Protein AF-A0A7W8A310-F1 (afdb_monomer_lite)

Sequence (382 aa):
MHFAAMGEHFALDWRHGVFFAVAGWAQVLWAAVVLLRPARSVLLAGIVGNAAIVALWGVSRTLGVPFGPGAGRPEAVGAPDVLATVLEIVLVCCALALLDRTARQAVPSRSRRIGAGVVAGLVVVAVGTVFLPVFGSHGHAVPANSADTTAAAGHQHGTGQGQNTSTDPGQSTSTDPGQSTGTQSGTGPSTGTDQQDAGGHKHGDQGPVVPPSEGERAAADLAVAAAKRELPKRWPTLAAATKAGFAESIDTGGVVHLTKMAWIMDDRVLDPTRPEALVYYRKPSGGSILLGAMYIMPPGAQGPRIGGSLTHWHAHDDLCGLPGGGVAVLDPDGTCPKGTAKLPSTPEMLHVWVVDYPEGPFGDATAPALRTAITTLLSKGA

Secondary structure (DSSP, 8-state):
-HHHHHHHHHHH-HHHHHHHHHHHHHHHHHHHHHHH---HHHHHHHHHHHHHHHHHHHHHHHT--SSSTTTTSPPPP-HHHHHHHHHHHHHHHHHHHHHHHHHH--S--TTTTSHHHHHHHHHHHHHHHHTHHHH------------------------------------------------------------B-TTSEEE----S--PPPHHHHHHHHHHHHHHHHHHHHH-SSHHHHHHTT-EEEEEETTEEEEE-HHHHTSS--S-TTS-SEEEEEE-TTS-EEEEEEEEEPPTTPPPP-TTGGGS--EEESSEEEPTTS-EEEPPTTSPPPTT-EEPPPPPPEEEEESS--TT-TT----HHHHHHHHHHHHHTT-

Organism: NCBI:txid714136

pLDDT: mean 74.95, std 22.99, range [25.94, 98.5]

Radius of gyration: 29.35 Å; chains: 1; bounding box: 90×62×69 Å

Foldseek 3Di:
DLQVCLVVLVLQPVVRNVVSVVLVVVVVVLVVCCLVPVDLVSLVVLLVSLVVVLVQLVCCQPQRDCDGPQHRHHDDDDPVVVVVSVVSVVSNVVSVVVNVVVVVPPDDDPPPPPPPVVVVVVVVVVVVVVPCVVPPDDDDDDDDDDDDDDDDDDDDDDDDDDDDDDDDDDDDDDDDDDDDDDDDDDDDDDPDDFDDDPPQKTWDCLDPPDAFDPQLQVLLVVLLVLLLPAPCVQDVWPVSVVVVQWDWQDDDPQWTKTAHVVLLPDQDFSDSNRARIWIWRADPVGIIGTFWGKHFHHRPDDHDSSNRNLWIWMWGQQWWAANPHHIDGADPVSHDPPRTHGDHIGGTMWTATSFDWPSDRGDDPDPVRVVVRVVVVVVVPD

Structure (mmCIF, N/CA/C/O backbone):
data_AF-A0A7W8A310-F1
#
_entry.id   AF-A0A7W8A310-F1
#
loop_
_atom_site.group_PDB
_atom_site.id
_atom_site.type_symbol
_atom_site.label_atom_id
_atom_site.label_alt_id
_atom_site.label_comp_id
_atom_site.label_asym_id
_atom_site.label_entity_id
_atom_site.label_seq_id
_atom_site.pdbx_PDB_ins_code
_atom_site.Cartn_x
_atom_site.Cartn_y
_atom_site.Cartn_z
_atom_site.occupancy
_atom_site.B_iso_or_equiv
_atom_site.auth_seq_id
_atom_site.auth_comp_id
_atom_site.auth_asym_id
_atom_site.auth_atom_id
_atom_site.pdbx_PDB_model_num
ATOM 1 N N . MET A 1 1 ? 14.846 -9.146 -19.248 1.00 69.50 1 MET A N 1
ATOM 2 C CA . MET A 1 1 ? 14.930 -8.250 -18.076 1.00 69.50 1 MET A CA 1
ATOM 3 C C . MET A 1 1 ? 14.173 -6.957 -18.320 1.00 69.50 1 MET A C 1
ATOM 5 O O . MET A 1 1 ? 13.261 -6.693 -17.556 1.00 69.50 1 MET A O 1
ATOM 9 N N . HIS A 1 2 ? 14.434 -6.223 -19.409 1.00 80.88 2 HIS A N 1
ATOM 10 C CA . HIS A 1 2 ? 13.736 -4.953 -19.694 1.00 80.88 2 HIS A CA 1
ATOM 11 C C . HIS A 1 2 ? 12.203 -5.038 -19.726 1.00 80.88 2 HIS A C 1
ATOM 13 O O . HIS A 1 2 ? 11.542 -4.165 -19.180 1.00 80.88 2 HIS A O 1
ATOM 19 N N . PHE A 1 3 ? 11.618 -6.130 -20.235 1.00 76.25 3 PHE A N 1
ATOM 20 C CA . PHE A 1 3 ? 10.162 -6.339 -20.173 1.00 76.25 3 PHE A CA 1
ATOM 21 C C . PHE A 1 3 ? 9.589 -6.423 -18.750 1.00 76.25 3 PHE A C 1
ATOM 23 O O . PHE A 1 3 ? 8.428 -6.090 -18.557 1.00 76.25 3 PHE A O 1
ATOM 30 N N . ALA A 1 4 ? 10.380 -6.848 -17.760 1.00 73.19 4 ALA A N 1
ATOM 31 C CA . ALA A 1 4 ? 9.924 -6.924 -16.373 1.00 73.19 4 ALA A CA 1
ATOM 32 C C . ALA A 1 4 ? 9.796 -5.529 -15.738 1.00 73.19 4 ALA A C 1
ATOM 34 O O . ALA A 1 4 ? 8.892 -5.307 -14.946 1.00 73.19 4 ALA A O 1
ATOM 35 N N . ALA A 1 5 ? 10.659 -4.586 -16.130 1.00 73.12 5 ALA A N 1
ATOM 36 C CA . ALA A 1 5 ? 10.595 -3.193 -15.684 1.00 73.12 5 ALA A CA 1
ATOM 37 C C . ALA A 1 5 ? 9.587 -2.358 -16.503 1.00 73.12 5 ALA A C 1
ATOM 39 O O . ALA A 1 5 ? 9.115 -1.315 -16.062 1.00 73.12 5 ALA A O 1
ATOM 40 N N . MET A 1 6 ? 9.228 -2.826 -17.702 1.00 75.62 6 MET A N 1
ATOM 41 C CA . MET A 1 6 ? 8.363 -2.117 -18.648 1.00 75.62 6 MET A CA 1
ATOM 42 C C . MET A 1 6 ? 7.023 -1.675 -18.039 1.00 75.62 6 MET A C 1
ATOM 44 O O . MET A 1 6 ? 6.617 -0.539 -18.264 1.00 75.62 6 MET A O 1
ATOM 48 N N . GLY A 1 7 ? 6.349 -2.543 -17.275 1.00 71.50 7 GLY A N 1
ATOM 49 C CA . GLY A 1 7 ? 5.041 -2.236 -16.678 1.00 71.50 7 GLY A CA 1
ATOM 50 C C . GLY A 1 7 ? 5.105 -1.098 -15.657 1.00 71.50 7 GLY A C 1
ATOM 51 O O . GLY A 1 7 ? 4.351 -0.135 -15.761 1.00 71.50 7 GLY A O 1
ATOM 52 N N . GLU A 1 8 ? 6.067 -1.168 -14.736 1.00 68.12 8 GLU A N 1
ATOM 53 C CA . GLU A 1 8 ? 6.317 -0.124 -13.735 1.00 68.12 8 GLU A CA 1
ATOM 54 C C . GLU A 1 8 ? 6.644 1.221 -14.402 1.00 68.12 8 GLU A C 1
ATOM 56 O O . GLU A 1 8 ? 6.100 2.261 -14.037 1.00 68.12 8 GLU A O 1
ATOM 61 N N . HIS A 1 9 ? 7.463 1.208 -15.456 1.00 77.56 9 HIS A N 1
ATOM 62 C CA . HIS A 1 9 ? 7.843 2.432 -16.158 1.00 77.56 9 HIS A CA 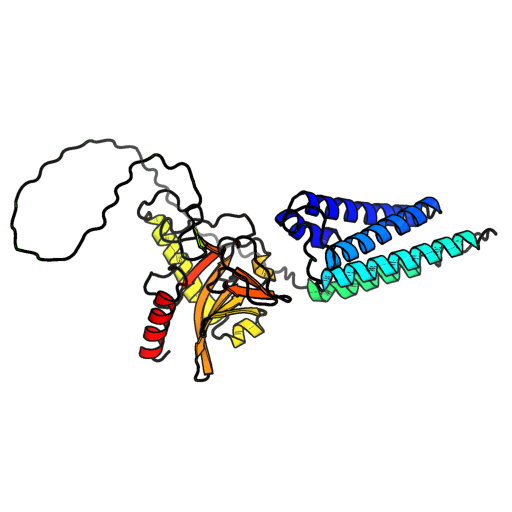1
ATOM 63 C C . HIS A 1 9 ? 6.741 3.016 -17.053 1.00 77.56 9 HIS A C 1
ATOM 65 O O . HIS A 1 9 ? 6.724 4.231 -17.250 1.00 77.56 9 HIS A O 1
ATOM 71 N N . PHE A 1 10 ? 5.798 2.209 -17.555 1.00 77.19 10 PHE A N 1
ATOM 72 C CA . PHE A 1 10 ? 4.586 2.725 -18.208 1.00 77.19 10 PHE A CA 1
ATOM 73 C C . PHE A 1 10 ? 3.667 3.459 -17.230 1.00 77.19 10 PHE A C 1
ATOM 75 O O . PHE A 1 10 ? 3.039 4.438 -17.630 1.00 77.19 10 PHE A O 1
ATOM 82 N N . ALA A 1 11 ? 3.618 3.022 -15.968 1.00 69.88 11 ALA A N 1
ATOM 83 C CA . ALA A 1 11 ? 2.830 3.679 -14.928 1.00 69.88 11 ALA A CA 1
ATOM 84 C C . ALA A 1 11 ? 3.398 5.055 -14.523 1.00 69.88 11 ALA A C 1
ATOM 86 O O . ALA A 1 11 ? 2.659 5.894 -14.018 1.00 69.88 11 ALA A O 1
ATOM 87 N N . LEU A 1 12 ? 4.693 5.303 -14.767 1.00 68.06 12 LEU A N 1
ATOM 88 C CA . LEU A 1 12 ? 5.362 6.570 -14.445 1.00 68.06 12 LEU A CA 1
ATOM 89 C C . LEU A 1 12 ? 5.272 7.606 -15.578 1.00 68.06 12 LEU A C 1
ATOM 91 O O . LEU A 1 12 ? 4.896 8.751 -15.342 1.00 68.06 12 LEU A O 1
ATOM 95 N N . ASP A 1 13 ? 5.654 7.233 -16.802 1.00 74.50 13 ASP A N 1
ATOM 96 C CA . ASP A 1 13 ? 5.469 8.034 -18.024 1.00 74.50 13 ASP A CA 1
ATOM 97 C C . ASP A 1 13 ? 5.657 7.100 -19.228 1.00 74.50 13 ASP A C 1
ATOM 99 O O . ASP A 1 13 ? 6.627 6.337 -19.303 1.00 74.50 13 ASP A O 1
ATOM 103 N N . TRP A 1 14 ? 4.740 7.180 -20.194 1.00 81.75 14 TRP A N 1
ATOM 104 C CA . TRP A 1 14 ? 4.703 6.315 -21.374 1.00 81.75 14 TRP A CA 1
ATOM 105 C C . TRP A 1 14 ? 6.039 6.240 -22.133 1.00 81.75 14 TRP A C 1
ATOM 107 O O . TRP A 1 14 ? 6.353 5.196 -22.705 1.00 81.75 14 TRP A O 1
ATOM 117 N N . ARG A 1 15 ? 6.857 7.303 -22.115 1.00 83.62 15 ARG A N 1
ATOM 118 C CA . ARG A 1 15 ? 8.182 7.341 -22.760 1.00 83.62 15 ARG A CA 1
ATOM 119 C C . ARG A 1 15 ? 9.159 6.355 -22.130 1.00 83.62 15 ARG A C 1
ATOM 121 O O . ARG A 1 15 ? 9.909 5.704 -22.857 1.00 83.62 15 ARG A O 1
ATOM 128 N N . HIS A 1 16 ? 9.130 6.211 -20.806 1.00 80.50 16 HIS A N 1
ATOM 129 C CA . HIS A 1 16 ? 9.980 5.254 -20.099 1.00 80.50 16 HIS A CA 1
ATOM 130 C C . HIS A 1 16 ? 9.522 3.826 -20.398 1.00 80.50 16 HIS A C 1
ATOM 132 O O . HIS A 1 16 ? 10.338 2.991 -20.782 1.00 80.50 16 HIS A O 1
ATOM 138 N N . GLY A 1 17 ? 8.215 3.558 -20.333 1.00 81.25 17 GLY A N 1
ATOM 139 C CA . GLY A 1 17 ? 7.662 2.253 -20.706 1.00 81.25 17 GLY A CA 1
ATOM 140 C C . GLY A 1 17 ? 8.019 1.834 -22.139 1.00 81.25 17 GLY A C 1
ATOM 141 O O . GLY A 1 17 ? 8.509 0.724 -22.363 1.00 81.25 17 GLY A O 1
ATOM 142 N N . VAL A 1 18 ? 7.876 2.745 -23.111 1.00 89.19 18 VAL A N 1
ATOM 143 C CA . VAL A 1 18 ? 8.274 2.505 -24.510 1.00 89.19 18 VAL A CA 1
ATOM 144 C C . VAL A 1 18 ? 9.774 2.242 -24.632 1.00 89.19 18 VAL A C 1
ATOM 146 O O . VAL A 1 18 ? 10.162 1.333 -25.364 1.00 89.19 18 VAL A O 1
ATOM 149 N N . PHE A 1 19 ? 10.623 2.978 -23.910 1.00 89.38 19 PHE A N 1
ATOM 150 C CA . PHE A 1 19 ? 12.066 2.727 -23.903 1.00 89.38 19 PHE A CA 1
ATOM 151 C C . PHE A 1 19 ? 12.387 1.286 -23.481 1.00 89.38 19 PHE A C 1
ATOM 153 O O . PHE A 1 19 ? 13.100 0.589 -24.203 1.00 89.38 19 PHE A O 1
ATOM 160 N N . PHE A 1 20 ? 11.811 0.803 -22.375 1.00 87.06 20 PHE A N 1
ATOM 161 C CA . PHE A 1 20 ? 12.031 -0.571 -21.907 1.00 87.06 20 PHE A CA 1
ATOM 162 C C . PHE A 1 20 ? 11.467 -1.622 -22.870 1.00 87.06 20 PHE A C 1
ATOM 164 O O . PHE A 1 20 ? 12.100 -2.660 -23.085 1.00 87.06 20 PHE A O 1
ATOM 171 N N . ALA A 1 21 ? 10.325 -1.346 -23.505 1.00 84.06 21 ALA A N 1
ATOM 172 C CA . ALA A 1 21 ? 9.765 -2.211 -24.540 1.00 84.06 21 ALA A CA 1
ATOM 173 C C . ALA A 1 21 ? 10.714 -2.335 -25.746 1.00 84.06 21 ALA A C 1
ATOM 175 O O . ALA A 1 21 ? 11.019 -3.444 -26.196 1.00 84.06 21 ALA A O 1
ATOM 176 N N . VAL A 1 22 ? 11.218 -1.202 -26.246 1.00 91.50 22 VAL A N 1
ATOM 177 C CA . VAL A 1 22 ? 12.155 -1.144 -27.377 1.00 91.50 22 VAL A CA 1
ATOM 178 C C . VAL A 1 22 ? 13.481 -1.807 -27.015 1.00 91.50 22 VAL A C 1
ATOM 180 O O . VAL A 1 22 ? 13.975 -2.620 -27.793 1.00 91.50 22 VAL A O 1
ATOM 183 N N . ALA A 1 23 ? 14.036 -1.527 -25.835 1.00 90.25 23 ALA A N 1
ATOM 184 C CA . ALA A 1 23 ? 15.272 -2.142 -25.358 1.00 90.25 23 ALA A CA 1
ATOM 185 C C . ALA A 1 23 ? 15.135 -3.668 -25.227 1.00 90.25 23 ALA A C 1
ATOM 187 O O . ALA A 1 23 ? 16.009 -4.411 -25.676 1.00 90.25 23 ALA A O 1
ATOM 188 N N . GLY A 1 24 ? 14.012 -4.146 -24.679 1.00 86.19 24 GLY A N 1
ATOM 189 C CA . GLY A 1 24 ? 13.708 -5.573 -24.568 1.00 86.19 24 GLY A CA 1
ATOM 190 C C . GLY A 1 24 ? 13.648 -6.264 -25.929 1.00 86.19 24 GLY A C 1
ATOM 191 O O . GLY A 1 24 ? 14.329 -7.270 -26.144 1.00 86.19 24 GLY A O 1
ATOM 192 N N . TRP A 1 25 ? 12.897 -5.702 -26.879 1.00 87.94 25 TRP A N 1
ATOM 193 C CA . TRP A 1 25 ? 12.815 -6.248 -28.236 1.00 87.94 25 TRP A CA 1
ATOM 194 C C . TRP A 1 25 ? 14.146 -6.177 -28.981 1.00 87.94 25 TRP A C 1
ATOM 196 O O . TRP A 1 25 ? 14.526 -7.147 -29.636 1.00 87.94 25 TRP A O 1
ATOM 206 N N . ALA A 1 26 ? 14.891 -5.080 -28.843 1.00 90.31 26 ALA A N 1
ATOM 207 C CA . ALA A 1 26 ? 16.212 -4.936 -29.441 1.00 90.31 26 ALA A CA 1
ATOM 208 C C . ALA A 1 26 ? 17.185 -6.006 -28.923 1.00 90.31 26 ALA A C 1
ATOM 210 O O . ALA A 1 26 ? 17.884 -6.618 -29.728 1.00 90.31 26 ALA A O 1
ATOM 211 N N . GLN A 1 27 ? 17.192 -6.296 -27.615 1.00 89.06 27 GLN A N 1
ATOM 212 C CA . GLN A 1 27 ? 18.029 -7.352 -27.035 1.00 89.06 27 GLN A CA 1
ATOM 213 C C . GLN A 1 27 ? 17.630 -8.754 -27.525 1.00 89.06 27 GLN A C 1
ATOM 215 O O . GLN A 1 27 ? 18.510 -9.549 -27.861 1.00 89.06 27 GLN A O 1
ATOM 220 N N . VAL A 1 28 ? 16.329 -9.055 -27.627 1.00 85.94 28 VAL A N 1
ATOM 221 C CA . VAL A 1 28 ? 15.836 -10.348 -28.146 1.00 85.94 28 VAL A CA 1
ATOM 222 C C . VAL A 1 28 ? 16.212 -10.536 -29.616 1.00 85.94 28 VAL A C 1
ATOM 224 O O . VAL A 1 28 ? 16.778 -11.566 -29.990 1.00 85.94 28 VAL A O 1
ATOM 227 N N . LEU A 1 29 ? 15.935 -9.532 -30.451 1.00 88.12 29 LEU A N 1
ATOM 228 C CA . LEU A 1 29 ? 16.250 -9.572 -31.878 1.00 88.12 29 LEU A CA 1
ATOM 229 C C . LEU A 1 29 ? 17.760 -9.654 -32.100 1.00 88.12 29 LEU A C 1
ATOM 231 O O . LEU A 1 29 ? 18.221 -10.458 -32.909 1.00 88.12 29 LEU A O 1
ATOM 235 N N . TRP A 1 30 ? 18.544 -8.882 -31.349 1.00 91.69 30 TRP A N 1
ATOM 236 C CA . TRP A 1 30 ? 19.998 -8.933 -31.423 1.00 91.69 30 TRP A CA 1
ATOM 237 C C . TRP A 1 30 ? 20.542 -10.316 -31.052 1.00 91.69 30 TRP A C 1
ATOM 239 O O . TRP A 1 30 ? 21.349 -10.867 -31.801 1.00 91.69 30 TRP A O 1
ATOM 249 N N . ALA A 1 31 ? 20.063 -10.917 -29.958 1.00 85.19 31 ALA A N 1
ATOM 250 C CA . ALA A 1 31 ? 20.471 -12.261 -29.556 1.00 85.19 31 ALA A CA 1
ATOM 251 C C . ALA A 1 31 ? 20.163 -13.298 -30.652 1.00 85.19 31 ALA A C 1
ATOM 253 O O . ALA A 1 31 ? 21.025 -14.110 -30.996 1.00 85.19 31 ALA A O 1
ATOM 254 N N . ALA A 1 32 ? 18.978 -13.225 -31.266 1.00 83.44 32 ALA A N 1
ATOM 255 C CA . ALA A 1 32 ? 18.616 -14.085 -32.390 1.00 83.44 32 ALA A CA 1
ATOM 256 C C . ALA A 1 32 ? 19.555 -13.887 -33.595 1.00 83.44 32 ALA A C 1
ATOM 258 O O . ALA A 1 32 ? 20.047 -14.861 -34.167 1.00 83.44 32 ALA A O 1
ATOM 259 N N . VAL A 1 33 ? 19.872 -12.639 -33.957 1.00 85.44 33 VAL A N 1
ATOM 260 C CA . VAL A 1 33 ? 20.787 -12.341 -35.071 1.00 85.44 33 VAL A CA 1
ATOM 261 C C . VAL A 1 33 ? 22.208 -12.822 -34.773 1.00 85.44 33 VAL A C 1
ATOM 263 O O . VAL A 1 33 ? 22.841 -13.367 -35.672 1.00 85.44 33 VAL A O 1
ATOM 266 N N . VAL A 1 34 ? 22.709 -12.707 -33.538 1.00 85.88 34 VAL A N 1
ATOM 267 C CA . VAL A 1 34 ? 24.025 -13.253 -33.150 1.00 85.88 34 VAL A CA 1
ATOM 268 C C . VAL A 1 34 ? 24.070 -14.773 -33.319 1.00 85.88 34 VAL A C 1
ATOM 270 O O . VAL A 1 34 ? 25.066 -15.294 -33.823 1.00 85.88 34 VAL A O 1
ATOM 273 N N . LEU A 1 35 ? 22.999 -15.484 -32.953 1.00 83.25 35 LEU A N 1
ATOM 274 C CA . LEU A 1 35 ? 22.911 -16.940 -33.119 1.00 83.25 35 LEU A CA 1
ATOM 275 C C . LEU A 1 35 ? 22.848 -17.357 -34.594 1.00 83.25 35 LEU A C 1
ATOM 277 O O . LEU A 1 35 ? 23.470 -18.345 -34.984 1.00 83.25 35 LEU A O 1
ATOM 281 N N . LEU A 1 36 ? 22.119 -16.604 -35.420 1.00 84.19 36 LEU A N 1
ATOM 282 C CA . LEU A 1 36 ? 21.953 -16.907 -36.842 1.00 84.19 36 LEU A CA 1
ATOM 283 C C . LEU A 1 36 ? 23.169 -16.484 -37.676 1.00 84.19 36 LEU A C 1
ATOM 285 O O . LEU A 1 36 ? 23.559 -17.185 -38.613 1.00 84.19 36 LEU A O 1
ATOM 289 N N . ARG A 1 37 ? 23.752 -15.322 -37.367 1.00 82.31 37 ARG A N 1
ATOM 290 C CA . ARG A 1 37 ? 24.859 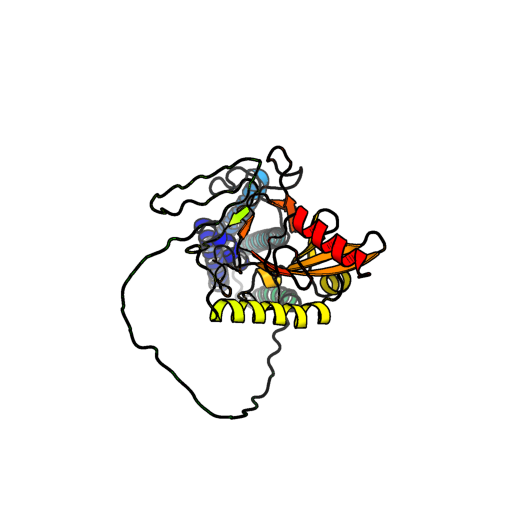-14.687 -38.094 1.00 82.31 37 ARG A CA 1
ATOM 291 C C . ARG A 1 37 ? 25.733 -13.846 -37.151 1.00 82.31 37 ARG A C 1
ATOM 293 O O . ARG A 1 37 ? 25.557 -12.627 -37.079 1.00 82.31 37 ARG A O 1
ATOM 300 N N . PRO A 1 38 ? 26.745 -14.451 -36.503 1.00 78.50 38 PRO A N 1
ATOM 301 C CA . PRO A 1 38 ? 27.678 -13.743 -35.625 1.00 78.50 38 PRO A CA 1
ATOM 302 C C . PRO A 1 38 ? 28.685 -12.910 -36.438 1.00 78.50 38 PRO A C 1
ATOM 304 O O . PRO A 1 38 ? 29.865 -13.241 -36.547 1.00 78.50 38 PRO A O 1
ATOM 307 N N . ALA A 1 39 ? 28.212 -11.831 -37.060 1.00 84.94 39 ALA A N 1
ATOM 308 C CA . ALA A 1 39 ? 29.045 -10.877 -37.780 1.00 84.94 39 ALA A CA 1
ATOM 309 C C . ALA A 1 39 ? 29.642 -9.836 -36.822 1.00 84.94 39 ALA A C 1
ATOM 311 O O . ALA A 1 39 ? 29.029 -9.460 -35.822 1.00 84.94 39 ALA A O 1
ATOM 312 N N . ARG A 1 40 ? 30.825 -9.313 -37.163 1.00 86.31 40 ARG A N 1
ATOM 313 C CA . ARG A 1 40 ? 31.520 -8.289 -36.362 1.00 86.31 40 ARG A CA 1
ATOM 314 C C . ARG A 1 40 ? 30.660 -7.049 -36.115 1.00 86.31 40 ARG A C 1
ATOM 316 O O . ARG A 1 40 ? 30.627 -6.559 -34.995 1.00 86.31 40 ARG A O 1
ATOM 323 N N . SER A 1 41 ? 29.942 -6.576 -37.135 1.00 90.06 41 SER A N 1
ATOM 324 C CA . SER A 1 41 ? 29.038 -5.425 -37.020 1.00 90.06 41 SER A CA 1
ATOM 325 C C . SER A 1 41 ? 27.885 -5.686 -36.051 1.00 90.06 41 SER A C 1
ATOM 327 O O . SER A 1 41 ? 27.543 -4.808 -35.270 1.00 90.06 41 SER A O 1
ATOM 329 N N . VAL A 1 42 ? 27.333 -6.902 -36.049 1.00 90.62 42 VAL A N 1
ATOM 330 C CA . VAL A 1 42 ? 26.268 -7.308 -35.122 1.00 90.62 42 VAL A CA 1
ATOM 331 C C . VAL A 1 42 ? 26.803 -7.331 -33.691 1.00 90.62 42 VAL A C 1
ATOM 333 O O . VAL A 1 42 ? 26.187 -6.748 -32.805 1.00 90.62 42 VAL A O 1
ATOM 336 N N . LEU A 1 43 ? 27.967 -7.945 -33.455 1.00 88.62 43 LEU A N 1
ATOM 337 C CA . LEU A 1 43 ? 28.583 -7.979 -32.123 1.00 88.62 43 LEU A CA 1
ATOM 338 C C . LEU A 1 43 ? 28.906 -6.570 -31.608 1.00 88.62 43 LEU A C 1
ATOM 340 O O . LEU A 1 43 ? 28.587 -6.259 -30.464 1.00 88.62 43 LEU A O 1
ATOM 344 N N . LEU A 1 44 ? 29.473 -5.707 -32.458 1.00 92.44 44 LEU A N 1
ATOM 345 C CA . LEU A 1 44 ? 29.754 -4.309 -32.120 1.00 92.44 44 LEU A CA 1
ATOM 346 C C . LEU A 1 44 ? 28.479 -3.524 -31.801 1.00 92.44 44 LEU A C 1
ATOM 348 O O . LEU A 1 44 ? 28.452 -2.816 -30.800 1.00 92.44 44 LEU A O 1
ATOM 352 N N . ALA A 1 45 ? 27.415 -3.683 -32.593 1.00 92.69 45 ALA A N 1
ATOM 353 C CA . ALA A 1 45 ? 26.131 -3.035 -32.327 1.00 92.69 45 ALA A CA 1
ATOM 354 C C . ALA A 1 45 ? 25.564 -3.439 -30.956 1.00 92.69 45 ALA A C 1
ATOM 356 O O . ALA A 1 45 ? 25.087 -2.589 -30.209 1.00 92.69 45 ALA A O 1
ATOM 357 N N . GLY A 1 46 ? 25.685 -4.718 -30.591 1.00 91.44 46 GLY A N 1
ATOM 358 C CA . GLY A 1 46 ? 25.285 -5.206 -29.273 1.00 91.44 46 GLY A CA 1
ATOM 359 C C . GLY A 1 46 ? 26.137 -4.662 -28.135 1.00 91.44 46 GLY A C 1
ATOM 360 O O . GLY A 1 46 ? 25.591 -4.256 -27.115 1.00 91.44 46 GLY A O 1
ATOM 361 N N . ILE A 1 47 ? 27.461 -4.621 -28.306 1.00 92.56 47 ILE A N 1
ATOM 362 C CA . ILE A 1 47 ? 28.382 -4.048 -27.313 1.00 92.56 47 ILE A CA 1
ATOM 363 C C . ILE A 1 47 ? 28.026 -2.585 -27.054 1.00 92.56 47 ILE A C 1
ATOM 365 O O . ILE A 1 47 ? 27.837 -2.203 -25.904 1.00 92.56 47 ILE A O 1
ATOM 369 N N . VAL A 1 48 ? 27.895 -1.788 -28.116 1.00 95.50 48 VAL A N 1
ATOM 370 C CA . VAL A 1 48 ? 27.576 -0.360 -28.009 1.00 95.50 48 VAL A CA 1
ATOM 371 C C . VAL A 1 48 ? 26.199 -0.157 -27.380 1.00 95.50 48 VAL A C 1
ATOM 373 O O . VAL A 1 48 ? 26.073 0.650 -26.466 1.00 95.50 48 VAL A O 1
ATOM 376 N N . GLY A 1 49 ? 25.185 -0.909 -27.817 1.00 94.19 49 GLY A N 1
ATOM 377 C CA . GLY A 1 49 ? 23.826 -0.791 -27.289 1.00 94.19 49 GLY A CA 1
ATOM 378 C C . GLY A 1 49 ? 23.731 -1.121 -25.799 1.00 94.19 49 GLY A C 1
ATOM 379 O O . GLY A 1 49 ? 23.201 -0.325 -25.033 1.00 94.19 49 GLY A O 1
ATOM 380 N N . ASN A 1 50 ? 24.293 -2.253 -25.365 1.00 92.81 50 ASN A N 1
ATOM 381 C CA . ASN A 1 50 ? 24.263 -2.635 -23.949 1.00 92.81 50 ASN A CA 1
ATOM 382 C C . ASN A 1 50 ? 25.149 -1.713 -23.095 1.00 92.81 50 ASN A C 1
ATOM 384 O O . ASN A 1 50 ? 24.742 -1.316 -22.011 1.00 92.81 50 ASN A O 1
ATOM 388 N N . ALA A 1 51 ? 26.319 -1.292 -23.589 1.00 93.69 51 ALA A N 1
ATOM 389 C CA . ALA A 1 51 ? 27.143 -0.310 -22.882 1.00 93.69 51 ALA A CA 1
ATOM 390 C C . ALA A 1 51 ? 26.422 1.039 -22.719 1.00 93.69 51 ALA A C 1
ATOM 392 O O . ALA A 1 51 ? 26.565 1.682 -21.683 1.00 93.69 51 ALA A O 1
ATOM 393 N N . ALA A 1 52 ? 25.625 1.453 -23.710 1.00 94.62 52 ALA A N 1
ATOM 394 C CA . ALA A 1 52 ? 24.808 2.656 -23.617 1.00 94.62 52 ALA A CA 1
ATOM 395 C C . ALA A 1 52 ? 23.699 2.524 -22.561 1.00 94.62 52 ALA A C 1
ATOM 397 O O . ALA A 1 52 ? 23.456 3.489 -21.843 1.00 94.62 52 ALA A O 1
ATOM 398 N N . ILE A 1 53 ? 23.067 1.352 -22.418 1.00 93.12 53 ILE A N 1
ATOM 399 C CA . ILE A 1 53 ? 22.068 1.111 -21.362 1.00 93.12 53 ILE A CA 1
ATOM 400 C C . ILE A 1 53 ? 22.728 1.137 -19.975 1.00 93.12 53 ILE A C 1
ATOM 402 O O . ILE A 1 53 ? 22.244 1.844 -19.094 1.00 93.12 53 ILE A O 1
ATOM 406 N N . VAL A 1 54 ? 23.881 0.479 -19.798 1.00 93.12 54 VAL A N 1
ATOM 407 C CA . VAL A 1 54 ? 24.662 0.538 -18.545 1.00 93.12 54 VAL A CA 1
ATOM 408 C C . VAL A 1 54 ? 25.084 1.973 -18.213 1.00 93.12 54 VAL A C 1
ATOM 410 O O . VAL A 1 54 ? 24.976 2.405 -17.066 1.00 93.12 54 VAL A O 1
ATOM 413 N N . ALA A 1 55 ? 25.553 2.734 -19.205 1.00 92.62 55 ALA A N 1
ATOM 414 C CA . ALA A 1 55 ? 25.931 4.131 -19.017 1.00 92.62 55 ALA A CA 1
ATOM 415 C C . ALA A 1 55 ? 24.720 4.997 -18.649 1.00 92.62 55 ALA A C 1
ATOM 417 O O . ALA A 1 55 ? 24.815 5.821 -17.743 1.00 92.62 55 ALA A O 1
ATOM 418 N N . LEU A 1 56 ? 23.579 4.784 -19.310 1.00 90.00 56 LEU A N 1
ATOM 419 C CA . LEU A 1 56 ? 22.330 5.472 -19.004 1.00 90.00 56 LEU A CA 1
ATOM 420 C C . LEU A 1 56 ? 21.869 5.177 -17.574 1.00 90.00 56 LEU A C 1
ATOM 422 O O . LEU A 1 56 ? 21.507 6.111 -16.866 1.00 90.00 56 LEU A O 1
ATOM 426 N N . TRP A 1 57 ? 21.950 3.921 -17.127 1.00 90.50 57 TRP A N 1
ATOM 427 C CA . TRP A 1 57 ? 21.696 3.553 -15.733 1.00 90.50 57 TRP A CA 1
ATOM 428 C C . TRP A 1 57 ? 22.662 4.278 -14.788 1.00 90.50 57 TRP A C 1
ATOM 430 O O . TRP A 1 57 ? 22.232 4.917 -13.835 1.00 90.50 57 TRP A O 1
ATOM 440 N N . GLY A 1 58 ? 23.965 4.285 -15.083 1.00 91.31 58 GLY A N 1
ATOM 441 C CA . GLY A 1 58 ? 24.950 5.004 -14.269 1.00 91.31 58 GLY A CA 1
ATOM 442 C C . GLY A 1 58 ? 24.648 6.502 -14.146 1.00 91.31 58 GLY A C 1
ATOM 443 O O . GLY A 1 58 ? 24.733 7.067 -13.054 1.00 91.31 58 GLY A O 1
ATOM 444 N N . VAL A 1 59 ? 24.238 7.142 -15.244 1.00 89.81 59 VAL A N 1
ATOM 445 C CA . VAL A 1 59 ? 23.797 8.545 -15.257 1.00 89.81 59 VAL A CA 1
ATOM 446 C C . VAL A 1 59 ? 22.520 8.715 -14.440 1.00 89.81 59 VAL A C 1
ATOM 448 O O . VAL A 1 59 ? 22.469 9.613 -13.600 1.00 89.81 59 VAL A O 1
ATOM 451 N N . SER A 1 60 ? 21.528 7.836 -14.601 1.00 84.38 60 SER A N 1
ATOM 452 C CA . SER A 1 60 ? 20.279 7.923 -13.841 1.00 84.38 60 SER A CA 1
ATOM 453 C C . SER A 1 60 ? 20.524 7.828 -12.334 1.00 84.38 60 SER A C 1
ATOM 455 O O . SER A 1 60 ? 19.902 8.562 -11.572 1.00 84.38 60 SER A O 1
ATOM 457 N N . ARG A 1 61 ? 21.501 7.022 -11.895 1.00 89.56 61 ARG A N 1
ATOM 458 C CA . ARG A 1 61 ? 21.874 6.866 -10.477 1.00 89.56 61 ARG A CA 1
ATOM 459 C C . ARG A 1 61 ? 22.808 7.947 -9.923 1.00 89.56 61 ARG A C 1
ATOM 461 O O . ARG A 1 61 ? 22.988 8.003 -8.711 1.00 89.56 61 ARG A O 1
ATOM 468 N N . THR A 1 62 ? 23.423 8.787 -10.758 1.00 87.69 62 THR A N 1
ATOM 469 C CA . THR A 1 62 ? 24.414 9.793 -10.307 1.00 87.69 62 THR A CA 1
ATOM 470 C C . THR A 1 62 ? 23.998 11.231 -10.571 1.00 87.69 62 THR A C 1
ATOM 472 O O . THR A 1 62 ? 24.169 12.084 -9.706 1.00 87.69 62 THR A O 1
ATOM 475 N N . LEU A 1 63 ? 23.459 11.499 -11.757 1.00 87.19 63 LEU A N 1
ATOM 476 C CA . LEU A 1 63 ? 23.034 12.822 -12.215 1.00 87.19 63 LEU A CA 1
ATOM 477 C C . LEU A 1 63 ? 21.511 12.909 -12.366 1.00 87.19 63 LEU A C 1
ATOM 479 O O . LEU A 1 63 ? 20.972 14.005 -12.489 1.00 87.19 63 LEU A O 1
ATOM 483 N N . GLY A 1 64 ? 20.823 11.765 -12.350 1.00 82.31 64 GLY A N 1
ATOM 484 C CA . GLY A 1 64 ? 19.410 11.675 -12.684 1.00 82.31 64 GLY A CA 1
ATOM 485 C C . GLY A 1 64 ? 19.163 11.655 -14.187 1.00 82.31 64 GLY A C 1
ATOM 486 O O . GLY A 1 64 ? 20.030 11.987 -15.000 1.00 82.31 64 GLY A O 1
ATOM 487 N N . VAL A 1 65 ? 17.956 11.249 -14.575 1.00 83.25 65 VAL A N 1
ATOM 488 C CA . VAL A 1 65 ? 17.532 11.325 -15.976 1.00 83.25 65 VAL A CA 1
ATOM 489 C C . VAL A 1 65 ? 17.313 12.785 -16.390 1.00 83.25 65 VAL A C 1
ATOM 491 O O . VAL A 1 65 ? 16.880 13.596 -15.581 1.00 83.25 65 VAL A O 1
ATOM 494 N N . PRO A 1 66 ? 17.603 13.173 -17.638 1.00 77.19 66 PRO A N 1
ATOM 495 C CA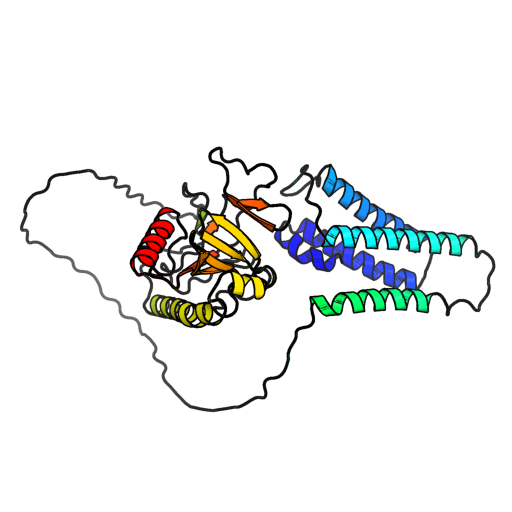 . PRO A 1 66 ? 17.485 14.568 -18.085 1.00 77.19 66 PRO A CA 1
ATOM 496 C C . PRO A 1 66 ? 16.039 15.059 -18.279 1.00 77.19 66 PRO A C 1
ATOM 498 O O . PRO A 1 66 ? 15.815 16.256 -18.446 1.00 77.19 66 PRO A O 1
ATOM 501 N N . PHE A 1 67 ? 15.055 14.161 -18.292 1.00 75.12 67 PHE A N 1
ATOM 502 C CA . PHE A 1 67 ? 13.652 14.478 -18.558 1.00 75.12 67 PHE A CA 1
ATOM 503 C C . PHE A 1 67 ? 12.727 13.528 -17.793 1.00 75.12 67 PHE A C 1
ATOM 505 O O . PHE A 1 67 ? 13.120 12.417 -17.455 1.00 75.12 67 PHE A O 1
ATOM 512 N N . GLY A 1 68 ? 11.493 13.972 -17.548 1.00 70.06 68 GLY A N 1
ATOM 513 C CA . GLY A 1 68 ? 10.483 13.234 -16.786 1.00 70.06 68 GLY A CA 1
ATOM 514 C C . GLY A 1 68 ? 10.262 13.794 -15.373 1.00 70.06 68 GLY A C 1
ATOM 515 O O . GLY A 1 68 ? 10.915 14.765 -14.985 1.00 70.06 68 GLY A O 1
ATOM 516 N N . PRO A 1 69 ? 9.343 13.197 -14.593 1.00 58.03 69 PRO A N 1
ATOM 517 C CA . PRO A 1 69 ? 8.926 13.708 -13.279 1.00 58.03 69 PRO A CA 1
ATOM 518 C C . PRO A 1 69 ? 10.050 13.815 -12.228 1.00 58.03 69 PRO A C 1
ATOM 520 O O . PRO A 1 69 ? 9.895 14.523 -11.238 1.00 58.03 69 PRO A O 1
ATOM 523 N N . GLY A 1 70 ? 11.188 13.142 -12.448 1.00 65.12 70 GLY A N 1
ATOM 524 C CA . GLY A 1 70 ? 12.373 13.146 -11.578 1.00 65.12 70 GLY A CA 1
ATOM 525 C C . GLY A 1 70 ? 13.632 13.746 -12.216 1.00 65.12 70 GLY A C 1
ATOM 526 O O . GLY A 1 70 ? 14.737 13.373 -11.825 1.00 65.12 70 GLY A O 1
ATOM 527 N N . ALA A 1 71 ? 13.493 14.624 -13.216 1.00 79.06 71 ALA A N 1
ATOM 528 C CA . ALA A 1 71 ? 14.633 15.103 -13.993 1.00 79.06 71 ALA A CA 1
ATOM 529 C C . ALA A 1 71 ? 15.746 15.734 -13.129 1.00 79.06 71 ALA A C 1
ATOM 531 O O . ALA A 1 71 ? 15.479 16.555 -12.250 1.00 79.06 71 ALA A O 1
ATOM 532 N N . GLY A 1 72 ? 17.000 15.352 -13.380 1.00 76.50 72 GLY A N 1
ATOM 533 C CA . GLY A 1 72 ? 18.179 15.843 -12.655 1.00 76.50 72 GLY A CA 1
ATOM 534 C C . GLY A 1 72 ? 18.314 15.338 -11.213 1.00 76.50 72 GLY A C 1
ATOM 535 O O . GLY A 1 72 ? 19.203 15.791 -10.491 1.00 76.50 72 GLY A O 1
ATOM 536 N N . ARG A 1 73 ? 17.442 14.424 -10.762 1.00 76.12 73 ARG A N 1
ATOM 537 C CA . ARG A 1 73 ? 17.536 13.793 -9.440 1.00 76.12 73 ARG A CA 1
ATOM 538 C C . ARG A 1 73 ? 18.066 12.367 -9.586 1.00 76.12 73 ARG A C 1
ATOM 540 O O . ARG A 1 73 ? 17.471 11.599 -10.340 1.00 76.12 73 ARG A O 1
ATOM 547 N N . PRO A 1 74 ? 19.141 11.996 -8.868 1.00 84.94 74 PRO A N 1
ATOM 548 C CA . PRO A 1 74 ? 19.635 10.628 -8.854 1.00 84.94 74 PRO A CA 1
ATOM 549 C C . PRO A 1 74 ? 18.536 9.659 -8.429 1.00 84.94 74 PRO A C 1
ATOM 551 O O . PRO A 1 74 ? 17.917 9.816 -7.376 1.00 84.94 74 PRO A O 1
ATOM 554 N N . GLU A 1 75 ? 18.284 8.667 -9.264 1.00 78.62 75 GLU A N 1
ATOM 555 C CA . GLU A 1 75 ? 17.306 7.629 -8.997 1.00 78.62 75 GLU A CA 1
ATOM 556 C C . GLU A 1 75 ? 17.889 6.575 -8.031 1.00 78.62 75 GLU A C 1
ATOM 558 O O . GLU A 1 75 ? 19.101 6.351 -7.990 1.00 78.62 75 GLU A O 1
ATOM 563 N N . ALA A 1 76 ? 17.037 5.906 -7.251 1.00 79.56 76 ALA A N 1
ATOM 564 C CA . ALA A 1 76 ? 17.478 4.928 -6.255 1.00 79.56 76 ALA A CA 1
ATOM 565 C C . ALA A 1 76 ? 17.949 3.608 -6.888 1.00 79.56 76 ALA A C 1
ATOM 567 O O . ALA A 1 76 ? 17.368 3.124 -7.855 1.00 79.56 76 ALA A O 1
ATOM 568 N N . VAL A 1 77 ? 18.977 2.995 -6.297 1.00 84.19 77 VAL A N 1
ATOM 569 C CA . VAL A 1 77 ? 19.479 1.676 -6.705 1.00 84.19 77 VAL A CA 1
ATOM 570 C C . VAL A 1 77 ? 18.627 0.585 -6.059 1.00 84.19 77 VAL A C 1
ATOM 572 O O . VAL A 1 77 ? 18.547 0.504 -4.833 1.00 84.19 77 VAL A O 1
ATOM 575 N N . GLY A 1 78 ? 18.007 -0.264 -6.870 1.00 76.50 78 GLY A N 1
ATOM 576 C CA . GLY A 1 78 ? 17.264 -1.438 -6.421 1.00 76.50 78 GLY A CA 1
ATOM 577 C C . GLY A 1 78 ? 18.033 -2.742 -6.659 1.00 76.50 78 GLY A C 1
ATOM 578 O O . GLY A 1 78 ? 19.123 -2.791 -7.231 1.00 76.50 78 GLY A O 1
ATOM 579 N N . ALA A 1 79 ? 17.460 -3.855 -6.207 1.00 75.69 79 ALA A N 1
ATOM 580 C CA . ALA A 1 79 ? 18.008 -5.175 -6.515 1.00 75.69 79 ALA A CA 1
ATOM 581 C C . ALA A 1 79 ? 17.799 -5.596 -7.992 1.00 75.69 79 ALA A C 1
ATOM 583 O O . ALA A 1 79 ? 18.738 -6.141 -8.585 1.00 75.69 79 ALA A O 1
ATOM 584 N N . PRO A 1 80 ? 16.627 -5.360 -8.624 1.00 75.69 80 PRO A N 1
ATOM 585 C CA . PRO A 1 80 ? 16.380 -5.802 -10.001 1.00 75.69 80 PRO A CA 1
ATOM 586 C C . PRO A 1 80 ? 17.261 -5.109 -11.048 1.00 75.69 80 PRO A C 1
ATOM 588 O O . PRO A 1 80 ? 17.720 -5.749 -11.994 1.00 75.69 80 PRO A O 1
ATOM 591 N N . ASP A 1 81 ? 17.528 -3.818 -10.879 1.00 81.06 81 ASP A N 1
ATOM 592 C CA . ASP A 1 81 ? 18.357 -3.002 -11.767 1.00 81.06 81 ASP A CA 1
ATOM 593 C C . ASP A 1 81 ? 19.851 -3.286 -11.596 1.00 81.06 81 ASP A C 1
ATOM 595 O O . ASP A 1 81 ? 20.565 -3.335 -12.598 1.00 81.06 81 ASP A O 1
ATOM 599 N N . VAL A 1 82 ? 20.330 -3.570 -10.378 1.00 84.19 82 VAL A N 1
ATOM 600 C CA . VAL A 1 82 ? 21.708 -4.057 -10.176 1.00 84.19 82 VAL A CA 1
ATOM 601 C C . VAL A 1 82 ? 21.903 -5.393 -10.882 1.00 84.19 82 VAL A C 1
ATOM 603 O O . VAL A 1 82 ? 22.877 -5.568 -11.614 1.00 84.19 82 VAL A O 1
ATOM 606 N N . LEU A 1 83 ? 20.962 -6.327 -10.716 1.00 83.06 83 LEU A N 1
ATOM 607 C CA . LEU A 1 83 ? 21.022 -7.621 -11.391 1.00 83.06 83 LEU A CA 1
ATOM 608 C C . LEU A 1 83 ? 21.003 -7.459 -12.917 1.00 83.06 83 LEU A C 1
ATOM 610 O O . LEU A 1 83 ? 21.822 -8.070 -13.605 1.00 83.06 83 LEU A O 1
ATOM 614 N N . ALA A 1 84 ? 20.105 -6.625 -13.446 1.00 84.12 84 ALA A N 1
ATOM 615 C CA . ALA A 1 84 ? 20.052 -6.325 -14.873 1.00 84.12 84 ALA A CA 1
ATOM 616 C C . ALA A 1 84 ? 21.380 -5.732 -15.374 1.00 84.12 84 ALA A C 1
ATOM 618 O O . ALA A 1 84 ? 21.930 -6.223 -16.356 1.00 84.12 84 ALA A O 1
ATOM 619 N N . THR A 1 85 ? 21.945 -4.761 -14.654 1.00 87.69 85 THR A N 1
ATOM 620 C CA . THR A 1 85 ? 23.215 -4.104 -15.002 1.00 87.69 85 THR A CA 1
ATOM 621 C C . THR A 1 85 ? 24.388 -5.085 -14.997 1.00 87.69 85 THR A C 1
ATOM 623 O O . THR A 1 85 ? 25.192 -5.099 -15.929 1.00 87.69 85 THR A O 1
ATOM 626 N N . VAL A 1 86 ? 24.478 -5.964 -13.993 1.00 85.06 86 VAL A N 1
ATOM 627 C CA . VAL A 1 86 ? 25.510 -7.014 -13.943 1.00 85.06 86 VAL A CA 1
ATOM 628 C C . VAL A 1 86 ? 25.390 -7.948 -15.147 1.00 85.06 86 VAL A C 1
ATOM 630 O O . VAL A 1 86 ? 26.397 -8.260 -15.784 1.00 85.06 86 VAL A O 1
ATOM 633 N N . LEU A 1 87 ? 24.173 -8.371 -15.496 1.00 85.81 87 LEU A N 1
ATOM 634 C CA . LEU A 1 87 ? 23.939 -9.226 -16.660 1.00 85.81 87 LEU A CA 1
ATOM 635 C C . LEU A 1 87 ? 24.301 -8.525 -17.976 1.00 85.81 87 LEU A C 1
ATOM 637 O O . LEU A 1 87 ? 24.887 -9.159 -18.855 1.00 85.81 87 LEU A O 1
ATOM 641 N N . GLU A 1 88 ? 24.019 -7.229 -18.113 1.00 90.19 88 GLU A N 1
ATOM 642 C CA . GLU A 1 88 ? 24.431 -6.447 -19.284 1.00 90.19 88 GLU A CA 1
ATOM 643 C C . GLU A 1 88 ? 25.953 -6.329 -19.402 1.00 90.19 88 GLU A C 1
ATOM 645 O O . GLU A 1 88 ? 26.501 -6.537 -20.486 1.00 90.19 88 GLU A O 1
ATOM 650 N N . ILE A 1 89 ? 26.659 -6.093 -18.293 1.00 89.19 89 ILE A N 1
ATOM 651 C CA . ILE A 1 89 ? 28.129 -6.075 -18.269 1.00 89.19 89 ILE A CA 1
ATOM 652 C C . ILE A 1 89 ? 28.689 -7.443 -18.681 1.00 89.19 89 ILE A C 1
ATOM 654 O O . ILE A 1 89 ? 29.605 -7.518 -19.505 1.00 89.19 89 ILE A O 1
ATOM 658 N N . VAL A 1 90 ? 28.123 -8.537 -18.164 1.00 88.00 90 VAL A N 1
ATOM 659 C CA . VAL A 1 90 ? 28.518 -9.899 -18.555 1.00 88.00 90 VAL A CA 1
ATOM 660 C C . VAL A 1 90 ? 28.289 -10.125 -20.052 1.00 88.00 90 VAL A C 1
ATOM 662 O O . VAL A 1 90 ? 29.185 -10.634 -20.729 1.00 88.00 90 VAL A O 1
ATOM 665 N N . LEU A 1 91 ? 27.145 -9.702 -20.599 1.00 87.06 91 LEU A N 1
ATOM 666 C CA . LEU A 1 91 ? 26.851 -9.793 -22.034 1.00 87.06 91 LEU A CA 1
ATOM 667 C C . LEU A 1 91 ? 27.867 -9.019 -22.882 1.00 87.06 91 LEU A C 1
ATOM 669 O O . LEU A 1 91 ? 28.355 -9.558 -23.880 1.00 87.06 91 LEU A O 1
ATOM 673 N N . VAL A 1 92 ? 28.231 -7.799 -22.476 1.00 89.25 92 VAL A N 1
ATOM 674 C CA . VAL A 1 92 ? 29.261 -6.991 -23.149 1.00 89.25 92 VAL A CA 1
ATOM 675 C C . VAL A 1 92 ? 30.613 -7.710 -23.131 1.00 89.25 92 VAL A C 1
ATOM 677 O O . VAL A 1 92 ? 31.240 -7.858 -24.182 1.00 89.25 92 VAL A O 1
ATOM 680 N N . CYS A 1 93 ? 31.039 -8.235 -21.981 1.00 87.31 93 CYS A N 1
ATOM 681 C CA . CYS A 1 93 ? 32.283 -9.000 -21.851 1.00 87.31 93 CYS A CA 1
ATOM 682 C C . CYS A 1 93 ? 32.286 -10.262 -22.730 1.00 87.31 93 CYS A C 1
ATOM 684 O O . CYS A 1 93 ? 33.269 -10.543 -23.422 1.00 87.31 93 CYS A O 1
ATOM 686 N N . CYS A 1 94 ? 31.179 -11.010 -22.762 1.00 85.44 94 CYS A N 1
ATOM 687 C CA . CYS A 1 94 ? 31.030 -12.176 -23.629 1.00 85.44 94 CYS A CA 1
ATOM 688 C C . CYS A 1 94 ? 31.090 -11.797 -25.116 1.00 85.44 94 CYS A C 1
ATOM 690 O O . CYS A 1 94 ? 31.765 -12.475 -25.894 1.00 85.44 94 CYS A O 1
ATOM 692 N N . ALA A 1 95 ? 30.429 -10.709 -25.517 1.00 86.69 95 ALA A N 1
ATOM 693 C CA . ALA A 1 95 ? 30.450 -10.222 -26.892 1.00 86.69 95 ALA A CA 1
ATOM 694 C C . ALA A 1 95 ? 31.850 -9.741 -27.312 1.00 86.69 95 ALA A C 1
ATOM 696 O O . ALA A 1 95 ? 32.289 -10.061 -28.417 1.00 86.69 95 ALA A O 1
ATOM 697 N N . LEU A 1 96 ? 32.588 -9.061 -26.427 1.00 87.44 96 LEU A N 1
ATOM 698 C CA . LEU A 1 96 ? 33.989 -8.681 -26.644 1.00 87.44 96 LEU A CA 1
ATOM 699 C C . LEU A 1 96 ? 34.889 -9.911 -26.808 1.00 87.44 96 LEU A C 1
ATOM 701 O O . LEU A 1 96 ? 35.700 -9.961 -27.732 1.00 87.44 96 LEU A O 1
ATOM 705 N N . ALA A 1 97 ? 34.705 -10.942 -25.979 1.00 85.69 97 ALA A N 1
ATOM 706 C CA . ALA A 1 97 ? 35.444 -12.198 -26.108 1.00 85.69 97 ALA A CA 1
ATOM 707 C C . ALA A 1 97 ? 35.124 -12.933 -27.425 1.00 85.69 97 ALA A C 1
ATOM 709 O O . ALA A 1 97 ? 36.015 -13.514 -28.049 1.00 85.69 97 ALA A O 1
ATOM 710 N N . LEU A 1 98 ? 33.868 -12.903 -27.886 1.00 83.81 98 LEU A N 1
ATOM 711 C CA . LEU A 1 98 ? 33.478 -13.431 -29.199 1.00 83.81 98 LEU A CA 1
ATOM 712 C C . LEU A 1 98 ? 34.076 -12.606 -30.347 1.00 83.81 98 LEU A C 1
ATOM 714 O O . LEU A 1 98 ? 34.531 -13.176 -31.343 1.00 83.81 98 LEU A O 1
ATOM 718 N N . LEU A 1 99 ? 34.126 -11.282 -30.210 1.00 84.75 99 LEU A N 1
ATOM 719 C CA . LEU A 1 99 ? 34.730 -10.390 -31.195 1.00 84.75 99 LEU A CA 1
ATOM 720 C C . LEU A 1 99 ? 36.245 -10.626 -31.311 1.00 84.75 99 LEU A C 1
ATOM 722 O O . LEU A 1 99 ? 36.759 -10.769 -32.417 1.00 84.75 99 LEU A O 1
ATOM 726 N N . ASP A 1 100 ? 36.946 -10.772 -30.187 1.00 81.56 100 ASP A N 1
ATOM 727 C CA . ASP A 1 100 ? 38.377 -11.094 -30.149 1.00 81.56 100 ASP A CA 1
ATOM 728 C C . ASP A 1 100 ? 38.658 -12.490 -30.741 1.00 81.56 100 ASP A C 1
ATOM 730 O O . ASP A 1 100 ? 39.568 -12.665 -31.552 1.00 81.56 100 ASP A O 1
ATOM 734 N N . ARG A 1 101 ? 37.802 -13.483 -30.459 1.00 77.75 101 ARG A N 1
ATOM 735 C CA . ARG A 1 101 ? 37.896 -14.818 -31.079 1.00 77.75 101 ARG A CA 1
ATOM 736 C C . ARG A 1 101 ? 37.661 -14.792 -32.588 1.00 77.75 101 ARG A C 1
ATOM 738 O O . ARG A 1 101 ? 38.419 -15.424 -33.318 1.00 77.75 101 ARG A O 1
ATOM 745 N N . THR A 1 102 ? 36.653 -14.067 -33.074 1.00 70.69 102 THR A N 1
ATOM 746 C CA . THR A 1 102 ? 36.411 -13.907 -34.525 1.00 70.69 102 THR A CA 1
ATOM 747 C C . THR A 1 102 ? 37.496 -13.072 -35.209 1.00 70.69 102 THR A C 1
ATOM 749 O O . THR A 1 102 ? 37.722 -13.223 -36.410 1.00 70.69 102 THR A O 1
ATOM 752 N N . ALA A 1 103 ? 38.210 -12.226 -34.460 1.00 68.69 103 ALA A N 1
ATOM 753 C CA . ALA A 1 103 ? 39.366 -11.496 -34.956 1.00 68.69 103 ALA A CA 1
ATOM 754 C C . ALA A 1 103 ? 40.634 -12.338 -35.050 1.00 68.69 103 ALA A C 1
ATOM 756 O O . ALA A 1 103 ? 41.356 -12.226 -36.038 1.00 68.69 103 ALA A O 1
ATOM 757 N N . ARG A 1 104 ? 40.857 -13.225 -34.079 1.00 67.69 104 ARG A N 1
ATOM 758 C CA . ARG A 1 104 ? 41.988 -14.160 -34.072 1.00 67.69 104 ARG A CA 1
ATOM 759 C C . ARG A 1 104 ? 41.789 -15.356 -35.008 1.00 67.69 104 ARG A C 1
ATOM 761 O O . ARG A 1 104 ? 42.769 -15.940 -35.455 1.00 67.69 104 ARG A O 1
ATOM 768 N N . GLN A 1 105 ? 40.549 -15.723 -35.343 1.00 57.78 105 GLN A N 1
ATOM 769 C CA . GLN A 1 105 ? 40.234 -16.833 -36.257 1.00 57.78 105 GLN A CA 1
ATOM 770 C C . GLN A 1 105 ? 40.129 -16.408 -37.729 1.00 57.78 105 GLN A C 1
ATOM 772 O O . GLN A 1 105 ? 39.157 -16.717 -38.414 1.00 57.78 105 GLN A O 1
ATOM 777 N N . ALA A 1 106 ? 41.178 -15.767 -38.246 1.00 53.97 106 ALA A N 1
ATOM 778 C CA . ALA A 1 106 ? 41.372 -15.568 -39.686 1.00 53.97 106 ALA A CA 1
ATOM 779 C C . ALA A 1 106 ? 41.797 -16.857 -40.437 1.00 53.97 106 ALA A C 1
ATOM 781 O O . ALA A 1 106 ? 42.120 -16.796 -41.619 1.00 53.97 106 ALA A O 1
ATOM 782 N N . VAL A 1 107 ? 41.782 -18.031 -39.785 1.00 50.28 107 VAL A N 1
ATOM 783 C CA . VAL A 1 107 ? 42.095 -19.331 -40.406 1.00 50.28 107 VAL A CA 1
ATOM 784 C C . VAL A 1 107 ? 40.884 -20.265 -40.278 1.00 50.28 107 VAL A C 1
ATOM 786 O O . VAL A 1 107 ? 40.407 -20.489 -39.161 1.00 50.28 107 VAL A O 1
ATOM 789 N N . PRO A 1 108 ? 40.354 -20.819 -41.384 1.00 46.12 108 PRO A N 1
ATOM 790 C CA . PRO A 1 108 ? 39.123 -21.590 -41.348 1.00 46.12 108 PRO A CA 1
ATOM 791 C C . PRO A 1 108 ? 39.405 -23.015 -40.856 1.00 46.12 108 PRO A C 1
ATOM 793 O O . PRO A 1 108 ? 40.186 -23.743 -41.460 1.00 46.12 108 PRO A O 1
ATOM 796 N N . SER A 1 109 ? 38.708 -23.472 -39.813 1.00 46.88 109 SER A N 1
ATOM 797 C CA . SER A 1 109 ? 38.498 -24.913 -39.617 1.00 46.88 109 SER A CA 1
ATOM 798 C C . SER A 1 109 ? 37.013 -25.208 -39.427 1.00 46.88 109 SER A C 1
ATOM 800 O O . SER A 1 109 ? 36.305 -24.589 -38.632 1.00 46.88 109 SER A O 1
ATOM 802 N N . ARG A 1 110 ? 36.528 -26.143 -40.244 1.00 53.12 110 ARG A N 1
ATOM 803 C CA . ARG A 1 110 ? 35.113 -26.417 -40.519 1.00 53.12 110 ARG A CA 1
ATOM 804 C C . ARG A 1 110 ? 34.398 -27.192 -39.399 1.00 53.12 110 ARG A C 1
ATOM 806 O O . ARG A 1 110 ? 33.204 -27.432 -39.527 1.00 53.12 110 ARG A O 1
ATOM 813 N N . SER A 1 111 ? 35.076 -27.574 -38.310 1.00 53.53 111 SER A N 1
ATOM 814 C CA . SER A 1 111 ? 34.528 -28.516 -37.313 1.00 53.53 111 SER A CA 1
ATOM 815 C C . SER A 1 111 ? 34.017 -27.895 -36.005 1.00 53.53 111 SER A C 1
ATOM 817 O O . SER A 1 111 ? 33.497 -28.611 -35.154 1.00 53.53 111 SER A O 1
ATOM 819 N N . ARG A 1 112 ? 34.096 -26.572 -35.813 1.00 53.88 112 ARG A N 1
ATOM 820 C CA . ARG A 1 112 ? 33.849 -25.954 -34.492 1.00 53.88 112 ARG A CA 1
ATOM 821 C C . ARG A 1 112 ? 32.493 -25.267 -34.306 1.00 53.88 112 ARG A C 1
ATOM 823 O O . ARG A 1 112 ? 32.382 -24.334 -33.521 1.00 53.88 112 ARG A O 1
ATOM 830 N N . ARG A 1 113 ? 31.439 -25.739 -34.981 1.00 52.03 113 ARG A N 1
ATOM 831 C CA . ARG A 1 113 ? 30.061 -25.235 -34.772 1.00 52.03 113 ARG A CA 1
ATOM 832 C C . ARG A 1 113 ? 29.341 -25.855 -33.565 1.00 52.03 113 ARG A C 1
ATOM 834 O O . ARG A 1 113 ? 28.293 -25.360 -33.181 1.00 52.03 113 ARG A O 1
ATOM 841 N N . ILE A 1 114 ? 29.907 -26.891 -32.942 1.00 50.88 114 ILE A N 1
ATOM 842 C CA . ILE A 1 114 ? 29.209 -27.682 -31.909 1.00 50.88 114 ILE A CA 1
ATOM 843 C C . ILE A 1 114 ? 29.490 -27.168 -30.477 1.00 50.88 114 ILE A C 1
ATOM 845 O O . ILE A 1 114 ? 28.641 -27.288 -29.604 1.00 50.88 114 ILE A O 1
ATOM 849 N N . GLY A 1 115 ? 30.629 -26.506 -30.225 1.00 46.59 115 GLY A N 1
ATOM 850 C CA . GLY A 1 115 ? 31.020 -26.084 -28.866 1.00 46.59 115 GLY A CA 1
ATOM 851 C C . GLY A 1 115 ? 30.389 -24.781 -28.350 1.00 46.59 115 GLY A C 1
ATOM 852 O O . GLY A 1 115 ? 30.267 -24.599 -27.143 1.00 46.59 115 GLY A O 1
ATOM 853 N N . ALA A 1 116 ? 29.971 -23.869 -29.234 1.00 51.47 116 ALA A N 1
ATOM 854 C CA . ALA A 1 116 ? 29.407 -22.574 -28.828 1.00 51.47 116 ALA A CA 1
ATOM 855 C C . ALA A 1 116 ? 27.928 -22.667 -28.401 1.00 51.47 116 ALA A C 1
ATOM 857 O O . ALA A 1 116 ? 27.499 -21.929 -27.517 1.00 51.47 116 ALA A O 1
ATOM 858 N N . GLY A 1 117 ? 27.166 -23.609 -28.974 1.00 49.44 117 GLY A N 1
ATOM 859 C CA . GLY A 1 117 ? 25.754 -23.820 -28.634 1.00 49.44 117 GLY A CA 1
ATOM 860 C C . GLY A 1 117 ? 25.538 -24.391 -27.228 1.00 49.44 117 GLY A C 1
ATOM 861 O O . GLY A 1 117 ? 24.568 -24.038 -26.567 1.00 49.44 117 GLY A O 1
ATOM 862 N N . VAL A 1 118 ? 26.476 -25.207 -26.732 1.00 50.56 118 VAL A N 1
ATOM 863 C CA . VAL A 1 118 ? 26.387 -25.846 -25.405 1.00 50.56 118 VAL A CA 1
ATOM 864 C C . VAL A 1 118 ? 26.588 -24.831 -24.271 1.00 50.56 118 VAL A C 1
ATOM 866 O O . VAL A 1 118 ? 25.892 -24.889 -23.262 1.00 50.56 118 VAL A O 1
ATOM 869 N N . VAL A 1 119 ? 27.479 -23.849 -24.452 1.00 52.34 119 VAL A N 1
ATOM 870 C CA . VAL A 1 119 ? 27.731 -22.795 -23.450 1.00 52.34 119 VAL A CA 1
ATOM 871 C C . VAL A 1 119 ? 26.589 -21.773 -23.414 1.00 52.34 119 VAL A C 1
ATOM 873 O O . VAL A 1 119 ? 26.166 -21.373 -22.335 1.00 52.34 119 VAL A O 1
ATOM 876 N N . ALA A 1 120 ? 26.032 -21.399 -24.572 1.00 52.66 120 ALA A N 1
ATOM 877 C CA . ALA A 1 120 ? 24.862 -20.521 -24.637 1.00 52.66 120 ALA A CA 1
ATOM 878 C C . ALA A 1 120 ? 23.599 -21.190 -24.056 1.00 52.66 120 ALA A C 1
ATOM 880 O O . ALA A 1 120 ? 22.839 -20.547 -23.334 1.00 52.66 120 ALA A O 1
ATOM 881 N N . GLY A 1 121 ? 23.410 -22.494 -24.298 1.00 48.94 121 GLY A N 1
ATOM 882 C CA . GLY A 1 121 ? 22.314 -23.274 -23.717 1.00 48.94 121 GLY A CA 1
ATOM 883 C C . GLY A 1 121 ? 22.395 -23.398 -22.192 1.00 48.94 121 GLY A C 1
ATOM 884 O O . GLY A 1 121 ? 21.379 -23.259 -21.517 1.00 48.94 121 GLY A O 1
ATOM 885 N N . LEU A 1 122 ? 23.596 -23.573 -21.629 1.00 51.44 122 LEU A N 1
ATOM 886 C CA . LEU A 1 122 ? 23.796 -23.656 -20.176 1.00 51.44 122 LEU A CA 1
ATOM 887 C C . LEU A 1 122 ? 23.514 -22.331 -19.448 1.00 51.44 122 LEU A C 1
ATOM 889 O O . LEU A 1 122 ? 23.007 -22.364 -18.332 1.00 51.44 122 LEU A O 1
ATOM 893 N N . VAL A 1 123 ? 23.764 -21.177 -20.077 1.00 52.28 123 VAL A N 1
ATOM 894 C CA . VAL A 1 123 ? 23.425 -19.861 -19.498 1.00 52.28 123 VAL A CA 1
ATOM 895 C C . VAL A 1 123 ? 21.910 -19.618 -19.514 1.00 52.28 123 VAL A C 1
ATOM 897 O O . VAL A 1 123 ? 21.365 -19.129 -18.530 1.00 52.28 123 VAL A O 1
ATOM 900 N N . VAL A 1 124 ? 21.202 -20.030 -20.573 1.00 53.50 124 VAL A N 1
ATOM 901 C CA . VAL A 1 124 ? 19.730 -19.932 -20.644 1.00 53.50 124 VAL A CA 1
ATOM 902 C C . VAL A 1 124 ? 19.051 -20.882 -19.646 1.00 53.50 124 VAL A C 1
ATOM 904 O O . VAL A 1 124 ? 18.093 -20.487 -18.984 1.00 53.50 124 VAL A O 1
ATOM 907 N N . VAL A 1 125 ? 19.574 -22.102 -19.471 1.00 47.94 125 VAL A N 1
ATOM 908 C CA . VAL A 1 125 ? 19.056 -23.070 -18.485 1.00 47.94 125 VAL A CA 1
ATOM 909 C C . VAL A 1 125 ? 19.358 -22.630 -17.049 1.00 47.94 125 VAL A C 1
ATOM 911 O O . VAL A 1 125 ? 18.465 -22.704 -16.210 1.00 47.94 125 VAL A O 1
ATOM 914 N N . ALA A 1 126 ? 20.551 -22.094 -16.764 1.00 47.03 126 ALA A N 1
ATOM 915 C CA . ALA A 1 126 ? 20.894 -21.582 -15.434 1.00 47.03 126 ALA A CA 1
ATOM 916 C C . ALA A 1 126 ? 20.014 -20.385 -15.023 1.00 47.03 126 ALA A C 1
ATOM 918 O O . ALA A 1 126 ? 19.553 -20.322 -13.882 1.00 47.03 126 ALA A O 1
ATOM 919 N N . VAL A 1 127 ? 19.704 -19.479 -15.960 1.00 51.22 127 VAL A N 1
ATOM 920 C CA . VAL A 1 127 ? 18.783 -18.352 -15.724 1.00 51.22 127 VAL A CA 1
ATOM 921 C C . VAL A 1 127 ? 17.333 -18.832 -15.570 1.00 51.22 127 VAL A C 1
ATOM 923 O O . VAL A 1 127 ? 16.614 -18.316 -14.719 1.00 51.22 127 VAL A O 1
ATOM 926 N N . GLY A 1 128 ? 16.918 -19.874 -16.300 1.00 43.91 128 GLY A N 1
ATOM 927 C CA . GLY A 1 128 ? 15.611 -20.517 -16.120 1.00 43.91 128 GLY A CA 1
ATOM 928 C C . GLY A 1 128 ? 15.446 -21.201 -14.755 1.00 43.91 128 GLY A C 1
ATOM 929 O O . GLY A 1 128 ? 14.385 -21.100 -14.144 1.00 43.91 128 GLY A O 1
ATOM 930 N N . THR A 1 129 ? 16.495 -21.839 -14.224 1.00 46.91 129 THR A N 1
ATOM 931 C CA . THR A 1 129 ? 16.445 -22.523 -12.915 1.00 46.91 129 THR A CA 1
ATOM 932 C C . THR A 1 129 ? 16.491 -21.577 -11.715 1.00 46.91 129 THR A C 1
ATOM 934 O O . THR A 1 129 ? 15.899 -21.885 -10.684 1.00 46.91 129 THR A O 1
ATOM 937 N N . VAL A 1 130 ? 17.118 -20.403 -11.847 1.00 44.09 130 VAL A N 1
ATOM 938 C CA . VAL A 1 130 ? 17.088 -19.354 -10.806 1.00 44.09 130 VAL A CA 1
ATOM 939 C C . VAL A 1 130 ? 15.719 -18.649 -10.756 1.00 44.09 130 VAL A C 1
ATOM 941 O O . VAL A 1 130 ? 15.379 -18.028 -9.753 1.00 44.09 130 VAL A O 1
ATOM 944 N N . PHE A 1 131 ? 14.882 -18.820 -11.785 1.00 43.03 131 PHE A N 1
ATOM 945 C CA . PHE A 1 131 ? 13.537 -18.242 -11.868 1.00 43.03 131 PHE A CA 1
ATOM 946 C C . PHE A 1 131 ? 12.408 -19.116 -11.287 1.00 43.03 131 PHE A C 1
ATOM 948 O O . PHE A 1 131 ? 11.316 -18.601 -11.047 1.00 43.03 131 PHE A O 1
ATOM 955 N N . LEU A 1 132 ? 12.628 -20.410 -11.015 1.00 37.50 132 LEU A N 1
ATOM 956 C CA . LEU A 1 132 ? 11.548 -21.290 -10.537 1.00 37.50 132 LEU A CA 1
ATOM 957 C C . LEU A 1 132 ? 11.070 -21.063 -9.084 1.00 37.50 132 LEU A C 1
ATOM 959 O O . LEU A 1 132 ? 9.878 -21.267 -8.851 1.00 37.50 132 LEU A O 1
ATOM 963 N N . PRO A 1 133 ? 11.881 -20.614 -8.102 1.00 37.22 133 PRO A N 1
ATOM 964 C CA . PRO A 1 133 ? 11.364 -20.421 -6.744 1.00 37.22 133 PRO A CA 1
ATOM 965 C C . PRO A 1 133 ? 10.645 -19.079 -6.539 1.00 37.22 133 PRO A C 1
ATOM 967 O O . PRO A 1 133 ? 9.979 -18.912 -5.524 1.00 37.22 133 PRO A O 1
ATOM 970 N N . VAL A 1 134 ? 10.761 -18.124 -7.472 1.00 42.78 134 VAL A N 1
ATOM 971 C CA . VAL A 1 134 ? 10.161 -16.781 -7.325 1.00 42.78 134 VAL A CA 1
ATOM 972 C C . VAL A 1 134 ? 8.740 -16.712 -7.909 1.00 42.78 134 VAL A C 1
ATOM 974 O O . VAL A 1 134 ? 7.963 -15.852 -7.512 1.00 42.78 134 VAL A O 1
ATOM 977 N N . PHE A 1 135 ? 8.347 -17.660 -8.772 1.00 46.09 135 PHE A N 1
ATOM 978 C CA . PHE A 1 135 ? 7.032 -17.649 -9.439 1.00 46.09 135 PHE A CA 1
ATOM 979 C C . PHE A 1 135 ? 6.274 -18.996 -9.413 1.00 46.09 135 PHE A C 1
ATOM 981 O O . PHE A 1 135 ? 5.189 -19.118 -9.979 1.00 46.09 135 PHE A O 1
ATOM 988 N N . GLY A 1 136 ? 6.802 -20.025 -8.741 1.00 33.19 136 GLY A N 1
ATOM 989 C CA . GLY A 1 136 ? 6.211 -21.367 -8.686 1.00 33.19 136 GLY A CA 1
ATOM 990 C C . GLY A 1 136 ? 5.131 -21.556 -7.615 1.00 33.19 136 GLY A C 1
ATOM 991 O O . GLY A 1 136 ? 5.358 -22.249 -6.629 1.00 33.19 136 GLY A O 1
ATOM 992 N N . SER A 1 137 ? 3.934 -20.996 -7.798 1.00 35.19 137 SER A N 1
ATOM 993 C CA . SER A 1 137 ? 2.709 -21.545 -7.179 1.00 35.19 137 SER A CA 1
ATOM 994 C C . SER A 1 137 ? 1.469 -21.254 -8.031 1.00 35.19 137 SER A C 1
ATOM 996 O O . SER A 1 137 ? 0.574 -20.495 -7.669 1.00 35.19 137 SER A O 1
ATOM 998 N N . HIS A 1 138 ? 1.399 -21.906 -9.192 1.00 41.28 138 HIS A N 1
ATOM 999 C CA . HIS A 1 138 ? 0.151 -22.112 -9.929 1.00 41.28 138 HIS A CA 1
ATOM 1000 C C . HIS A 1 138 ? -0.379 -23.514 -9.621 1.00 41.28 138 HIS A C 1
ATOM 1002 O O . HIS A 1 138 ? -0.039 -24.490 -10.285 1.00 41.28 138 HIS A O 1
ATOM 1008 N N . GLY A 1 139 ? -1.187 -23.622 -8.565 1.00 30.44 139 GLY A N 1
ATOM 1009 C CA . GLY A 1 139 ? -1.970 -24.822 -8.288 1.00 30.44 139 GLY A CA 1
ATOM 1010 C C . GLY A 1 139 ? -3.249 -24.816 -9.122 1.00 30.44 139 GLY A C 1
ATOM 1011 O O . GLY A 1 139 ? -4.219 -24.167 -8.745 1.00 30.44 139 GLY A O 1
ATOM 1012 N N . HIS A 1 140 ? -3.259 -25.548 -10.235 1.00 35.78 140 HIS A N 1
ATOM 1013 C CA . HIS A 1 140 ? -4.493 -25.968 -10.898 1.00 35.78 140 HIS A CA 1
ATOM 1014 C C . HIS A 1 140 ? -4.903 -27.341 -10.364 1.00 35.78 140 HIS A C 1
ATOM 1016 O O . HIS A 1 140 ? -4.236 -28.327 -10.658 1.00 35.78 140 HIS A O 1
ATOM 1022 N N . ALA A 1 141 ? -6.001 -27.395 -9.606 1.00 28.77 141 ALA A N 1
ATOM 1023 C CA . ALA A 1 141 ? -6.923 -28.533 -9.551 1.00 28.77 141 ALA A CA 1
ATOM 1024 C C . ALA A 1 141 ? -8.138 -28.173 -8.680 1.00 28.77 141 ALA A C 1
ATOM 1026 O O . ALA A 1 141 ? -8.049 -28.172 -7.455 1.00 28.77 141 ALA A O 1
ATOM 1027 N N . VAL A 1 142 ? -9.289 -27.925 -9.307 1.00 32.84 142 VAL A N 1
ATOM 1028 C CA . VAL A 1 142 ? -10.593 -28.193 -8.686 1.00 32.84 142 VAL A CA 1
ATOM 1029 C C . VAL A 1 142 ? -11.406 -28.986 -9.713 1.00 32.84 142 VAL A C 1
ATOM 1031 O O . VAL A 1 142 ? -11.581 -28.496 -10.831 1.00 32.84 142 VAL A O 1
ATOM 1034 N N . PRO A 1 143 ? -11.851 -30.217 -9.404 1.00 33.81 143 PRO A N 1
ATOM 1035 C CA . PRO A 1 143 ? -12.786 -30.934 -10.255 1.00 33.81 143 PRO A CA 1
ATOM 1036 C C . PRO A 1 143 ? -14.151 -30.243 -10.213 1.00 33.81 143 PRO A C 1
ATOM 1038 O O . PRO A 1 143 ? -14.612 -29.796 -9.162 1.00 33.81 143 PRO A O 1
ATOM 1041 N N . ALA A 1 144 ? -14.787 -30.166 -11.379 1.00 34.09 144 ALA A N 1
ATOM 1042 C CA . ALA A 1 144 ? -16.157 -29.713 -11.527 1.00 34.09 144 ALA A CA 1
ATOM 1043 C C . ALA A 1 144 ? -17.094 -30.594 -10.692 1.00 34.09 144 ALA A C 1
ATOM 1045 O O . ALA A 1 144 ? -17.153 -31.801 -10.908 1.00 34.09 144 ALA A O 1
ATOM 1046 N N . ASN A 1 145 ? -17.853 -29.974 -9.790 1.00 32.00 145 ASN A N 1
ATOM 1047 C CA . ASN A 1 145 ? -19.117 -30.522 -9.325 1.00 32.00 145 ASN A CA 1
ATOM 1048 C C . ASN A 1 145 ? -20.206 -29.504 -9.631 1.00 32.00 145 ASN A C 1
ATOM 1050 O O . ASN A 1 145 ? -20.338 -28.473 -8.974 1.00 32.00 145 ASN A O 1
ATOM 1054 N N . SER A 1 146 ? -20.961 -29.832 -10.672 1.00 34.91 146 SER A N 1
ATOM 1055 C CA . SER A 1 146 ? -22.290 -29.315 -10.934 1.00 34.91 146 SER A CA 1
ATOM 1056 C C . SER A 1 146 ? -23.196 -29.630 -9.746 1.00 34.91 146 SER A C 1
ATOM 1058 O O . SER A 1 146 ? -23.301 -30.782 -9.329 1.00 34.91 146 SER A O 1
ATOM 1060 N N . ALA A 1 147 ? -23.892 -28.617 -9.249 1.00 32.50 147 ALA A N 1
ATOM 1061 C CA . ALA A 1 147 ? -25.162 -28.797 -8.572 1.00 32.50 147 ALA A CA 1
ATOM 1062 C C . ALA A 1 147 ? -26.081 -27.668 -9.035 1.00 32.50 147 ALA A C 1
ATOM 1064 O O . ALA A 1 147 ? -25.927 -26.511 -8.650 1.00 32.50 147 ALA A O 1
ATOM 1065 N N . ASP A 1 148 ? -26.993 -28.049 -9.924 1.00 30.86 148 ASP A N 1
ATOM 1066 C CA . ASP A 1 148 ? -28.241 -27.357 -10.195 1.00 30.86 148 ASP A CA 1
ATOM 1067 C C . ASP A 1 148 ? -28.945 -26.960 -8.895 1.00 30.86 148 ASP A C 1
ATOM 1069 O O . ASP A 1 148 ? -29.017 -27.748 -7.951 1.00 30.86 148 ASP A O 1
ATOM 1073 N N . THR A 1 149 ? -29.538 -25.768 -8.886 1.00 30.44 149 THR A N 1
ATOM 1074 C CA . THR A 1 149 ? -30.901 -25.540 -8.374 1.00 30.44 149 THR A CA 1
ATOM 1075 C C . THR A 1 149 ? -31.377 -24.134 -8.754 1.00 30.44 149 THR A C 1
ATOM 1077 O O . THR A 1 149 ? -31.071 -23.133 -8.122 1.00 30.44 149 THR A O 1
ATOM 1080 N N . THR A 1 150 ? -32.124 -24.098 -9.859 1.00 29.83 150 THR A N 1
ATOM 1081 C CA . THR A 1 150 ? -33.455 -23.477 -9.986 1.00 29.83 150 THR A CA 1
ATOM 1082 C C . THR A 1 150 ? -33.724 -22.078 -9.403 1.00 29.83 150 THR A C 1
ATOM 1084 O O . THR A 1 150 ? -33.941 -21.912 -8.210 1.00 29.83 150 THR A O 1
ATOM 1087 N N . ALA A 1 151 ? -33.993 -21.177 -10.355 1.00 26.94 151 ALA A N 1
ATOM 1088 C CA . ALA A 1 151 ? -35.263 -20.457 -10.533 1.00 26.94 151 ALA A CA 1
ATOM 1089 C C . ALA A 1 151 ? -35.524 -19.119 -9.804 1.00 26.94 151 ALA A C 1
ATOM 1091 O O . ALA A 1 151 ? -35.720 -19.051 -8.600 1.00 26.94 151 ALA A O 1
ATOM 1092 N N . ALA A 1 152 ? -35.732 -18.120 -10.676 1.00 26.84 152 ALA A N 1
ATOM 1093 C CA . ALA A 1 152 ? -36.805 -17.119 -10.687 1.00 26.84 152 ALA A CA 1
ATOM 1094 C C . ALA A 1 152 ? -36.834 -16.022 -9.607 1.00 26.84 152 ALA A C 1
ATOM 1096 O O . ALA A 1 152 ? -37.191 -16.259 -8.464 1.00 26.84 152 ALA A O 1
ATOM 1097 N N . ALA A 1 153 ? -36.663 -14.769 -10.039 1.00 30.39 153 ALA A N 1
ATOM 1098 C CA . ALA A 1 153 ? -37.787 -13.857 -10.298 1.00 30.39 153 ALA A CA 1
ATOM 1099 C C . ALA A 1 153 ? -37.245 -12.491 -10.750 1.00 30.39 153 ALA A C 1
ATOM 1101 O O . ALA A 1 153 ? -36.448 -11.864 -10.059 1.00 30.39 153 ALA A O 1
ATOM 1102 N N . GLY A 1 154 ? -37.666 -12.041 -11.933 1.00 27.09 154 GLY A N 1
ATOM 1103 C CA . GLY A 1 154 ? -37.433 -10.679 -12.400 1.00 27.09 154 GLY A CA 1
ATOM 1104 C C . GLY A 1 154 ? -38.584 -9.768 -11.993 1.00 27.09 154 GLY A C 1
ATOM 1105 O O . GLY A 1 154 ? -39.730 -10.203 -12.029 1.00 27.09 154 GLY A O 1
ATOM 1106 N N . HIS A 1 155 ? -38.289 -8.502 -11.695 1.00 29.33 155 HIS A N 1
ATOM 1107 C CA . HIS A 1 155 ? -39.286 -7.435 -11.700 1.00 29.33 155 HIS A CA 1
ATOM 1108 C C . HIS A 1 155 ? -38.694 -6.128 -12.244 1.00 29.33 155 HIS A C 1
ATOM 1110 O O . HIS A 1 155 ? -37.629 -5.676 -11.832 1.00 29.33 155 HIS A O 1
ATOM 1116 N N . GLN A 1 156 ? -39.406 -5.570 -13.225 1.00 31.56 156 GLN A N 1
ATOM 1117 C CA . GLN A 1 156 ? -39.196 -4.263 -13.846 1.00 31.56 156 GLN A CA 1
ATOM 1118 C C . GLN A 1 156 ? -39.876 -3.168 -13.011 1.00 31.56 156 GLN A C 1
ATOM 1120 O O . GLN A 1 156 ? -40.933 -3.419 -12.431 1.00 31.56 156 GLN A O 1
ATOM 1125 N N . HIS A 1 157 ? -39.350 -1.940 -13.046 1.00 31.83 157 HIS A N 1
ATOM 1126 C CA . HIS A 1 157 ? -40.063 -0.752 -12.568 1.00 31.83 157 HIS A CA 1
ATOM 1127 C C . HIS A 1 157 ? -40.453 0.166 -13.727 1.00 31.83 157 HIS A C 1
ATOM 1129 O O . HIS A 1 157 ? -39.611 0.640 -14.488 1.00 31.83 157 HIS A O 1
ATOM 1135 N N . GLY A 1 158 ? -41.766 0.383 -13.833 1.00 29.94 158 GLY A N 1
ATOM 1136 C CA . GLY A 1 158 ? -42.404 1.380 -14.677 1.00 29.94 158 GLY A CA 1
ATOM 1137 C C . GLY A 1 158 ? -42.425 2.765 -14.027 1.00 29.94 158 GLY A C 1
ATOM 1138 O O . GLY A 1 158 ? -42.347 2.926 -12.811 1.00 29.94 158 GLY A O 1
ATOM 1139 N N . THR A 1 159 ? -42.529 3.755 -14.900 1.00 33.81 159 THR A N 1
ATOM 1140 C CA . THR A 1 159 ? -42.550 5.200 -14.667 1.00 33.81 159 THR A CA 1
ATOM 1141 C C . THR A 1 159 ? -43.811 5.683 -13.945 1.00 33.81 159 THR A C 1
ATOM 1143 O O . THR A 1 159 ? -44.913 5.273 -14.305 1.00 33.81 159 THR A O 1
ATOM 1146 N N . GLY A 1 160 ? -43.664 6.653 -13.037 1.00 29.84 160 GLY A N 1
ATOM 1147 C CA . GLY A 1 160 ? -44.775 7.428 -12.477 1.00 29.84 160 GLY A CA 1
ATOM 1148 C C . GLY A 1 160 ? -44.335 8.831 -12.050 1.00 29.84 160 GLY A C 1
ATOM 1149 O O . GLY A 1 160 ? -43.562 8.980 -11.111 1.00 29.84 160 GLY A O 1
ATOM 1150 N N . GLN A 1 161 ? -44.816 9.848 -12.771 1.00 31.06 161 GLN A N 1
ATOM 1151 C CA . GLN A 1 161 ? -44.766 11.274 -12.423 1.00 31.06 161 GLN A CA 1
ATOM 1152 C C . GLN A 1 161 ? -45.876 11.648 -11.422 1.00 31.06 161 GLN A C 1
ATOM 1154 O O . GLN A 1 161 ? -46.954 11.062 -11.455 1.00 31.06 161 GLN A O 1
ATOM 1159 N N . GLY A 1 162 ? -45.645 12.711 -10.641 1.00 29.23 162 GLY A N 1
ATOM 1160 C CA . GLY A 1 162 ? -46.662 13.474 -9.894 1.00 29.23 162 GLY A CA 1
ATOM 1161 C C . GLY A 1 162 ? -46.023 14.225 -8.718 1.00 29.23 162 GLY A C 1
ATOM 1162 O O . GLY A 1 162 ? -45.709 13.613 -7.710 1.00 29.23 162 GLY A O 1
ATOM 1163 N N . GLN A 1 163 ? -45.502 15.439 -8.922 1.00 31.05 163 GLN A N 1
ATOM 1164 C CA . GLN A 1 163 ? -46.151 16.751 -8.725 1.00 31.05 163 GLN A CA 1
ATOM 1165 C C . GLN A 1 163 ? -46.378 17.181 -7.257 1.00 31.05 163 GLN A C 1
ATOM 1167 O O . GLN A 1 163 ? -47.060 16.523 -6.483 1.00 31.05 163 GLN A O 1
ATOM 1172 N N . ASN A 1 164 ? -45.779 18.343 -6.957 1.00 32.25 164 ASN A N 1
ATOM 1173 C CA . ASN A 1 164 ? -45.848 19.219 -5.780 1.00 32.25 164 ASN A CA 1
ATOM 1174 C C . ASN A 1 164 ? -47.199 19.292 -5.051 1.00 32.25 164 ASN A C 1
ATOM 1176 O O . ASN A 1 164 ? -48.218 19.410 -5.717 1.00 32.25 164 ASN A O 1
ATOM 1180 N N . THR A 1 165 ? -47.156 19.506 -3.726 1.00 29.92 165 THR A N 1
ATOM 1181 C CA . THR A 1 165 ? -47.661 20.748 -3.091 1.00 29.92 165 THR A CA 1
ATOM 1182 C C . THR A 1 165 ? -47.211 20.870 -1.632 1.00 29.92 165 THR A C 1
ATOM 1184 O O . THR A 1 165 ? -47.384 19.965 -0.823 1.00 29.92 165 THR A O 1
ATOM 1187 N N . SER A 1 166 ? -46.657 22.039 -1.328 1.00 30.83 166 SER A N 1
ATOM 1188 C CA . SER A 1 166 ? -46.361 22.640 -0.026 1.00 30.83 166 SER A CA 1
ATOM 1189 C C . SER A 1 166 ? -47.614 23.015 0.774 1.00 30.83 166 SER A C 1
ATOM 1191 O O . SER A 1 166 ? -48.541 23.529 0.157 1.00 30.83 166 SER A O 1
ATOM 1193 N N . THR A 1 167 ? -47.566 22.900 2.112 1.00 31.30 167 THR A N 1
ATOM 1194 C CA . THR A 1 167 ? -48.042 23.907 3.099 1.00 31.30 167 THR A CA 1
ATOM 1195 C C . THR A 1 167 ? -47.763 23.436 4.537 1.00 31.30 167 THR A C 1
ATOM 1197 O O . THR A 1 167 ? -48.260 22.393 4.947 1.00 31.30 167 THR A O 1
ATOM 1200 N N . ASP A 1 168 ? -47.006 24.242 5.282 1.00 32.03 168 ASP A N 1
ATOM 1201 C CA . ASP A 1 168 ? -46.990 24.362 6.756 1.00 32.03 168 ASP A CA 1
ATOM 1202 C C . ASP A 1 168 ? -47.777 25.659 7.100 1.00 32.03 168 ASP A C 1
ATOM 1204 O O . ASP A 1 168 ? -47.886 26.502 6.193 1.00 32.03 168 ASP A O 1
ATOM 1208 N N . PRO A 1 169 ? -48.383 25.871 8.296 1.00 45.69 169 PRO A N 1
ATOM 1209 C CA . PRO A 1 169 ? -47.624 26.335 9.478 1.00 45.69 169 PRO A CA 1
ATOM 1210 C C . PRO A 1 169 ? -48.186 25.913 10.862 1.00 45.69 169 PRO A C 1
ATOM 1212 O O . PRO A 1 169 ? -49.400 25.827 11.055 1.00 45.69 169 PRO A O 1
ATOM 1215 N N . GLY A 1 170 ? -47.333 25.818 11.895 1.00 27.05 170 GLY A N 1
ATOM 1216 C CA . GLY A 1 170 ? -47.829 25.811 13.285 1.00 27.05 170 GLY A CA 1
ATOM 1217 C C . GLY A 1 170 ? -46.833 25.605 14.435 1.00 27.05 170 GLY A C 1
ATOM 1218 O O . GLY A 1 170 ? -46.875 24.586 15.106 1.00 27.05 170 GLY A O 1
ATOM 1219 N N . GLN A 1 171 ? -45.985 26.611 14.671 1.00 27.83 171 GLN A N 1
ATOM 1220 C CA . GLN A 1 171 ? -45.316 27.029 15.925 1.00 27.83 171 GLN A CA 1
ATOM 1221 C C . GLN A 1 171 ? -45.572 26.268 17.253 1.00 27.83 171 GLN A C 1
ATOM 1223 O O . GLN A 1 171 ? -46.690 26.247 17.757 1.00 27.83 171 GLN A O 1
ATOM 1228 N N . SER A 1 172 ? -44.482 25.953 17.974 1.00 29.62 172 SER A N 1
ATOM 1229 C CA . SER A 1 172 ? -44.286 26.465 19.346 1.00 29.62 172 SER A CA 1
ATOM 1230 C C . SER A 1 172 ? -42.806 26.489 19.746 1.00 29.62 172 SER A C 1
ATOM 1232 O O . SER A 1 172 ? -42.072 25.520 19.580 1.00 29.62 172 SER A O 1
ATOM 1234 N N . THR A 1 173 ? -42.407 27.641 20.264 1.00 27.58 173 THR A N 1
ATOM 1235 C CA . THR A 1 173 ? -41.077 28.117 20.652 1.00 27.58 173 THR A CA 1
ATOM 1236 C C . THR A 1 173 ? -40.677 27.735 22.082 1.00 27.58 173 THR A C 1
ATOM 1238 O O . THR A 1 173 ? -41.505 27.890 22.976 1.00 27.58 173 THR A O 1
ATOM 1241 N N . SER A 1 174 ? -39.390 27.456 22.335 1.00 29.20 174 SER A N 1
ATOM 1242 C CA . SER A 1 174 ? -38.698 27.951 23.544 1.00 29.20 174 SER A CA 1
ATOM 1243 C C . SER A 1 174 ? -37.161 27.914 23.409 1.00 29.20 174 SER A C 1
ATOM 1245 O O . SER A 1 174 ? -36.542 26.863 23.522 1.00 29.20 174 SER A O 1
ATOM 1247 N N . THR A 1 175 ? -36.596 29.106 23.181 1.00 31.03 175 THR A N 1
ATOM 1248 C CA . THR A 1 175 ? -35.401 29.702 23.828 1.00 31.03 175 THR A CA 1
ATOM 1249 C C . THR A 1 175 ? -34.040 28.975 23.847 1.00 31.03 175 THR A C 1
ATOM 1251 O O . THR A 1 175 ? -33.772 28.137 24.703 1.00 31.03 175 THR A O 1
ATOM 1254 N N . ASP A 1 176 ? -33.176 29.474 22.953 1.00 27.83 176 ASP A N 1
ATOM 1255 C CA . ASP A 1 176 ? -31.693 29.571 22.927 1.00 27.83 176 ASP A CA 1
ATOM 1256 C C . ASP A 1 176 ? -31.144 30.406 24.139 1.00 27.83 176 ASP A C 1
ATOM 1258 O O . ASP A 1 176 ? -31.981 31.022 24.813 1.00 27.83 176 ASP A O 1
ATOM 1262 N N . PRO A 1 177 ? -29.821 30.501 24.471 1.00 41.72 177 PRO A N 1
ATOM 1263 C CA . PRO A 1 177 ? -28.767 31.027 23.583 1.00 41.72 177 PRO A CA 1
ATOM 1264 C C . PRO A 1 177 ? -27.373 30.349 23.636 1.00 41.72 177 PRO A C 1
ATOM 1266 O O . PRO A 1 177 ? -26.711 30.340 24.673 1.00 41.72 177 PRO A O 1
ATOM 1269 N N . GLY A 1 178 ? -26.845 30.006 22.453 1.00 25.94 178 GLY A N 1
ATOM 1270 C CA . GLY A 1 178 ? -25.597 30.618 21.962 1.00 25.94 178 GLY A CA 1
ATOM 1271 C C . GLY A 1 178 ? -24.372 29.716 21.734 1.00 25.94 178 GLY A C 1
ATOM 1272 O O . GLY A 1 178 ? -23.661 29.396 22.677 1.00 25.94 178 GLY A O 1
ATOM 1273 N N . GLN A 1 179 ? -24.014 29.462 20.464 1.00 29.31 179 GLN A N 1
ATOM 1274 C CA . GLN A 1 179 ? -22.924 30.190 19.771 1.00 29.31 179 GLN A CA 1
ATOM 1275 C C . GLN A 1 179 ? -22.650 29.685 18.330 1.00 29.31 179 GLN A C 1
ATOM 1277 O O . GLN A 1 179 ? -22.314 28.529 18.108 1.00 29.31 179 GLN A O 1
ATOM 1282 N N . SER A 1 180 ? -22.789 30.637 17.391 1.00 30.88 180 SER A N 1
ATOM 1283 C CA . SER A 1 180 ? -22.191 30.828 16.046 1.00 30.88 180 SER A CA 1
ATOM 1284 C C . SER A 1 180 ? -21.947 29.610 15.139 1.00 30.88 180 SER A C 1
ATOM 1286 O O . SER A 1 180 ? -21.008 28.852 15.350 1.00 30.88 180 SER A O 1
ATOM 1288 N N . THR A 1 181 ? -22.761 29.342 14.113 1.00 29.80 181 THR A N 1
ATOM 1289 C CA . THR A 1 181 ? -22.832 29.983 12.770 1.00 29.80 181 THR A CA 1
ATOM 1290 C C . THR A 1 181 ? -21.509 30.141 12.016 1.00 29.80 181 THR A C 1
ATOM 1292 O O . THR A 1 181 ? -20.741 3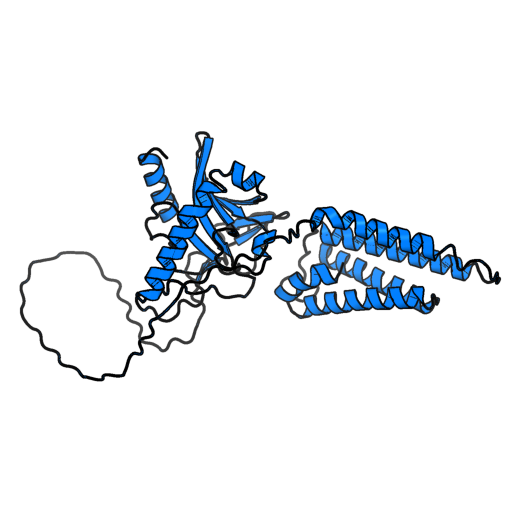1.068 12.265 1.00 29.80 181 THR A O 1
ATOM 1295 N N . GLY A 1 182 ? -21.363 29.314 10.980 1.00 26.70 182 GLY A N 1
ATOM 1296 C CA . GLY A 1 182 ? -20.486 29.507 9.829 1.00 26.70 182 GLY A CA 1
ATOM 1297 C C . GLY A 1 182 ? -21.109 28.835 8.605 1.00 26.70 182 GLY A C 1
ATOM 1298 O O . GLY A 1 182 ? -20.658 27.784 8.172 1.00 26.70 182 GLY A O 1
ATOM 1299 N N . THR A 1 183 ? -22.201 29.406 8.097 1.00 28.31 183 THR A N 1
ATOM 1300 C CA . THR A 1 183 ? -22.843 29.014 6.835 1.00 28.31 183 THR A CA 1
ATOM 1301 C C . THR A 1 183 ? -22.001 29.517 5.663 1.00 28.31 183 THR A C 1
ATOM 1303 O O . THR A 1 183 ? -21.761 30.719 5.566 1.00 28.31 183 THR A O 1
ATOM 1306 N N . GLN A 1 184 ? -21.637 28.644 4.724 1.00 31.45 184 GLN A N 1
ATOM 1307 C CA . GLN A 1 184 ? -21.395 29.047 3.338 1.00 31.45 184 GLN A CA 1
ATOM 1308 C C . GLN A 1 184 ? -22.196 28.149 2.398 1.00 31.45 184 GLN A C 1
ATOM 1310 O O . GLN A 1 184 ? -21.825 27.021 2.094 1.00 31.45 184 GLN A O 1
ATOM 1315 N N . SER A 1 185 ? -23.319 28.698 1.942 1.00 31.44 185 SER A N 1
ATOM 1316 C CA . SER A 1 185 ? -23.984 28.293 0.712 1.00 31.44 185 SER A CA 1
ATOM 1317 C C . SER A 1 185 ? -23.192 28.870 -0.461 1.00 31.44 185 SER A C 1
ATOM 1319 O O . SER A 1 185 ? -23.066 30.088 -0.576 1.00 31.44 185 SER A O 1
ATOM 1321 N N . GLY A 1 186 ? -22.682 28.004 -1.332 1.00 28.58 186 GLY A N 1
ATOM 1322 C CA . GLY A 1 186 ? -22.075 28.371 -2.608 1.00 28.58 186 GLY A CA 1
ATOM 1323 C C . GLY A 1 186 ? -22.716 27.567 -3.730 1.00 28.58 186 GLY A C 1
ATOM 1324 O O . GLY A 1 186 ? -22.268 26.478 -4.059 1.00 28.58 186 GLY A O 1
ATOM 1325 N N . THR A 1 187 ? -23.795 28.091 -4.307 1.00 37.03 187 THR A N 1
ATOM 1326 C CA . THR A 1 187 ? -24.347 27.626 -5.583 1.00 37.03 187 THR A CA 1
ATOM 1327 C C . THR A 1 187 ? -23.433 28.087 -6.720 1.00 37.03 187 THR A C 1
ATOM 1329 O O . THR A 1 187 ? -23.404 29.274 -7.041 1.00 37.03 187 THR A O 1
ATOM 1332 N N . GLY A 1 188 ? -22.713 27.152 -7.337 1.00 28.97 188 GLY A N 1
ATOM 1333 C CA . GLY A 1 188 ? -21.939 27.338 -8.567 1.00 28.97 188 GLY A CA 1
ATOM 1334 C C . GLY A 1 188 ? -21.773 25.989 -9.279 1.00 28.97 188 GLY A C 1
ATOM 1335 O O . GLY A 1 188 ? -21.804 24.957 -8.609 1.00 28.97 188 GLY A O 1
ATOM 1336 N N . PRO A 1 189 ? -21.672 25.948 -10.619 1.00 32.69 189 PRO A N 1
ATOM 1337 C CA . PRO A 1 189 ? -21.618 24.690 -11.354 1.00 32.69 189 PRO A CA 1
ATOM 1338 C C . PRO A 1 189 ? -20.316 23.952 -11.026 1.00 32.69 189 PRO A C 1
ATOM 1340 O O . PRO A 1 189 ? -19.233 24.525 -11.122 1.00 32.69 189 PRO A O 1
ATOM 1343 N N . SER A 1 190 ? -20.429 22.680 -10.642 1.00 32.22 190 SER A N 1
ATOM 1344 C CA . SER A 1 190 ? -19.298 21.802 -10.348 1.00 32.22 190 SER A CA 1
ATOM 1345 C C . SER A 1 190 ? -18.524 21.489 -11.632 1.00 32.22 190 SER A C 1
ATOM 1347 O O . SER A 1 190 ? -18.807 20.520 -12.338 1.00 32.22 190 SER A O 1
ATOM 1349 N N . THR A 1 191 ? -17.543 22.320 -11.957 1.00 29.78 191 THR A N 1
ATOM 1350 C CA . THR A 1 191 ? -16.407 21.898 -12.777 1.00 29.78 191 THR A CA 1
ATOM 1351 C C . THR A 1 191 ? -15.433 21.196 -11.844 1.00 29.78 191 THR A C 1
ATOM 1353 O O . THR A 1 191 ? -14.974 21.820 -10.891 1.00 29.78 191 THR A O 1
ATOM 1356 N N . GLY A 1 192 ? -15.175 19.908 -12.084 1.00 37.44 192 GLY A N 1
ATOM 1357 C CA . GLY A 1 192 ? -14.273 19.088 -11.278 1.00 37.44 192 GLY A CA 1
ATOM 1358 C C . GLY A 1 192 ? -12.930 19.780 -11.065 1.00 37.44 192 GLY A C 1
ATOM 1359 O O . GLY A 1 192 ? -12.166 19.982 -12.006 1.00 37.44 192 GLY A O 1
ATOM 1360 N N . THR A 1 193 ? -12.674 20.168 -9.824 1.00 33.53 193 THR A N 1
ATOM 1361 C CA . THR A 1 193 ? -11.370 20.618 -9.356 1.00 33.53 193 THR A CA 1
ATOM 1362 C C . THR A 1 193 ? -11.024 19.765 -8.154 1.00 33.53 193 THR A C 1
ATOM 1364 O O . THR A 1 193 ? -11.802 19.733 -7.202 1.00 33.53 193 THR A O 1
ATOM 1367 N N . ASP A 1 194 ? -9.882 19.082 -8.234 1.00 42.81 194 ASP A N 1
ATOM 1368 C CA . ASP A 1 194 ? -9.256 18.331 -7.149 1.00 42.81 194 ASP A CA 1
ATOM 1369 C C . ASP A 1 194 ? -9.263 19.171 -5.868 1.00 42.81 194 ASP A C 1
ATOM 1371 O O . ASP A 1 194 ? -8.495 20.127 -5.725 1.00 42.81 194 ASP A O 1
ATOM 1375 N N . GLN A 1 195 ? -10.163 18.842 -4.946 1.00 39.84 195 GLN A N 1
ATOM 1376 C CA . GLN A 1 195 ? -10.233 19.513 -3.662 1.00 39.84 195 GLN A CA 1
ATOM 1377 C C . GLN A 1 195 ? -9.139 18.915 -2.773 1.00 39.84 195 GLN A C 1
ATOM 1379 O O . GLN A 1 195 ? -9.271 17.814 -2.246 1.00 39.84 195 GLN A O 1
ATOM 1384 N N . GLN A 1 196 ? -8.004 19.613 -2.694 1.00 39.44 196 GLN A N 1
ATOM 1385 C CA . GLN A 1 196 ? -6.988 19.365 -1.676 1.00 39.44 196 GLN A CA 1
ATOM 1386 C C . GLN A 1 196 ? -7.523 19.875 -0.342 1.00 39.44 196 GLN A C 1
ATOM 1388 O O . GLN A 1 196 ? -7.530 21.083 -0.094 1.00 39.44 196 GLN A O 1
ATOM 1393 N N . ASP A 1 197 ? -7.972 18.962 0.512 1.00 42.81 197 ASP A N 1
ATOM 1394 C CA . ASP A 1 197 ? -8.240 19.291 1.904 1.00 42.81 197 ASP A CA 1
ATOM 1395 C C . ASP A 1 197 ? -6.911 19.405 2.670 1.00 42.81 197 ASP A C 1
ATOM 1397 O O . ASP A 1 197 ? -5.899 18.792 2.325 1.00 42.81 197 ASP A O 1
ATOM 1401 N N . ALA A 1 198 ? -6.892 20.217 3.730 1.00 38.69 198 ALA A N 1
ATOM 1402 C CA . ALA A 1 198 ? -5.694 20.586 4.499 1.00 38.69 198 ALA A CA 1
ATOM 1403 C C . ALA A 1 198 ? -4.989 19.414 5.231 1.00 38.69 198 ALA A C 1
ATOM 1405 O O . ALA A 1 198 ? -4.090 19.641 6.039 1.00 38.69 198 ALA A O 1
ATOM 1406 N N . GLY A 1 199 ? -5.410 18.173 4.978 1.00 54.19 199 GLY A N 1
ATOM 1407 C CA . GLY A 1 199 ? -4.958 16.950 5.634 1.00 54.19 199 GLY A CA 1
ATOM 1408 C C . GLY A 1 199 ? -4.025 16.066 4.805 1.00 54.19 199 GLY A C 1
ATOM 1409 O O . GLY A 1 199 ? -3.840 14.917 5.193 1.00 54.19 199 GLY A O 1
ATOM 1410 N N . GLY A 1 200 ? -3.473 16.540 3.682 1.00 61.50 200 GLY A N 1
ATOM 1411 C CA . GLY A 1 200 ? -2.463 15.773 2.936 1.00 61.50 200 GLY A CA 1
ATOM 1412 C C . GLY A 1 200 ? -3.001 14.560 2.162 1.00 61.50 200 GLY A C 1
ATOM 1413 O O . GLY A 1 200 ? -2.261 13.641 1.810 1.00 61.50 200 GLY A O 1
ATOM 1414 N N . HIS A 1 201 ? -4.309 14.531 1.922 1.00 72.31 201 HIS A N 1
ATOM 1415 C CA . HIS A 1 201 ? -4.981 13.504 1.142 1.00 72.31 201 HIS A CA 1
ATOM 1416 C C . HIS A 1 201 ? -5.997 14.142 0.198 1.00 72.31 201 HIS A C 1
ATOM 1418 O O . HIS A 1 201 ? -6.486 15.252 0.411 1.00 72.31 201 HIS A O 1
ATOM 1424 N N . LYS A 1 202 ? -6.277 13.428 -0.886 1.00 77.88 202 LYS A N 1
ATOM 1425 C CA . LYS A 1 202 ? -7.226 13.782 -1.930 1.00 77.88 202 LYS A CA 1
ATOM 1426 C C . LYS A 1 202 ? -8.286 12.705 -1.994 1.00 77.88 202 LYS A C 1
ATOM 1428 O O . LYS A 1 202 ? -7.974 11.517 -2.011 1.00 77.88 202 LYS A O 1
ATOM 1433 N N . HIS A 1 203 ? -9.533 13.116 -2.086 1.00 75.38 203 HIS A N 1
ATOM 1434 C CA . HIS A 1 203 ? -10.626 12.189 -2.312 1.00 75.38 203 HIS A CA 1
ATOM 1435 C C . HIS A 1 203 ? -10.735 11.876 -3.811 1.00 75.38 203 HIS A C 1
ATOM 1437 O O . HIS A 1 203 ? -10.572 12.769 -4.644 1.00 75.38 203 HIS A O 1
ATOM 1443 N N . GLY A 1 204 ? -10.993 10.608 -4.152 1.00 64.75 204 GLY A N 1
ATOM 1444 C CA . GLY A 1 204 ? -11.321 10.199 -5.523 1.00 64.75 204 GLY A CA 1
ATOM 1445 C C . GLY A 1 204 ? -12.653 10.795 -5.993 1.00 64.75 204 GLY A C 1
ATOM 1446 O O . GLY A 1 204 ? -13.273 11.579 -5.269 1.00 64.75 204 GLY A O 1
ATOM 1447 N N . ASP A 1 205 ? -13.151 10.401 -7.168 1.00 66.94 205 ASP A N 1
ATOM 1448 C CA . ASP A 1 205 ? -14.495 10.816 -7.602 1.00 66.94 205 ASP A CA 1
ATOM 1449 C C . ASP A 1 205 ? -15.565 10.280 -6.634 1.00 66.94 205 ASP A C 1
ATOM 1451 O O . ASP A 1 205 ? -15.931 9.103 -6.647 1.00 66.94 205 ASP A O 1
ATOM 1455 N N . GLN A 1 206 ? -16.072 11.160 -5.770 1.00 65.12 206 GLN A N 1
ATOM 1456 C CA . GLN A 1 206 ? -17.100 10.823 -4.785 1.00 65.12 206 GLN A CA 1
ATOM 1457 C C . GLN A 1 206 ? -18.502 10.752 -5.414 1.00 65.12 206 GLN A C 1
ATOM 1459 O O . GLN A 1 206 ? -19.446 10.267 -4.777 1.00 65.12 206 GLN A O 1
ATOM 1464 N N . GLY A 1 207 ? -18.654 11.202 -6.667 1.00 61.12 207 GLY A N 1
ATOM 1465 C CA . GLY A 1 207 ? -19.945 11.428 -7.300 1.00 61.12 207 GLY A CA 1
ATOM 1466 C C . GLY A 1 207 ? -20.775 12.505 -6.582 1.00 61.12 207 GLY A C 1
ATOM 1467 O O . GLY A 1 207 ? -20.289 13.206 -5.692 1.00 61.12 207 GLY A O 1
ATOM 1468 N N . PRO A 1 208 ? -22.054 12.676 -6.955 1.00 66.62 208 PRO A N 1
ATOM 1469 C CA . PRO A 1 208 ? -22.934 13.605 -6.260 1.00 66.62 208 PRO A CA 1
ATOM 1470 C C . PRO A 1 208 ? -23.162 13.150 -4.811 1.00 66.62 208 PRO A C 1
ATOM 1472 O O . PRO A 1 208 ? -23.387 11.965 -4.551 1.00 66.62 208 PRO A O 1
ATOM 1475 N N . VAL A 1 209 ? -23.140 14.108 -3.877 1.00 69.19 209 VAL A N 1
ATOM 1476 C CA . VAL A 1 209 ? -23.388 13.887 -2.442 1.00 69.19 209 VAL A CA 1
ATOM 1477 C C . VAL A 1 209 ? -24.871 13.574 -2.231 1.00 69.19 209 VAL A C 1
ATOM 1479 O O . VAL A 1 209 ? -25.685 14.440 -1.916 1.00 69.19 209 VAL A O 1
ATOM 1482 N N . VAL A 1 210 ? -25.231 12.320 -2.475 1.00 82.69 210 VAL A N 1
ATOM 1483 C CA . VAL A 1 210 ? -26.576 11.769 -2.303 1.00 82.69 210 VAL A CA 1
ATOM 1484 C C . VAL A 1 210 ? -26.466 10.605 -1.321 1.00 82.69 210 VAL A C 1
ATOM 1486 O O . VAL A 1 210 ? -25.489 9.856 -1.397 1.00 82.69 210 VAL A O 1
ATOM 1489 N N . PRO A 1 211 ? -27.435 10.426 -0.404 1.00 87.56 211 PRO A N 1
ATOM 1490 C CA . PRO A 1 211 ? -27.464 9.256 0.462 1.00 87.56 211 PRO A CA 1
ATOM 1491 C C . PRO A 1 211 ? -27.355 7.956 -0.349 1.00 87.56 211 PRO A C 1
ATOM 1493 O O . PRO A 1 211 ? -27.933 7.879 -1.438 1.00 87.56 211 PRO A O 1
ATOM 1496 N N . PRO A 1 212 ? -26.674 6.922 0.176 1.00 88.38 212 PRO A N 1
ATOM 1497 C CA . PRO A 1 212 ? -26.522 5.663 -0.538 1.00 88.38 212 PRO A CA 1
ATOM 1498 C C . PRO A 1 212 ? -27.900 5.040 -0.793 1.00 88.38 212 PRO A C 1
ATOM 1500 O O . PRO A 1 212 ? -28.834 5.187 0.001 1.00 88.38 212 PRO A O 1
ATOM 1503 N N . SER A 1 213 ? -28.045 4.319 -1.892 1.00 90.94 213 SER A N 1
ATOM 1504 C CA . SER A 1 213 ? -29.198 3.464 -2.161 1.00 90.94 213 SER A CA 1
ATOM 1505 C C . SER A 1 213 ? -29.227 2.255 -1.217 1.00 90.94 213 SER A C 1
ATOM 1507 O O . SER A 1 213 ? -28.277 1.967 -0.487 1.00 90.94 213 SER A O 1
ATOM 1509 N N . GLU A 1 214 ? -30.337 1.518 -1.213 1.00 91.06 214 GLU A N 1
ATOM 1510 C CA . GLU A 1 214 ? -30.437 0.275 -0.440 1.00 91.06 214 GLU A CA 1
ATOM 1511 C C . GLU A 1 214 ? -29.472 -0.800 -0.949 1.00 91.06 214 GLU A C 1
ATOM 1513 O O . GLU A 1 214 ? -28.832 -1.471 -0.144 1.00 91.06 214 GLU A O 1
ATOM 1518 N N . GLY A 1 215 ? -29.307 -0.902 -2.272 1.00 91.12 215 GLY A N 1
ATOM 1519 C CA . GLY A 1 215 ? -28.340 -1.813 -2.882 1.00 91.12 215 GLY A CA 1
ATOM 1520 C C . GLY A 1 215 ? -26.898 -1.479 -2.500 1.00 91.12 215 GLY A C 1
ATOM 1521 O O . GLY A 1 215 ? -26.141 -2.379 -2.149 1.00 91.12 215 GLY A O 1
ATOM 1522 N N . GLU A 1 216 ? -26.534 -0.194 -2.495 1.00 91.62 216 GLU A N 1
ATOM 1523 C CA . GLU A 1 216 ? -25.205 0.259 -2.061 1.00 91.62 216 GLU A CA 1
ATOM 1524 C C . GLU A 1 216 ? -24.962 -0.030 -0.574 1.00 91.62 216 GLU A C 1
ATOM 1526 O O . GLU A 1 216 ? -23.914 -0.566 -0.216 1.00 91.62 216 GLU A O 1
ATOM 1531 N N . ARG A 1 217 ? -25.942 0.233 0.302 1.00 91.38 217 ARG A N 1
ATOM 1532 C CA . ARG A 1 217 ? -25.843 -0.152 1.722 1.00 91.38 217 ARG A CA 1
ATOM 1533 C C . ARG A 1 217 ? -25.634 -1.656 1.889 1.00 91.38 217 ARG A C 1
ATOM 1535 O O . ARG A 1 217 ? -24.721 -2.064 2.598 1.00 91.38 217 ARG A O 1
ATOM 1542 N N . ALA A 1 218 ? -26.427 -2.474 1.198 1.00 91.75 218 ALA A N 1
ATOM 1543 C CA . ALA A 1 218 ? -26.314 -3.927 1.273 1.00 91.75 218 ALA A CA 1
ATOM 1544 C C . ALA A 1 218 ? -24.949 -4.432 0.768 1.00 91.75 218 ALA A C 1
ATOM 1546 O O . ALA A 1 218 ? -24.356 -5.325 1.373 1.00 91.75 218 ALA A O 1
ATOM 1547 N N . ALA A 1 219 ? -24.419 -3.854 -0.313 1.00 91.88 219 ALA A N 1
ATOM 1548 C CA . ALA A 1 219 ? -23.095 -4.195 -0.828 1.00 91.88 219 ALA A CA 1
ATOM 1549 C C . ALA A 1 219 ? -21.969 -3.781 0.138 1.00 91.88 219 ALA A C 1
ATOM 1551 O O . ALA A 1 219 ? -21.039 -4.559 0.364 1.00 91.88 219 ALA A O 1
ATOM 1552 N N . ALA A 1 220 ? -22.079 -2.601 0.754 1.00 92.75 220 ALA A N 1
ATOM 1553 C CA . ALA A 1 220 ? -21.164 -2.141 1.794 1.00 92.75 220 ALA A CA 1
ATOM 1554 C C . ALA A 1 220 ? -21.175 -3.093 3.007 1.00 92.75 220 ALA A C 1
ATOM 1556 O O . ALA A 1 220 ? -20.119 -3.555 3.443 1.00 92.75 220 ALA A O 1
ATOM 1557 N N . ASP A 1 221 ? -22.360 -3.476 3.489 1.00 94.50 221 ASP A N 1
ATOM 1558 C CA . ASP A 1 221 ? -22.522 -4.419 4.601 1.00 94.50 221 ASP A CA 1
ATOM 1559 C C . ASP A 1 221 ? -21.926 -5.798 4.283 1.00 94.50 221 ASP A C 1
ATOM 1561 O O . ASP A 1 221 ? -21.257 -6.401 5.128 1.00 94.50 221 ASP A O 1
ATOM 1565 N N . LEU A 1 222 ? -22.105 -6.292 3.052 1.00 94.75 222 LEU A N 1
ATOM 1566 C CA . LEU A 1 222 ? -21.501 -7.547 2.595 1.00 94.75 222 LEU A CA 1
ATOM 1567 C C . LEU A 1 222 ? -19.969 -7.484 2.592 1.00 94.75 222 LEU A C 1
ATOM 1569 O O . LEU A 1 222 ? -19.326 -8.445 3.027 1.00 94.75 222 LEU A O 1
ATOM 1573 N N . ALA A 1 223 ? -19.378 -6.371 2.148 1.00 94.50 223 ALA A N 1
ATOM 1574 C CA . ALA A 1 223 ? -17.928 -6.181 2.165 1.00 94.50 223 ALA A CA 1
ATOM 1575 C C . ALA A 1 223 ? -17.376 -6.187 3.602 1.00 94.50 223 ALA A C 1
ATOM 1577 O O . ALA A 1 223 ? -16.412 -6.902 3.897 1.00 94.50 223 ALA A O 1
ATOM 1578 N N . VAL A 1 224 ? -18.038 -5.481 4.526 1.00 97.06 224 VAL A N 1
ATOM 1579 C CA . VAL A 1 224 ? -17.671 -5.466 5.953 1.00 97.06 224 VAL A CA 1
ATOM 1580 C C . VAL A 1 224 ? -17.821 -6.852 6.576 1.00 97.06 224 VAL A C 1
ATOM 1582 O O . VAL A 1 224 ? -16.923 -7.321 7.280 1.00 97.06 224 VAL A O 1
ATOM 1585 N N . ALA A 1 225 ? -18.931 -7.545 6.311 1.00 97.50 225 ALA A N 1
ATOM 1586 C CA . ALA A 1 225 ? -19.171 -8.890 6.822 1.00 97.50 225 ALA A CA 1
ATOM 1587 C C . ALA A 1 225 ? -18.126 -9.891 6.307 1.00 97.50 225 ALA A C 1
ATOM 1589 O O . ALA A 1 225 ? -17.671 -10.760 7.056 1.00 97.50 225 ALA A O 1
ATOM 1590 N N . ALA A 1 226 ? -17.708 -9.762 5.045 1.00 96.94 226 ALA A N 1
ATOM 1591 C CA . ALA A 1 226 ? -16.654 -10.589 4.483 1.00 96.94 226 ALA A CA 1
ATOM 1592 C C . ALA A 1 226 ? -15.293 -10.306 5.133 1.00 96.94 226 ALA A C 1
ATOM 1594 O O . ALA A 1 226 ? -14.623 -11.252 5.547 1.00 96.94 226 ALA A O 1
ATOM 1595 N N . ALA A 1 227 ? -14.922 -9.037 5.325 1.00 97.31 227 ALA A N 1
ATOM 1596 C CA . ALA A 1 227 ? -13.699 -8.672 6.040 1.00 97.31 227 ALA A CA 1
ATOM 1597 C C . ALA A 1 227 ? -13.700 -9.210 7.487 1.00 97.31 227 ALA A C 1
ATOM 1599 O O . ALA A 1 227 ? -12.751 -9.873 7.911 1.00 97.31 227 ALA A O 1
ATOM 1600 N N . LYS A 1 228 ? -14.802 -9.026 8.230 1.00 97.81 228 LYS A N 1
ATOM 1601 C CA . LYS A 1 228 ? -14.953 -9.543 9.604 1.00 97.81 228 LYS A CA 1
ATOM 1602 C C . LYS A 1 228 ? -14.845 -11.069 9.685 1.00 97.81 228 LYS A C 1
ATOM 1604 O O . LYS A 1 228 ? -14.357 -11.591 10.684 1.00 97.81 228 LYS A O 1
ATOM 1609 N N . ARG A 1 229 ? -15.274 -11.788 8.644 1.00 97.31 229 ARG A N 1
ATOM 1610 C CA . ARG A 1 229 ? -15.188 -13.254 8.573 1.00 97.31 229 ARG A CA 1
ATOM 1611 C C . ARG A 1 229 ? -13.787 -13.751 8.207 1.00 97.31 229 ARG A C 1
ATOM 1613 O O . ARG A 1 229 ? -13.311 -14.715 8.806 1.00 97.31 229 ARG A O 1
ATOM 1620 N N . GLU A 1 230 ? -13.146 -13.143 7.211 1.00 97.38 230 GLU A N 1
ATOM 1621 C CA . GLU A 1 230 ? -11.898 -13.662 6.636 1.00 97.38 230 GLU A CA 1
ATOM 1622 C C . GLU A 1 230 ? -10.652 -13.214 7.410 1.00 97.38 230 GLU A C 1
ATOM 1624 O O . GLU A 1 230 ? -9.776 -14.039 7.696 1.00 97.38 230 GLU A O 1
ATOM 1629 N N . LEU A 1 231 ? -10.561 -11.927 7.769 1.00 98.19 231 LEU A N 1
ATOM 1630 C CA . LEU A 1 231 ? -9.304 -11.342 8.245 1.00 98.19 231 LEU A CA 1
ATOM 1631 C C . LEU A 1 231 ? -8.853 -11.905 9.602 1.00 98.19 231 LEU A C 1
ATOM 1633 O O . LEU A 1 231 ? -7.717 -12.382 9.678 1.00 98.19 231 LEU A O 1
ATOM 1637 N N . PRO A 1 232 ? -9.699 -11.964 10.656 1.00 97.12 232 PRO A N 1
ATOM 1638 C CA . PRO A 1 232 ? -9.266 -12.475 11.959 1.00 97.12 232 PRO A CA 1
ATOM 1639 C C . PRO A 1 232 ? -8.899 -13.962 11.920 1.00 97.12 232 PRO A C 1
ATOM 1641 O O . PRO A 1 232 ? -8.026 -14.410 12.658 1.00 97.12 232 PRO A O 1
ATOM 1644 N N . LYS A 1 233 ? -9.540 -14.738 11.035 1.00 96.75 233 LYS A N 1
ATOM 1645 C CA . LYS A 1 233 ? -9.262 -16.169 10.861 1.00 96.75 233 LYS A CA 1
ATOM 1646 C C . 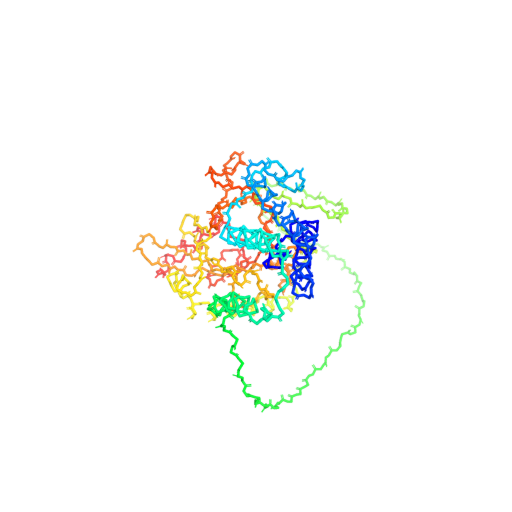LYS A 1 233 ? -7.892 -16.413 10.228 1.00 96.75 233 LYS A C 1
ATOM 1648 O O . LYS A 1 233 ? -7.223 -17.384 10.576 1.00 96.75 233 LYS A O 1
ATOM 1653 N N . ARG A 1 234 ? -7.496 -15.574 9.268 1.00 96.81 234 ARG A N 1
ATOM 1654 C CA . ARG A 1 234 ? -6.261 -15.750 8.490 1.00 96.81 234 ARG A CA 1
ATOM 1655 C C . ARG A 1 234 ? -5.063 -15.049 9.118 1.00 96.81 234 ARG A C 1
ATOM 1657 O O . ARG A 1 234 ? -3.970 -15.613 9.133 1.00 96.81 234 ARG A O 1
ATOM 1664 N N . TRP A 1 235 ? -5.274 -13.851 9.655 1.00 98.00 235 TRP A N 1
ATOM 1665 C CA . TRP A 1 235 ? -4.219 -12.983 10.172 1.00 98.00 235 TRP A CA 1
ATOM 1666 C C . TRP A 1 235 ? -4.623 -12.362 11.517 1.00 98.00 235 TRP A C 1
ATOM 1668 O O . TRP A 1 235 ? -4.751 -11.143 11.635 1.00 98.00 235 TRP A O 1
ATOM 1678 N N . PRO A 1 236 ? -4.806 -13.182 12.568 1.00 96.94 236 PRO A N 1
ATOM 1679 C CA . PRO A 1 236 ? -5.256 -12.697 13.875 1.00 96.94 236 PRO A CA 1
ATOM 1680 C C . PRO A 1 236 ? -4.255 -11.748 14.546 1.00 96.94 236 PRO A C 1
ATOM 1682 O O . PRO A 1 236 ? -4.629 -10.966 15.415 1.00 96.94 236 PRO A O 1
ATOM 1685 N N . THR A 1 237 ? -2.975 -11.821 14.176 1.00 97.44 237 THR A N 1
ATOM 1686 C CA . THR A 1 237 ? -1.906 -11.024 14.780 1.00 97.44 237 THR A CA 1
ATOM 1687 C C . THR A 1 237 ? -0.964 -10.466 13.727 1.00 97.44 237 THR A C 1
ATOM 1689 O O . THR A 1 237 ? -0.803 -11.038 12.647 1.00 97.44 237 THR A O 1
ATOM 1692 N N . LEU A 1 238 ? -0.270 -9.391 14.095 1.00 96.00 238 LEU A N 1
ATOM 1693 C CA . LEU A 1 238 ? 0.783 -8.774 13.298 1.00 96.00 238 LEU A CA 1
ATOM 1694 C C . LEU A 1 238 ? 1.851 -9.810 12.912 1.00 96.00 238 LEU A C 1
ATOM 1696 O O . LEU A 1 238 ? 2.214 -9.924 11.748 1.00 96.00 238 LEU A O 1
ATOM 1700 N N . ALA A 1 239 ? 2.272 -10.656 13.858 1.00 96.19 239 ALA A N 1
ATOM 1701 C CA . ALA A 1 239 ? 3.234 -11.727 13.595 1.00 96.19 239 ALA A CA 1
ATOM 1702 C C . ALA A 1 239 ? 2.715 -12.774 12.588 1.00 96.19 239 ALA A C 1
ATOM 1704 O O . ALA A 1 239 ? 3.485 -13.269 11.761 1.00 96.19 239 ALA A O 1
ATOM 1705 N N . ALA A 1 240 ? 1.420 -13.111 12.631 1.00 97.81 240 ALA A N 1
ATOM 1706 C CA . ALA A 1 240 ? 0.809 -14.021 11.662 1.00 97.81 240 ALA A CA 1
ATOM 1707 C C . ALA A 1 240 ? 0.776 -13.409 10.251 1.00 97.81 240 ALA A C 1
ATOM 1709 O O . ALA A 1 240 ? 1.092 -14.102 9.283 1.00 97.81 240 ALA A O 1
ATOM 1710 N N . ALA A 1 241 ? 0.457 -12.116 10.133 1.00 97.94 241 ALA A N 1
ATOM 1711 C CA . ALA A 1 241 ? 0.515 -11.385 8.869 1.00 97.94 241 ALA A CA 1
ATOM 1712 C C . ALA A 1 241 ? 1.945 -11.307 8.313 1.00 97.94 241 ALA A C 1
ATOM 1714 O O . ALA A 1 241 ? 2.168 -11.653 7.152 1.00 97.94 241 ALA A O 1
ATOM 1715 N N . THR A 1 242 ? 2.938 -10.966 9.140 1.00 96.06 242 THR A N 1
ATOM 1716 C CA . THR A 1 242 ? 4.347 -10.946 8.717 1.00 96.06 242 THR A CA 1
ATOM 1717 C C . THR A 1 242 ? 4.810 -12.316 8.224 1.00 96.06 242 THR A C 1
ATOM 1719 O O . THR A 1 242 ? 5.408 -12.427 7.155 1.00 96.06 242 THR A O 1
ATOM 1722 N N . LYS A 1 243 ? 4.455 -13.396 8.935 1.00 97.38 243 LYS A N 1
ATOM 1723 C CA . LYS A 1 243 ? 4.746 -14.771 8.494 1.00 97.38 243 LYS A CA 1
ATOM 1724 C C . LYS A 1 243 ? 4.067 -15.124 7.163 1.00 97.38 243 LYS A C 1
ATOM 1726 O O . LYS A 1 243 ? 4.596 -15.936 6.409 1.00 97.38 243 LYS A O 1
ATOM 1731 N N . ALA A 1 244 ? 2.919 -14.518 6.860 1.00 96.06 244 ALA A N 1
ATOM 1732 C CA . ALA A 1 244 ? 2.201 -14.681 5.596 1.00 96.06 244 ALA A CA 1
ATOM 1733 C C . ALA A 1 244 ? 2.745 -13.803 4.444 1.00 96.06 244 ALA A C 1
ATOM 1735 O O . ALA A 1 244 ? 2.159 -13.783 3.351 1.00 96.06 244 ALA A O 1
ATOM 1736 N N . GLY A 1 245 ? 3.859 -13.098 4.673 1.00 95.19 245 GLY A N 1
ATOM 1737 C CA . GLY A 1 245 ? 4.567 -12.305 3.670 1.00 95.19 245 GLY A CA 1
ATOM 1738 C C . GLY A 1 245 ? 4.104 -10.853 3.559 1.00 95.19 245 GLY A C 1
ATOM 1739 O O . GLY A 1 245 ? 4.396 -10.220 2.548 1.00 95.19 245 GLY A O 1
ATOM 1740 N N . PHE A 1 246 ? 3.376 -10.333 4.549 1.00 96.50 246 PHE A N 1
ATOM 1741 C CA . PHE A 1 246 ? 3.152 -8.893 4.656 1.00 96.50 246 PHE A CA 1
ATOM 1742 C C . PHE A 1 246 ? 4.377 -8.208 5.282 1.00 96.50 246 PHE A C 1
ATOM 1744 O O . PHE A 1 246 ? 4.987 -8.741 6.211 1.00 96.50 246 PHE A O 1
ATOM 1751 N N . ALA A 1 247 ? 4.719 -7.018 4.801 1.00 93.19 247 ALA A N 1
ATOM 1752 C CA . ALA A 1 247 ? 5.831 -6.210 5.288 1.00 93.19 247 ALA A CA 1
ATOM 1753 C C . ALA A 1 247 ? 5.318 -4.892 5.872 1.00 93.19 247 ALA A C 1
ATOM 1755 O O . ALA A 1 247 ? 4.375 -4.303 5.349 1.00 93.19 247 ALA A O 1
ATOM 1756 N N . GLU A 1 248 ? 5.934 -4.433 6.958 1.00 93.12 248 GLU A N 1
ATOM 1757 C CA . GLU A 1 248 ? 5.579 -3.157 7.577 1.00 93.12 248 GLU A CA 1
ATOM 1758 C C . GLU A 1 248 ? 5.868 -2.007 6.618 1.00 93.12 248 GLU A C 1
ATOM 1760 O O . GLU A 1 248 ? 6.990 -1.868 6.134 1.00 93.12 248 GLU A O 1
ATOM 1765 N N . SER A 1 249 ? 4.833 -1.225 6.308 1.00 88.94 249 SER A N 1
ATOM 1766 C CA . SER A 1 249 ? 4.959 -0.043 5.460 1.00 88.94 249 SER A CA 1
ATOM 1767 C C . SER A 1 249 ? 5.078 1.228 6.284 1.00 88.94 249 SER A C 1
ATOM 1769 O O . SER A 1 249 ? 5.877 2.084 5.931 1.00 88.94 249 SER A O 1
ATOM 1771 N N . ILE A 1 250 ? 4.304 1.357 7.361 1.00 88.12 250 ILE A N 1
ATOM 1772 C CA . ILE A 1 250 ? 4.340 2.516 8.256 1.00 88.12 250 ILE A CA 1
ATOM 1773 C C . ILE A 1 250 ? 3.833 2.132 9.650 1.00 88.12 250 ILE A C 1
ATOM 1775 O O . ILE A 1 250 ? 2.860 1.385 9.779 1.00 88.12 250 ILE A O 1
ATOM 1779 N N . ASP A 1 251 ? 4.473 2.677 10.686 1.00 88.12 251 ASP A N 1
ATOM 1780 C CA . ASP A 1 251 ? 3.995 2.666 12.072 1.00 88.12 251 ASP A CA 1
ATOM 1781 C C . ASP A 1 251 ? 3.781 4.114 12.522 1.00 88.12 251 ASP A C 1
ATOM 1783 O O . ASP A 1 251 ? 4.718 4.911 12.585 1.00 88.12 251 ASP A O 1
ATOM 1787 N N . THR A 1 252 ? 2.528 4.459 12.813 1.00 84.81 252 THR A N 1
ATOM 1788 C CA . THR A 1 252 ? 2.154 5.768 13.352 1.00 84.81 252 THR A CA 1
ATOM 1789 C C . THR A 1 252 ? 1.578 5.590 14.748 1.00 84.81 252 THR A C 1
ATOM 1791 O O . THR A 1 252 ? 0.403 5.269 14.926 1.00 84.81 252 THR A O 1
ATOM 1794 N N . GLY A 1 253 ? 2.414 5.791 15.769 1.00 82.88 253 GLY A N 1
ATOM 1795 C CA . GLY A 1 253 ? 1.980 5.750 17.169 1.00 82.88 253 GLY A CA 1
ATOM 1796 C C . GLY A 1 253 ? 1.454 4.381 17.620 1.00 82.88 253 GLY A C 1
ATOM 1797 O O . GLY A 1 253 ? 0.551 4.319 18.455 1.00 82.88 253 GLY A O 1
ATOM 1798 N N . GLY A 1 254 ? 1.987 3.292 17.061 1.00 86.81 254 GLY A N 1
ATOM 1799 C CA . GLY A 1 254 ? 1.555 1.922 17.322 1.00 86.81 254 GLY A CA 1
ATOM 1800 C C . GLY A 1 254 ? 0.455 1.432 16.383 1.00 86.81 254 GLY A C 1
ATOM 1801 O O . GLY A 1 254 ? 0.076 0.266 16.478 1.00 86.81 254 GLY A O 1
ATOM 1802 N N . VAL A 1 255 ? -0.063 2.270 15.480 1.00 93.75 255 VAL A N 1
ATOM 1803 C CA . VAL A 1 255 ? -0.924 1.823 14.378 1.00 93.75 255 VAL A CA 1
ATOM 1804 C C . VAL A 1 255 ? -0.043 1.456 13.197 1.00 93.75 255 VAL A C 1
ATOM 1806 O O . VAL A 1 255 ? 0.563 2.313 12.556 1.00 93.75 255 VAL A O 1
ATOM 1809 N N . VAL A 1 256 ? 0.022 0.160 12.927 1.00 94.75 256 VAL A N 1
ATOM 1810 C CA . VAL A 1 256 ? 0.940 -0.450 11.977 1.00 94.75 256 VAL A CA 1
ATOM 1811 C C . VAL A 1 256 ? 0.173 -0.886 10.747 1.00 94.75 256 VAL A C 1
ATOM 1813 O O . VAL A 1 256 ? -0.723 -1.728 10.838 1.00 94.75 256 VAL A O 1
ATOM 1816 N N . HIS A 1 257 ? 0.575 -0.365 9.597 1.00 95.75 257 HIS A N 1
ATOM 1817 C CA . HIS A 1 257 ? 0.139 -0.877 8.309 1.00 95.75 257 HIS A CA 1
ATOM 1818 C C . HIS A 1 257 ? 1.161 -1.902 7.828 1.00 95.75 257 HIS A C 1
ATOM 1820 O O . HIS A 1 257 ? 2.361 -1.626 7.745 1.00 95.75 257 HIS A O 1
ATOM 1826 N N . LEU A 1 258 ? 0.682 -3.103 7.521 1.00 96.69 258 LEU A N 1
ATOM 1827 C CA . LEU A 1 258 ? 1.457 -4.120 6.834 1.00 96.69 258 LEU A CA 1
ATOM 1828 C C . LEU A 1 258 ? 0.915 -4.264 5.414 1.00 96.69 258 LEU A C 1
ATOM 1830 O O . LEU A 1 258 ? -0.262 -4.554 5.239 1.00 96.69 258 LEU A O 1
ATOM 1834 N N . THR A 1 259 ? 1.766 -4.117 4.408 1.00 95.50 259 THR A N 1
ATOM 1835 C CA . THR A 1 259 ? 1.406 -4.216 2.987 1.00 95.50 259 THR A CA 1
ATOM 1836 C C . THR A 1 259 ? 1.946 -5.498 2.369 1.00 95.50 259 THR A C 1
ATOM 1838 O O . THR A 1 259 ? 2.929 -6.075 2.844 1.00 95.50 259 THR A O 1
ATOM 1841 N N . LYS A 1 260 ? 1.330 -5.952 1.279 1.00 94.94 260 LYS A N 1
ATOM 1842 C CA . LYS A 1 260 ? 1.810 -7.096 0.504 1.00 94.94 260 LYS A CA 1
ATOM 1843 C C . LYS A 1 260 ? 1.957 -6.722 -0.963 1.00 94.94 260 LYS A C 1
ATOM 1845 O O . LYS A 1 260 ? 0.995 -6.742 -1.721 1.00 94.94 260 LYS A O 1
ATOM 1850 N N . MET A 1 261 ? 3.196 -6.443 -1.374 1.00 88.69 261 MET A N 1
ATOM 1851 C CA . MET A 1 261 ? 3.502 -5.943 -2.724 1.00 88.69 261 MET A CA 1
ATOM 1852 C C . MET A 1 261 ? 2.986 -6.845 -3.846 1.00 88.69 261 MET A C 1
ATOM 1854 O O . MET A 1 261 ? 2.510 -6.354 -4.859 1.00 88.69 261 MET A O 1
ATOM 1858 N N . ALA A 1 262 ? 3.030 -8.166 -3.657 1.00 90.19 262 ALA A N 1
ATOM 1859 C CA . ALA A 1 262 ? 2.528 -9.106 -4.656 1.00 90.19 262 ALA A CA 1
ATOM 1860 C C . ALA A 1 262 ? 1.010 -9.007 -4.895 1.00 90.19 262 ALA A C 1
ATOM 1862 O O . ALA A 1 262 ? 0.546 -9.513 -5.908 1.00 90.19 262 ALA A O 1
ATOM 1863 N N . TRP A 1 263 ? 0.249 -8.435 -3.957 1.00 93.75 263 TRP A N 1
ATOM 1864 C CA . TRP A 1 263 ? -1.200 -8.234 -4.082 1.00 93.75 263 TRP A CA 1
ATOM 1865 C C . TRP A 1 263 ? -1.524 -6.805 -4.504 1.00 93.75 263 TRP A C 1
ATOM 1867 O O . TRP A 1 263 ? -2.358 -6.621 -5.368 1.00 93.75 263 TRP A O 1
ATOM 1877 N N . ILE A 1 264 ? -0.751 -5.815 -4.047 1.00 89.38 264 ILE A N 1
ATOM 1878 C CA . ILE A 1 264 ? -0.828 -4.441 -4.585 1.00 89.38 264 ILE A CA 1
ATOM 1879 C C . ILE A 1 264 ? -0.619 -4.405 -6.103 1.00 89.38 264 ILE A C 1
ATOM 1881 O O . ILE A 1 264 ? -1.200 -3.579 -6.796 1.00 89.38 264 ILE A O 1
ATOM 1885 N N . MET A 1 265 ? 0.240 -5.288 -6.611 1.00 84.00 265 MET A N 1
ATOM 1886 C CA . MET A 1 265 ? 0.549 -5.395 -8.035 1.00 84.00 265 MET A CA 1
ATOM 1887 C C . MET A 1 265 ? -0.308 -6.435 -8.768 1.00 84.00 265 MET A C 1
ATOM 1889 O O . MET A 1 265 ? -0.007 -6.747 -9.923 1.00 84.00 265 MET A O 1
ATOM 1893 N N . ASP A 1 266 ? -1.311 -7.025 -8.110 1.00 84.44 266 ASP A N 1
ATOM 1894 C CA . ASP A 1 266 ? -2.263 -7.907 -8.781 1.00 84.44 266 ASP A CA 1
ATOM 1895 C C . ASP A 1 266 ? -3.457 -7.114 -9.346 1.00 84.44 266 ASP A C 1
ATOM 1897 O O . ASP A 1 266 ? -3.497 -5.885 -9.308 1.00 84.44 266 ASP A O 1
ATOM 1901 N N . ASP A 1 267 ? -4.368 -7.813 -10.012 1.00 83.69 267 ASP A N 1
ATOM 1902 C CA . ASP A 1 267 ? -5.531 -7.238 -10.685 1.00 83.69 267 ASP A CA 1
ATOM 1903 C C . ASP A 1 267 ? -6.825 -7.385 -9.871 1.00 83.69 267 ASP A C 1
ATOM 1905 O O . ASP A 1 267 ? -7.925 -7.208 -10.408 1.00 83.69 267 ASP A O 1
ATOM 1909 N N . ARG A 1 268 ? -6.723 -7.728 -8.580 1.00 90.56 268 ARG A N 1
ATOM 1910 C CA . ARG A 1 268 ? -7.877 -7.873 -7.696 1.00 90.56 268 ARG A CA 1
ATOM 1911 C C . ARG A 1 268 ? -8.156 -6.576 -6.968 1.00 90.56 268 ARG A C 1
ATOM 1913 O O . ARG A 1 268 ? -7.273 -5.848 -6.551 1.00 90.56 268 ARG A O 1
ATOM 1920 N N . VAL A 1 269 ? -9.443 -6.314 -6.801 1.00 91.69 269 VAL A N 1
ATOM 1921 C CA . VAL A 1 269 ? -9.945 -5.125 -6.126 1.00 91.69 269 VAL A CA 1
ATOM 1922 C C . VAL A 1 269 ? -10.991 -5.575 -5.122 1.00 91.69 269 VAL A C 1
ATOM 1924 O O . VAL A 1 269 ? -11.894 -6.336 -5.476 1.00 91.69 269 VAL A O 1
ATOM 1927 N N . LEU A 1 270 ? -10.870 -5.105 -3.878 1.00 91.88 270 LEU A N 1
ATOM 1928 C CA . LEU A 1 270 ? -11.789 -5.431 -2.779 1.00 91.88 270 LEU A CA 1
ATOM 1929 C C . LEU A 1 270 ? -11.984 -6.944 -2.546 1.00 91.88 270 LEU A C 1
ATOM 1931 O O . LEU A 1 270 ? -13.089 -7.391 -2.233 1.00 91.88 270 LEU A O 1
ATOM 1935 N N . ASP A 1 271 ? -10.923 -7.750 -2.671 1.00 94.88 271 ASP A N 1
ATOM 1936 C CA . ASP A 1 271 ? -10.966 -9.176 -2.321 1.00 94.88 271 ASP A CA 1
ATOM 1937 C C . ASP A 1 271 ? -10.633 -9.376 -0.827 1.00 94.88 271 ASP A C 1
ATOM 1939 O O . ASP A 1 271 ? -9.463 -9.314 -0.439 1.00 94.88 271 ASP A O 1
ATOM 1943 N N . PRO A 1 272 ? -11.610 -9.707 0.040 1.00 90.69 272 PRO A N 1
ATOM 1944 C CA . PRO A 1 272 ? -11.377 -9.883 1.477 1.00 90.69 272 PRO A CA 1
ATOM 1945 C C . PRO A 1 272 ? -10.468 -11.072 1.808 1.00 90.69 272 PRO A C 1
ATOM 1947 O O . PRO A 1 272 ? -9.978 -11.197 2.932 1.00 90.69 272 PRO A O 1
ATOM 1950 N N . THR A 1 273 ? -10.224 -11.966 0.847 1.00 95.50 273 THR A N 1
ATOM 1951 C CA . THR A 1 273 ? -9.285 -13.079 0.997 1.00 95.50 273 THR A CA 1
ATOM 1952 C C . THR A 1 273 ? -7.859 -12.710 0.586 1.00 95.50 273 THR A C 1
ATOM 1954 O O . THR A 1 273 ? -6.937 -13.489 0.871 1.00 95.50 273 THR A O 1
ATOM 1957 N N . ARG A 1 274 ? -7.670 -11.545 -0.048 1.00 96.19 274 ARG A N 1
ATOM 1958 C CA . ARG A 1 274 ? -6.392 -11.014 -0.536 1.00 96.19 274 ARG A CA 1
ATOM 1959 C C . ARG A 1 274 ? -6.285 -9.483 -0.364 1.00 96.19 274 ARG A C 1
ATOM 1961 O O . ARG A 1 274 ? -6.058 -8.802 -1.347 1.00 96.19 274 ARG A O 1
ATOM 1968 N N . PRO A 1 275 ? -6.414 -8.930 0.856 1.00 97.56 275 PRO A N 1
ATOM 1969 C CA . PRO A 1 275 ? -6.279 -7.487 1.060 1.00 97.56 275 PRO A CA 1
ATOM 1970 C C . PRO A 1 275 ? -4.841 -7.005 0.832 1.00 97.56 275 PRO A C 1
ATOM 1972 O O . PRO A 1 275 ? -3.898 -7.599 1.365 1.00 97.56 275 PRO A O 1
ATOM 1975 N N . GLU A 1 276 ? -4.667 -5.890 0.128 1.00 97.38 276 GLU A N 1
ATOM 1976 C CA . GLU A 1 276 ? -3.351 -5.305 -0.172 1.00 97.38 276 GLU A CA 1
ATOM 1977 C C . GLU A 1 276 ? -2.590 -4.885 1.091 1.00 97.38 276 GLU A C 1
ATOM 1979 O O . GLU A 1 276 ? -1.355 -4.975 1.140 1.00 97.38 276 GLU A O 1
ATOM 1984 N N . ALA A 1 277 ? -3.321 -4.472 2.129 1.00 97.94 277 ALA A N 1
ATOM 1985 C CA . ALA A 1 277 ? -2.767 -4.150 3.428 1.00 97.94 277 ALA A CA 1
ATOM 1986 C C . ALA A 1 277 ? -3.676 -4.543 4.602 1.00 97.94 277 ALA A C 1
ATOM 1988 O O . ALA A 1 277 ? -4.903 -4.585 4.512 1.00 97.94 277 ALA A O 1
ATOM 1989 N N . LEU A 1 278 ? -3.041 -4.806 5.741 1.00 98.50 278 LEU A N 1
ATOM 1990 C CA . LEU A 1 278 ? -3.670 -5.067 7.032 1.00 98.50 278 LEU A CA 1
ATOM 1991 C C . LEU A 1 278 ? -3.245 -3.992 8.028 1.00 98.50 278 LEU A C 1
ATOM 1993 O O . LEU A 1 278 ? -2.082 -3.585 8.042 1.00 98.50 278 LEU A O 1
ATOM 1997 N N . VAL A 1 279 ? -4.170 -3.580 8.891 1.00 98.25 279 VAL A N 1
ATOM 1998 C CA . VAL A 1 279 ? -3.938 -2.531 9.887 1.00 98.25 279 VAL A CA 1
ATOM 1999 C C . VAL A 1 279 ? -4.047 -3.122 11.285 1.00 98.25 279 VAL A C 1
ATOM 2001 O O . VAL A 1 279 ? -5.066 -3.718 11.645 1.00 98.25 279 VAL A O 1
ATOM 2004 N N . TYR A 1 280 ? -3.000 -2.952 12.089 1.00 98.00 280 TYR A N 1
ATOM 2005 C CA . TYR A 1 280 ? -2.923 -3.457 13.457 1.00 98.00 280 TYR A CA 1
ATOM 2006 C C . TYR A 1 280 ? -2.644 -2.339 14.451 1.00 98.00 280 TYR A C 1
ATOM 2008 O O . TYR A 1 280 ? -1.889 -1.421 14.161 1.00 98.00 280 TYR A O 1
ATOM 2016 N N . TYR A 1 281 ? -3.156 -2.476 15.670 1.00 96.44 281 TYR A N 1
ATOM 2017 C CA . TYR A 1 281 ? -2.624 -1.761 16.823 1.00 96.44 281 TYR A CA 1
ATOM 2018 C C . TYR A 1 281 ? -1.620 -2.646 17.564 1.00 96.44 281 TYR A C 1
ATOM 2020 O O . TYR A 1 281 ? -1.971 -3.724 18.049 1.00 96.44 281 TYR A O 1
ATOM 2028 N N . ARG A 1 282 ? -0.368 -2.203 17.662 1.00 94.81 282 ARG A N 1
ATOM 2029 C CA . ARG A 1 282 ? 0.703 -2.833 18.437 1.00 94.81 282 ARG A CA 1
ATOM 2030 C C . ARG A 1 282 ? 0.600 -2.371 19.890 1.00 94.81 282 ARG A C 1
ATOM 2032 O O . ARG A 1 282 ? 0.833 -1.206 20.202 1.00 94.81 282 ARG A O 1
ATOM 2039 N N . LYS A 1 283 ? 0.254 -3.296 20.790 1.00 91.62 283 LYS A N 1
ATOM 2040 C CA . LYS A 1 283 ? 0.070 -2.979 22.211 1.00 91.62 283 LYS A CA 1
ATOM 2041 C C . LYS A 1 283 ? 1.430 -2.733 22.878 1.00 91.62 283 LYS A C 1
ATOM 2043 O O . LYS A 1 283 ? 2.320 -3.572 22.722 1.00 91.62 283 LYS A O 1
ATOM 2048 N N . PRO A 1 284 ? 1.590 -1.675 23.697 1.00 87.56 284 PRO A N 1
ATOM 2049 C CA . PRO A 1 284 ? 2.820 -1.456 24.465 1.00 87.56 284 PRO A CA 1
ATOM 2050 C C . PRO A 1 284 ? 3.165 -2.613 25.413 1.00 87.56 284 PRO A C 1
ATOM 2052 O O . PRO A 1 284 ? 4.334 -2.894 25.653 1.00 87.56 284 PRO A O 1
ATOM 2055 N N . SER A 1 285 ? 2.149 -3.314 25.927 1.00 86.50 285 SER A N 1
ATOM 2056 C CA . SER A 1 285 ? 2.296 -4.496 26.787 1.00 86.50 285 SER A CA 1
ATOM 2057 C C . SER A 1 285 ? 2.692 -5.776 26.039 1.00 86.50 285 SER A C 1
ATOM 2059 O O . SER A 1 285 ? 2.929 -6.803 26.673 1.00 86.50 285 SER A O 1
ATOM 2061 N N . GLY A 1 286 ? 2.771 -5.731 24.706 1.00 88.31 286 GLY A N 1
ATOM 2062 C CA . GLY A 1 286 ? 3.027 -6.880 23.846 1.00 88.31 286 GLY A CA 1
ATOM 2063 C C . GLY A 1 286 ? 1.770 -7.413 23.151 1.00 88.31 286 GLY A C 1
ATOM 2064 O O . GLY A 1 286 ? 0.641 -7.297 23.632 1.00 88.31 286 GLY A O 1
ATOM 2065 N N . GLY A 1 287 ? 1.978 -8.017 21.979 1.00 92.00 287 GLY A N 1
ATOM 2066 C CA . GLY A 1 287 ? 0.904 -8.476 21.098 1.00 92.00 287 GLY A CA 1
ATOM 2067 C C . GLY A 1 287 ? 0.325 -7.368 20.212 1.00 92.00 287 GLY A C 1
ATOM 2068 O O . GLY A 1 287 ? 0.839 -6.252 20.140 1.00 92.00 287 GLY A O 1
ATOM 2069 N N . SER A 1 288 ? -0.747 -7.698 19.493 1.00 96.38 288 SER A N 1
ATOM 2070 C CA . SER A 1 288 ? -1.375 -6.801 18.520 1.00 96.38 288 SER A CA 1
ATOM 2071 C C . SER A 1 288 ? -2.875 -7.049 18.414 1.00 96.38 288 SER A C 1
ATOM 2073 O O . SER A 1 288 ? -3.297 -8.196 18.548 1.00 96.38 288 SER A O 1
ATOM 2075 N N . ILE A 1 289 ? -3.642 -6.015 18.084 1.00 96.31 289 ILE A N 1
ATOM 2076 C CA . ILE A 1 289 ? -5.069 -6.096 17.754 1.00 96.31 289 ILE A CA 1
ATOM 2077 C C . ILE A 1 289 ? -5.227 -5.828 16.257 1.00 96.31 289 ILE A C 1
ATOM 2079 O O . ILE A 1 289 ? -4.710 -4.828 15.767 1.00 96.31 289 ILE A O 1
ATOM 2083 N N . LEU A 1 290 ? -5.921 -6.703 15.527 1.00 97.88 290 LEU A N 1
ATOM 2084 C CA . LEU A 1 290 ? -6.304 -6.448 14.135 1.00 97.88 290 LEU A CA 1
ATOM 2085 C C . LEU A 1 290 ? -7.421 -5.396 14.104 1.00 97.88 290 LEU A C 1
ATOM 2087 O O . LEU A 1 290 ? -8.500 -5.638 14.642 1.00 97.88 290 LEU A O 1
ATOM 2091 N N . LEU A 1 291 ? -7.165 -4.249 13.476 1.00 97.94 291 LEU A N 1
ATOM 2092 C CA . LEU A 1 291 ? -8.142 -3.165 13.342 1.00 97.94 291 LEU A CA 1
ATOM 2093 C C . LEU A 1 291 ? -8.967 -3.299 12.058 1.00 97.94 291 LEU A C 1
ATOM 2095 O O . LEU A 1 291 ? -10.176 -3.068 12.072 1.00 97.94 291 LEU A O 1
ATOM 2099 N N . GLY A 1 292 ? -8.334 -3.689 10.951 1.00 98.00 292 GLY A N 1
ATOM 2100 C CA . GLY A 1 292 ? -8.985 -3.733 9.644 1.00 98.00 292 GLY A CA 1
ATOM 2101 C C . GLY A 1 292 ? -8.046 -4.115 8.508 1.00 98.00 292 GLY A C 1
ATOM 2102 O O . GLY A 1 292 ? -6.915 -4.556 8.730 1.00 98.00 292 GLY A O 1
ATOM 2103 N N . ALA A 1 293 ? -8.537 -3.928 7.290 1.00 98.25 293 ALA A N 1
ATOM 2104 C CA . ALA A 1 293 ? -7.750 -3.968 6.066 1.00 98.25 293 ALA A CA 1
ATOM 2105 C C . ALA A 1 293 ? -7.796 -2.611 5.367 1.00 98.25 293 ALA A C 1
ATOM 2107 O O . ALA A 1 293 ? -8.726 -1.830 5.566 1.00 98.25 293 ALA A O 1
ATOM 2108 N N . MET A 1 294 ? -6.801 -2.370 4.527 1.00 97.56 294 MET A N 1
ATOM 2109 C CA . MET A 1 294 ? -6.787 -1.274 3.574 1.00 97.56 294 MET A CA 1
ATOM 2110 C C . MET A 1 294 ? -6.597 -1.889 2.190 1.00 97.56 294 MET A C 1
ATOM 2112 O O . MET A 1 294 ? -5.611 -2.590 1.948 1.00 97.56 294 MET A O 1
ATOM 2116 N N . TYR A 1 295 ? -7.570 -1.666 1.316 1.00 97.12 295 TYR A N 1
ATOM 2117 C CA . TYR A 1 295 ? -7.516 -2.099 -0.075 1.00 97.12 295 TYR A CA 1
ATOM 2118 C C . TYR A 1 295 ? -6.920 -0.987 -0.912 1.00 97.12 295 TYR A C 1
ATOM 2120 O O . TYR A 1 295 ? -7.244 0.176 -0.678 1.00 97.12 295 TYR A O 1
ATOM 2128 N N . ILE A 1 296 ? -6.057 -1.333 -1.858 1.00 95.44 296 ILE A N 1
ATOM 2129 C CA . ILE A 1 296 ? -5.322 -0.361 -2.671 1.00 95.44 296 ILE A CA 1
ATOM 2130 C C . ILE A 1 296 ? -5.622 -0.649 -4.138 1.00 95.44 296 ILE A C 1
ATOM 2132 O O . ILE A 1 296 ? -5.474 -1.779 -4.595 1.00 95.44 296 ILE A O 1
ATOM 2136 N N . MET A 1 297 ? -6.035 0.374 -4.878 1.00 94.12 297 MET A N 1
ATOM 2137 C CA . MET A 1 297 ? -6.283 0.261 -6.308 1.00 94.12 297 MET A CA 1
ATOM 2138 C C . MET A 1 297 ? -4.980 0.091 -7.094 1.00 94.12 297 MET A C 1
ATOM 2140 O O . MET A 1 297 ? -3.942 0.636 -6.70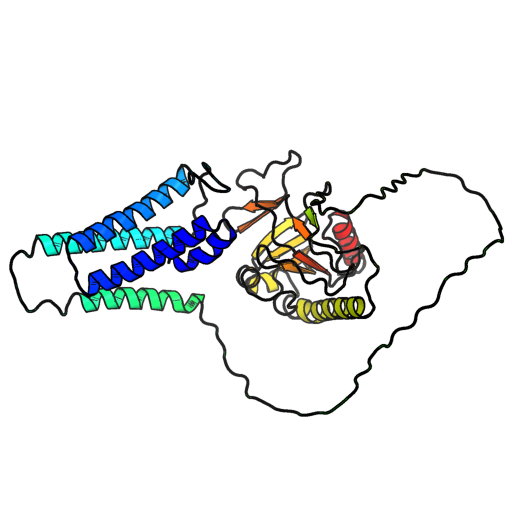4 1.00 94.12 297 MET A O 1
ATOM 2144 N N . PRO A 1 298 ? -5.026 -0.570 -8.263 1.00 87.88 298 PRO A N 1
ATOM 2145 C CA . PRO A 1 298 ? -3.958 -0.460 -9.241 1.00 87.88 298 PRO A CA 1
ATOM 2146 C C . PRO A 1 298 ? -3.637 1.018 -9.538 1.00 87.88 298 PRO A C 1
ATOM 2148 O O . PRO A 1 298 ? -4.556 1.844 -9.592 1.00 87.88 298 PRO A O 1
ATOM 2151 N N . PRO A 1 299 ? -2.362 1.388 -9.753 1.00 83.06 299 PRO A N 1
ATOM 2152 C CA . PRO A 1 299 ? -1.982 2.777 -9.999 1.00 83.06 299 PRO A CA 1
ATOM 2153 C C . PRO A 1 299 ? -2.790 3.432 -11.129 1.00 83.06 299 PRO A C 1
ATOM 2155 O O . PRO A 1 299 ? -2.858 2.914 -12.243 1.00 83.06 299 PRO A O 1
ATOM 2158 N N . GLY A 1 300 ? -3.398 4.584 -10.836 1.00 81.88 300 GLY A N 1
ATOM 2159 C CA . GLY A 1 300 ? -4.216 5.352 -11.783 1.00 81.88 300 GLY A CA 1
ATOM 2160 C C . GLY A 1 300 ? -5.642 4.828 -11.996 1.00 81.88 300 GLY A C 1
ATOM 2161 O O . GLY A 1 300 ? -6.398 5.458 -12.734 1.00 81.88 300 GLY A O 1
ATOM 2162 N N . ALA A 1 301 ? -6.026 3.712 -11.370 1.00 86.44 301 ALA A N 1
ATOM 2163 C CA . ALA A 1 301 ? -7.404 3.233 -11.373 1.00 86.44 301 ALA A CA 1
ATOM 2164 C C . ALA A 1 301 ? -8.225 3.894 -10.257 1.00 86.44 301 ALA A C 1
ATOM 2166 O O . ALA A 1 301 ? -7.704 4.209 -9.189 1.00 86.44 301 ALA A O 1
ATOM 2167 N N . GLN A 1 302 ? -9.523 4.053 -10.514 1.00 87.88 302 GLN A N 1
ATOM 2168 C CA . GLN A 1 302 ? -10.494 4.541 -9.537 1.00 87.88 302 GLN A CA 1
ATOM 2169 C C . GLN A 1 302 ? -11.183 3.378 -8.834 1.00 87.88 302 GLN A C 1
ATOM 2171 O O . GLN A 1 302 ? -11.541 2.374 -9.462 1.00 87.88 302 GLN A O 1
ATOM 2176 N N . GLY A 1 303 ? -11.386 3.535 -7.535 1.00 88.94 303 GLY A N 1
ATOM 2177 C CA . GLY A 1 303 ? -12.036 2.558 -6.691 1.00 88.94 303 GLY A CA 1
ATOM 2178 C C . GLY A 1 303 ? -13.526 2.396 -6.986 1.00 88.94 303 GLY A C 1
ATOM 2179 O O . GLY A 1 303 ? -14.233 3.374 -7.239 1.00 88.94 303 GLY A O 1
ATOM 2180 N N . PRO A 1 304 ? -14.062 1.164 -6.940 1.00 90.50 304 PRO A N 1
ATOM 2181 C CA . PRO A 1 304 ? -15.485 0.945 -7.133 1.00 90.50 304 PRO A CA 1
ATOM 2182 C C . PRO A 1 304 ? -16.289 1.521 -5.961 1.00 90.50 304 PRO A C 1
ATOM 2184 O O . PRO A 1 304 ? -16.044 1.207 -4.793 1.00 90.50 304 PRO A O 1
ATOM 2187 N N . ARG A 1 305 ? -17.325 2.301 -6.275 1.00 86.81 305 ARG A N 1
ATOM 2188 C CA . ARG A 1 305 ? -18.261 2.878 -5.297 1.00 86.81 305 ARG A CA 1
ATOM 2189 C C . ARG A 1 305 ? -19.328 1.874 -4.858 1.00 86.81 305 ARG A C 1
ATOM 2191 O O . ARG A 1 305 ? -20.521 2.118 -5.010 1.00 86.81 305 ARG A O 1
ATOM 2198 N N . ILE A 1 306 ? -18.910 0.721 -4.334 1.00 90.19 306 ILE A N 1
ATOM 2199 C CA . ILE A 1 306 ? -19.841 -0.355 -3.954 1.00 90.19 306 ILE A CA 1
ATOM 2200 C C . ILE A 1 306 ? -20.859 0.093 -2.895 1.00 90.19 306 ILE A C 1
ATOM 2202 O O . ILE A 1 306 ? -21.976 -0.408 -2.886 1.00 90.19 306 ILE A O 1
ATOM 2206 N N . GLY A 1 307 ? -20.482 1.040 -2.030 1.00 90.81 307 GLY A N 1
ATOM 2207 C CA . GLY A 1 307 ? -21.328 1.590 -0.975 1.00 90.81 307 GLY A CA 1
ATOM 2208 C C . GLY A 1 307 ? -21.823 3.003 -1.249 1.00 90.81 307 GLY A C 1
ATOM 2209 O O . GLY A 1 307 ? -22.261 3.674 -0.315 1.00 90.81 307 GLY A O 1
ATOM 2210 N N . GLY A 1 308 ? -21.728 3.489 -2.490 1.00 89.00 308 GLY A N 1
ATOM 2211 C CA . GLY A 1 308 ? -22.060 4.872 -2.820 1.00 89.00 308 GLY A CA 1
ATOM 2212 C C . GLY A 1 308 ? -21.243 5.848 -1.976 1.00 89.00 308 GLY A C 1
ATOM 2213 O O . GLY A 1 308 ? -20.015 5.781 -1.956 1.00 89.00 308 GLY A O 1
ATOM 2214 N N . SER A 1 309 ? -21.923 6.734 -1.246 1.00 87.94 309 SER A N 1
ATOM 2215 C CA . SER A 1 309 ? -21.290 7.703 -0.343 1.00 87.94 309 SER A CA 1
ATOM 2216 C C . SER A 1 309 ? -20.787 7.110 0.984 1.00 87.94 309 SER A C 1
ATOM 2218 O O . SER A 1 309 ? -20.466 7.882 1.874 1.00 87.94 309 SER A O 1
ATOM 2220 N N . LEU A 1 310 ? -20.804 5.786 1.181 1.00 88.62 310 LEU A N 1
ATOM 2221 C CA . LEU A 1 310 ? -20.227 5.137 2.372 1.00 88.62 310 LEU A CA 1
ATOM 2222 C C . LEU A 1 310 ? -18.781 4.695 2.155 1.00 88.62 310 LEU A C 1
ATOM 2224 O O . LEU A 1 310 ? -18.035 4.563 3.115 1.00 88.62 310 LEU A O 1
ATOM 2228 N N . THR A 1 311 ? -18.400 4.396 0.913 1.00 90.44 311 THR A N 1
ATOM 2229 C CA . THR A 1 311 ? -17.075 3.865 0.574 1.00 90.44 311 THR A CA 1
ATOM 2230 C C . THR A 1 311 ? -16.229 4.963 -0.042 1.00 90.44 311 THR A C 1
ATOM 2232 O O . THR A 1 311 ? -16.266 5.165 -1.258 1.00 90.44 311 THR A O 1
ATOM 2235 N N . HIS A 1 312 ? -15.490 5.670 0.809 1.00 85.44 312 HIS A N 1
ATOM 2236 C CA . HIS A 1 312 ? -14.631 6.774 0.406 1.00 85.44 312 HIS A CA 1
ATOM 2237 C C . HIS A 1 312 ? -13.253 6.260 0.007 1.00 85.44 312 HIS A C 1
ATOM 2239 O O . HIS A 1 312 ? -12.413 5.943 0.846 1.00 85.44 312 HIS A O 1
ATOM 2245 N N . TRP A 1 313 ? -13.031 6.181 -1.300 1.00 91.44 313 TRP A N 1
ATOM 2246 C CA . TRP A 1 313 ? -11.696 5.995 -1.842 1.00 91.44 313 TRP A CA 1
ATOM 2247 C C . TRP A 1 313 ? -10.943 7.323 -1.797 1.00 91.44 313 TRP A C 1
ATOM 2249 O O . TRP A 1 313 ? -11.461 8.359 -2.233 1.00 91.44 313 TRP A O 1
ATOM 2259 N N . HIS A 1 314 ? -9.729 7.296 -1.260 1.00 90.69 314 HIS A N 1
ATOM 2260 C CA . HIS A 1 314 ? -8.855 8.463 -1.176 1.00 90.69 314 HIS A CA 1
ATOM 2261 C C . HIS A 1 314 ? -7.420 8.101 -1.545 1.00 90.69 314 HIS A C 1
ATOM 2263 O O . HIS A 1 314 ? -7.011 6.950 -1.463 1.00 90.69 314 HIS A O 1
ATOM 2269 N N . ALA A 1 315 ? -6.639 9.089 -1.947 1.00 91.06 315 ALA A N 1
ATOM 2270 C CA . ALA A 1 315 ? -5.211 8.981 -2.179 1.00 91.06 315 ALA A CA 1
ATOM 2271 C C . ALA A 1 315 ? -4.473 9.946 -1.253 1.00 91.06 315 ALA A C 1
ATOM 2273 O O . ALA A 1 315 ? -4.981 11.010 -0.921 1.00 91.06 315 ALA A O 1
ATOM 2274 N N . HIS A 1 316 ? -3.252 9.608 -0.870 1.00 88.94 316 HIS A N 1
ATOM 2275 C CA . HIS A 1 316 ? -2.394 10.489 -0.095 1.00 88.94 316 HIS A CA 1
ATOM 2276 C C . HIS A 1 316 ? -1.431 11.245 -1.001 1.00 88.94 316 HIS A C 1
ATOM 2278 O O . HIS A 1 316 ? -0.799 10.651 -1.878 1.00 88.94 316 HIS A O 1
ATOM 2284 N N . ASP A 1 317 ? -1.271 12.541 -0.752 1.00 88.50 317 ASP A N 1
ATOM 2285 C CA . ASP A 1 317 ? -0.250 13.378 -1.381 1.00 88.50 317 ASP A CA 1
ATOM 2286 C C . ASP A 1 317 ? 0.800 13.864 -0.377 1.00 88.50 317 ASP A C 1
ATOM 2288 O O . ASP A 1 317 ? 1.695 14.621 -0.750 1.00 88.50 317 ASP A O 1
ATOM 2292 N N . ASP A 1 318 ? 0.760 13.371 0.865 1.00 86.25 318 ASP A N 1
ATOM 2293 C CA . ASP A 1 318 ? 1.619 13.712 2.001 1.00 86.25 318 ASP A CA 1
ATOM 2294 C C . ASP A 1 318 ? 2.632 12.618 2.383 1.00 86.25 318 ASP A C 1
ATOM 2296 O O . ASP A 1 318 ? 3.379 12.778 3.343 1.00 86.25 318 ASP A O 1
ATOM 2300 N N . LEU A 1 319 ? 2.752 11.552 1.590 1.00 87.94 319 LEU A N 1
ATOM 2301 C CA . LEU A 1 319 ? 3.686 10.463 1.890 1.00 87.94 319 LEU A CA 1
ATOM 2302 C C . LEU A 1 319 ? 5.062 10.629 1.232 1.00 87.94 319 LEU A C 1
ATOM 2304 O O . LEU A 1 319 ? 5.231 11.262 0.182 1.00 87.94 319 LEU A O 1
ATOM 2308 N N . CYS A 1 320 ? 6.055 10.024 1.874 1.00 87.88 320 CYS A N 1
ATOM 2309 C CA . CYS A 1 320 ? 7.457 9.977 1.492 1.00 87.88 320 CYS A CA 1
ATOM 2310 C C . CYS A 1 320 ? 7.939 8.524 1.501 1.00 87.88 320 CYS A C 1
ATOM 2312 O O . CYS A 1 320 ? 7.779 7.818 2.489 1.00 87.88 320 CYS A O 1
ATOM 2314 N N . GLY A 1 321 ? 8.540 8.063 0.411 1.00 86.50 321 GLY A N 1
ATOM 2315 C CA . GLY A 1 321 ? 9.011 6.691 0.261 1.00 86.50 321 GLY A CA 1
ATOM 2316 C C . GLY A 1 321 ? 10.379 6.492 0.899 1.00 86.50 321 GLY A C 1
ATOM 2317 O O . GLY A 1 321 ? 11.270 7.337 0.748 1.00 86.50 321 GLY A O 1
ATOM 2318 N N . LEU A 1 322 ? 10.554 5.360 1.581 1.00 84.44 322 LEU A N 1
ATOM 2319 C CA . LEU A 1 322 ? 11.840 4.947 2.134 1.00 84.44 322 LEU A CA 1
ATOM 2320 C C . LEU A 1 322 ? 12.625 4.078 1.132 1.00 84.44 322 LEU A C 1
ATOM 2322 O O . LEU A 1 322 ? 12.040 3.227 0.451 1.00 84.44 322 LEU A O 1
ATOM 2326 N N . PRO A 1 323 ? 13.962 4.217 1.069 1.00 68.19 323 PRO A N 1
ATOM 2327 C CA . PRO A 1 323 ? 14.819 3.273 0.361 1.00 68.19 323 PRO A CA 1
ATOM 2328 C C . PRO A 1 323 ? 14.659 1.865 0.954 1.00 68.19 323 PRO A C 1
ATOM 2330 O O . PRO A 1 323 ? 14.971 1.644 2.121 1.00 68.19 323 PRO A O 1
ATOM 2333 N N . GLY A 1 324 ? 14.182 0.911 0.151 1.00 64.50 324 GLY A N 1
ATOM 2334 C CA . GLY A 1 324 ? 13.934 -0.470 0.591 1.00 64.50 324 GLY A CA 1
ATOM 2335 C C . GLY A 1 324 ? 12.477 -0.801 0.936 1.00 64.50 324 GLY A C 1
ATOM 2336 O O . GLY A 1 324 ? 12.200 -1.949 1.279 1.00 64.50 324 GLY A O 1
ATOM 2337 N N . GLY A 1 325 ? 11.552 0.152 0.779 1.00 76.56 325 GLY A N 1
ATOM 2338 C CA . GLY A 1 325 ? 10.115 -0.044 0.980 1.00 76.56 325 GLY A CA 1
ATOM 2339 C C . GLY A 1 325 ? 9.584 0.627 2.247 1.00 76.56 325 GLY A C 1
ATOM 2340 O O . GLY A 1 325 ? 10.332 0.917 3.177 1.00 76.56 325 GLY A O 1
ATOM 2341 N N . GLY A 1 326 ? 8.275 0.879 2.259 1.00 83.12 326 GLY A N 1
ATOM 2342 C CA . GLY A 1 326 ? 7.598 1.626 3.315 1.00 83.12 326 GLY A CA 1
ATOM 2343 C C . GLY A 1 326 ? 7.475 3.121 3.026 1.00 83.12 326 GLY A C 1
ATOM 2344 O O . GLY A 1 326 ? 8.014 3.644 2.045 1.00 83.12 326 GLY A O 1
ATOM 2345 N N . VAL A 1 327 ? 6.709 3.790 3.881 1.00 87.38 327 VAL A N 1
ATOM 2346 C CA . VAL A 1 327 ? 6.339 5.197 3.755 1.00 87.38 327 VAL A CA 1
ATOM 2347 C C . VAL A 1 327 ? 6.470 5.918 5.096 1.00 87.38 327 VAL A C 1
ATOM 2349 O O . VAL A 1 327 ? 6.267 5.342 6.161 1.00 87.38 327 VAL A O 1
ATOM 2352 N N . ALA A 1 328 ? 6.813 7.197 5.027 1.00 85.06 328 ALA A N 1
ATOM 2353 C CA . ALA A 1 328 ? 6.746 8.163 6.112 1.00 85.06 328 ALA A CA 1
ATOM 2354 C C . ALA A 1 328 ? 5.795 9.294 5.707 1.00 85.06 328 ALA A C 1
ATOM 2356 O O . ALA A 1 328 ? 5.550 9.498 4.520 1.00 85.06 328 ALA A O 1
ATOM 2357 N N . VAL A 1 329 ? 5.275 10.033 6.680 1.00 85.81 329 VAL A N 1
ATOM 2358 C CA . VAL A 1 329 ? 4.498 11.255 6.428 1.00 85.81 329 VAL A CA 1
ATOM 2359 C C . VAL A 1 329 ? 5.461 12.441 6.304 1.00 85.81 329 VAL A C 1
ATOM 2361 O O . VAL A 1 329 ? 6.572 12.392 6.840 1.00 85.81 329 VAL A O 1
ATOM 2364 N N . LEU A 1 330 ? 5.059 13.488 5.581 1.00 84.75 330 LEU A N 1
ATOM 2365 C CA . LEU A 1 330 ? 5.747 14.780 5.573 1.00 84.75 330 LEU A CA 1
ATOM 2366 C C . LEU A 1 330 ? 5.993 15.308 6.997 1.00 84.75 330 LEU A C 1
ATOM 2368 O O . LEU A 1 330 ? 5.142 15.187 7.880 1.00 84.75 330 LEU A O 1
ATOM 2372 N N . ASP A 1 331 ? 7.139 15.958 7.184 1.00 82.94 331 ASP A N 1
ATOM 2373 C CA . ASP A 1 331 ? 7.408 16.773 8.363 1.00 82.94 331 ASP A CA 1
ATOM 2374 C C . ASP A 1 331 ? 6.478 18.007 8.383 1.00 82.94 331 ASP A C 1
ATOM 2376 O O . ASP A 1 331 ? 5.952 18.415 7.341 1.00 82.94 331 ASP A O 1
ATOM 2380 N N . PRO A 1 332 ? 6.270 18.655 9.549 1.00 84.50 332 PRO A N 1
ATOM 2381 C CA . PRO A 1 332 ? 5.379 19.816 9.665 1.00 84.50 332 PRO A CA 1
ATOM 2382 C C . PRO A 1 332 ? 5.734 21.003 8.759 1.00 84.50 332 PRO A C 1
ATOM 2384 O O . PRO A 1 332 ? 4.892 21.865 8.518 1.00 84.50 332 PRO A O 1
ATOM 2387 N N . ASP A 1 333 ? 6.976 21.071 8.275 1.00 85.62 333 ASP A N 1
ATOM 2388 C CA . ASP A 1 333 ? 7.444 22.085 7.326 1.00 85.62 333 ASP A CA 1
ATOM 2389 C C . ASP A 1 333 ? 7.133 21.741 5.856 1.00 85.62 333 ASP A C 1
ATOM 2391 O O . ASP A 1 333 ? 7.508 22.485 4.947 1.00 85.62 333 ASP A O 1
ATOM 2395 N N . GLY A 1 334 ? 6.435 20.627 5.613 1.00 83.75 334 GLY A N 1
ATOM 2396 C CA . GLY A 1 334 ? 6.059 20.152 4.286 1.00 83.75 334 GLY A CA 1
ATOM 2397 C C . GLY A 1 334 ? 7.194 19.458 3.534 1.00 83.75 334 GLY A C 1
ATOM 2398 O O . GLY A 1 334 ? 7.055 19.196 2.336 1.00 83.75 334 GLY A O 1
ATOM 2399 N N . THR A 1 335 ? 8.313 19.153 4.198 1.00 88.81 335 THR A N 1
ATOM 2400 C CA . THR A 1 335 ? 9.427 18.410 3.601 1.00 88.81 335 THR A CA 1
ATOM 2401 C C . THR A 1 335 ? 9.397 16.933 3.979 1.00 88.81 335 THR A C 1
ATOM 2403 O O . THR A 1 335 ? 8.749 16.515 4.933 1.00 88.81 335 THR A O 1
ATOM 2406 N N . CYS A 1 336 ? 10.054 16.101 3.173 1.00 89.12 336 CYS A N 1
ATOM 2407 C CA . CYS A 1 336 ? 10.180 14.688 3.498 1.00 89.12 336 CYS A CA 1
ATOM 2408 C C . CYS A 1 336 ? 11.295 14.470 4.527 1.00 89.12 336 CYS A C 1
ATOM 2410 O O . CYS A 1 336 ? 12.387 15.024 4.332 1.00 89.12 336 CYS A O 1
ATOM 2412 N N . PRO A 1 337 ? 11.084 13.594 5.529 1.00 88.31 337 PRO A N 1
ATOM 2413 C CA . PRO A 1 337 ? 12.116 13.242 6.491 1.00 88.31 337 PRO A CA 1
ATOM 2414 C C . PRO A 1 337 ? 13.417 12.826 5.806 1.00 88.31 337 PRO A C 1
ATOM 2416 O O . PRO A 1 337 ? 13.419 12.183 4.747 1.00 88.31 337 PRO A O 1
ATOM 2419 N N . LYS A 1 338 ? 14.555 13.173 6.414 1.00 88.12 338 LYS A N 1
ATOM 2420 C CA . LYS A 1 338 ? 15.880 12.916 5.834 1.00 88.12 338 LYS A CA 1
ATOM 2421 C C . LYS A 1 338 ? 16.045 11.444 5.435 1.00 88.12 338 LYS A C 1
ATOM 2423 O O . LYS A 1 338 ? 15.881 10.546 6.252 1.00 88.12 338 LYS A O 1
ATOM 2428 N N . GLY A 1 339 ? 16.465 11.216 4.191 1.00 83.56 339 GLY A N 1
ATOM 2429 C CA . GLY A 1 339 ? 16.660 9.870 3.644 1.00 83.56 339 GLY A CA 1
ATOM 2430 C C . GLY A 1 339 ? 15.409 9.269 3.005 1.00 83.56 339 GLY A C 1
ATOM 2431 O O . GLY A 1 339 ? 15.485 8.153 2.505 1.00 83.56 339 GLY A O 1
ATOM 2432 N N . THR A 1 340 ? 14.298 10.007 2.969 1.00 87.31 340 THR A N 1
ATOM 2433 C CA . THR A 1 340 ? 13.083 9.653 2.227 1.00 87.31 340 THR A CA 1
ATOM 2434 C C . THR A 1 340 ? 12.877 10.603 1.047 1.00 87.31 340 THR A C 1
ATOM 2436 O O . THR A 1 340 ? 13.483 11.678 0.980 1.00 87.31 340 THR A O 1
ATOM 2439 N N . ALA A 1 341 ? 12.057 10.201 0.081 1.00 86.88 341 ALA A N 1
ATOM 2440 C CA . ALA A 1 341 ? 11.745 11.011 -1.093 1.00 86.88 341 ALA A CA 1
ATOM 2441 C C . ALA A 1 341 ? 10.240 11.182 -1.244 1.00 86.88 341 ALA A C 1
ATOM 2443 O O . ALA A 1 341 ? 9.478 10.257 -0.973 1.00 86.88 341 ALA A O 1
ATOM 2444 N N . LYS A 1 342 ? 9.814 12.357 -1.713 1.00 87.06 342 LYS A N 1
ATOM 2445 C CA . LYS A 1 342 ? 8.397 12.637 -1.917 1.00 87.06 342 LYS A CA 1
ATOM 2446 C C . LYS A 1 342 ? 7.809 11.664 -2.928 1.00 87.06 342 LYS A C 1
ATOM 2448 O O . LYS A 1 342 ? 8.339 11.549 -4.033 1.00 87.06 342 LYS A O 1
ATOM 2453 N N . LEU A 1 343 ? 6.736 10.981 -2.543 1.00 83.25 343 LEU A N 1
ATOM 2454 C CA . LEU A 1 343 ? 6.002 10.142 -3.476 1.00 83.25 343 LEU A CA 1
ATOM 2455 C C . LEU A 1 343 ? 5.061 11.008 -4.319 1.00 83.25 343 LEU A C 1
ATOM 2457 O O . LEU A 1 343 ? 4.561 12.025 -3.826 1.00 83.25 343 LEU A O 1
ATOM 2461 N N . PRO A 1 344 ? 4.794 10.615 -5.578 1.00 83.50 344 PRO A N 1
ATOM 2462 C CA . PRO A 1 344 ? 3.580 11.067 -6.241 1.00 83.50 344 PRO A CA 1
ATOM 2463 C C . PRO A 1 344 ? 2.360 10.638 -5.412 1.00 83.50 344 PRO A C 1
ATOM 2465 O O . PRO A 1 344 ? 2.480 9.811 -4.506 1.00 83.50 344 PRO A O 1
ATOM 2468 N N . SER A 1 345 ? 1.190 11.187 -5.742 1.00 85.19 345 SER A N 1
ATOM 2469 C CA . SER A 1 345 ? -0.065 10.761 -5.117 1.00 85.19 345 SER A CA 1
ATOM 2470 C C . SER A 1 345 ? -0.154 9.234 -5.105 1.00 85.19 345 SER A C 1
ATOM 2472 O O . SER A 1 345 ? 0.134 8.594 -6.123 1.00 85.19 345 SER A O 1
ATOM 2474 N N . THR A 1 346 ? -0.519 8.647 -3.968 1.00 87.94 346 THR A N 1
ATOM 2475 C CA . THR A 1 346 ? -0.698 7.194 -3.890 1.00 87.94 346 THR A CA 1
ATOM 2476 C C . THR A 1 346 ? -1.832 6.748 -4.814 1.00 87.94 346 THR A C 1
ATOM 2478 O O . THR A 1 346 ? -2.681 7.564 -5.184 1.00 87.94 346 THR A O 1
ATOM 2481 N N . PRO A 1 347 ? -1.913 5.450 -5.156 1.00 91.00 347 PRO A N 1
ATOM 2482 C CA . PRO A 1 347 ? -3.167 4.900 -5.643 1.00 91.00 347 PRO A CA 1
ATOM 2483 C C . PRO A 1 347 ? -4.291 5.128 -4.625 1.00 91.00 347 PRO A C 1
ATOM 2485 O O . PRO A 1 347 ? -4.029 5.314 -3.428 1.00 91.00 347 PRO A O 1
ATOM 2488 N N . GLU A 1 348 ? -5.530 5.112 -5.111 1.00 92.75 348 GLU A N 1
ATOM 2489 C CA . GLU A 1 348 ? -6.700 5.200 -4.247 1.00 92.75 348 GLU A CA 1
ATOM 2490 C C . GLU A 1 348 ? -6.749 4.010 -3.285 1.00 92.75 348 GLU A C 1
ATOM 2492 O O . GLU A 1 348 ? -6.458 2.873 -3.660 1.00 92.75 348 GLU A O 1
ATOM 2497 N N . MET A 1 349 ? -7.137 4.272 -2.044 1.00 94.81 349 MET A N 1
ATOM 2498 C CA . MET A 1 349 ? -7.267 3.274 -1.000 1.00 94.81 349 MET A CA 1
ATOM 2499 C C . MET A 1 349 ? -8.587 3.408 -0.252 1.00 94.81 349 MET A C 1
ATOM 2501 O O . MET A 1 349 ? -9.139 4.500 -0.127 1.00 94.81 349 MET A O 1
ATOM 2505 N N . LEU A 1 350 ? -9.080 2.273 0.239 1.00 95.75 350 LEU A N 1
ATOM 2506 C CA . LEU A 1 350 ? -10.279 2.177 1.061 1.00 95.75 350 LEU A CA 1
ATOM 2507 C C . LEU A 1 350 ? -9.965 1.368 2.313 1.00 95.75 350 LEU A C 1
ATOM 2509 O O . LEU A 1 350 ? -9.556 0.205 2.234 1.00 95.75 350 LEU A O 1
ATOM 2513 N N . HIS A 1 351 ? -10.215 1.967 3.470 1.00 96.44 351 HIS A N 1
ATOM 2514 C CA . HIS A 1 351 ? -10.143 1.268 4.744 1.00 96.44 351 HIS A CA 1
ATOM 2515 C C . HIS A 1 351 ? -11.444 0.509 5.010 1.00 96.44 351 HIS A C 1
ATOM 2517 O O . HIS A 1 351 ? -12.537 1.017 4.772 1.00 96.44 351 HIS A O 1
ATOM 2523 N N . VAL A 1 352 ? -11.324 -0.717 5.521 1.00 97.62 352 VAL A N 1
ATOM 2524 C CA . VAL A 1 352 ? -12.448 -1.522 6.010 1.00 97.62 352 VAL A CA 1
ATOM 2525 C C . VAL A 1 352 ? -12.127 -2.015 7.413 1.00 97.62 352 VAL A C 1
ATOM 2527 O O . VAL A 1 352 ? -11.317 -2.929 7.611 1.00 97.62 352 VAL A O 1
ATOM 2530 N N . TRP A 1 353 ? -12.778 -1.407 8.398 1.00 97.50 353 TRP A N 1
ATOM 2531 C CA . TRP A 1 353 ? -12.580 -1.685 9.814 1.00 97.50 353 TRP A CA 1
ATOM 2532 C C . TRP A 1 353 ? -13.402 -2.895 10.260 1.00 97.50 353 TRP A C 1
ATOM 2534 O O . TRP A 1 353 ? -14.608 -2.994 10.025 1.00 97.50 353 TRP A O 1
ATOM 2544 N N . VAL A 1 354 ? -12.742 -3.828 10.950 1.00 97.06 354 VAL A N 1
ATOM 2545 C CA . VAL A 1 354 ? -13.395 -5.005 11.554 1.00 97.06 354 VAL A CA 1
ATOM 2546 C C . VAL A 1 354 ? -13.732 -4.795 13.031 1.00 97.06 354 VAL A C 1
ATOM 2548 O O . VAL A 1 354 ? -14.405 -5.632 13.632 1.00 97.06 354 VAL A O 1
ATOM 2551 N N . VAL A 1 355 ? -13.304 -3.665 13.590 1.00 95.62 355 VAL A N 1
ATOM 2552 C CA . VAL A 1 355 ? -13.612 -3.185 14.941 1.00 95.62 355 VAL A CA 1
ATOM 2553 C C . VAL A 1 355 ? -14.715 -2.124 14.910 1.00 95.62 355 VAL A C 1
ATOM 2555 O O . VAL A 1 355 ? -15.060 -1.610 13.847 1.00 95.62 355 VAL A O 1
ATOM 2558 N N . ASP A 1 356 ? -15.260 -1.777 16.077 1.00 93.69 356 ASP A N 1
ATOM 2559 C CA . ASP A 1 356 ? -16.142 -0.614 16.208 1.00 93.69 356 ASP A CA 1
ATOM 2560 C C . ASP A 1 356 ? -15.322 0.659 15.945 1.00 93.69 356 ASP A C 1
ATOM 2562 O O . ASP A 1 356 ? -14.473 1.035 16.757 1.00 93.69 356 ASP A O 1
ATOM 2566 N N . TYR A 1 357 ? -15.559 1.302 14.802 1.00 94.19 357 TYR A N 1
ATOM 2567 C CA . TYR A 1 357 ? -14.859 2.517 14.392 1.00 94.19 357 TYR A CA 1
ATOM 2568 C C . TYR A 1 357 ? -15.803 3.732 14.468 1.00 94.19 357 TYR A C 1
ATOM 2570 O O . TYR A 1 357 ? -16.934 3.626 13.988 1.00 94.19 357 TYR A O 1
ATOM 2578 N N . PRO A 1 358 ? -15.391 4.873 15.062 1.00 91.12 358 PRO A N 1
ATOM 2579 C CA . PRO A 1 358 ? -16.284 6.008 15.340 1.00 91.12 358 PRO A CA 1
ATOM 2580 C C . PRO A 1 358 ? -16.987 6.590 14.112 1.00 91.12 358 PRO A C 1
ATOM 2582 O O . PRO A 1 358 ? -18.141 6.995 14.197 1.00 91.12 358 PRO A O 1
ATOM 2585 N N . GLU A 1 359 ? -16.294 6.610 12.977 1.00 90.31 359 GLU A N 1
ATOM 2586 C CA . GLU A 1 359 ? -16.786 7.156 11.706 1.00 90.31 359 GLU A CA 1
ATOM 2587 C C . GLU A 1 359 ? -17.476 6.087 10.837 1.00 90.31 359 GLU A C 1
ATOM 2589 O O . GLU A 1 359 ? -17.840 6.330 9.691 1.00 90.31 359 GLU A O 1
ATOM 2594 N N . GLY A 1 360 ? -17.683 4.887 11.387 1.00 92.94 360 GLY A N 1
ATOM 2595 C CA . GLY A 1 360 ? -18.239 3.744 10.673 1.00 92.94 360 GLY A CA 1
ATOM 2596 C C . GLY A 1 360 ? -17.171 2.850 10.030 1.00 92.94 360 GLY A C 1
ATOM 2597 O O . GLY A 1 360 ? -15.974 3.135 10.084 1.00 92.94 360 GLY A O 1
ATOM 2598 N N . PRO A 1 361 ? -17.585 1.723 9.427 1.00 95.25 361 PRO A N 1
ATOM 2599 C CA . PRO A 1 361 ? -16.670 0.667 8.993 1.00 95.25 361 PRO A CA 1
ATOM 2600 C C . PRO A 1 361 ? -15.773 1.044 7.806 1.00 95.25 361 PRO A C 1
ATOM 2602 O O . PRO A 1 361 ? -14.836 0.307 7.526 1.00 95.25 361 PRO A O 1
ATOM 2605 N N . PHE A 1 362 ? -16.031 2.175 7.149 1.00 94.50 362 PHE A N 1
ATOM 2606 C CA . PHE A 1 362 ? -15.230 2.718 6.048 1.00 94.50 362 PHE A CA 1
ATOM 2607 C C . PHE A 1 362 ? -14.650 4.104 6.363 1.00 94.50 362 PHE A C 1
ATOM 2609 O O . PHE A 1 362 ? -14.233 4.807 5.451 1.00 94.50 362 PHE A O 1
ATOM 2616 N N . GLY A 1 363 ? -14.672 4.515 7.638 1.00 90.31 363 GLY A N 1
ATOM 2617 C CA . GLY A 1 363 ? -14.146 5.815 8.053 1.00 90.31 363 GLY A CA 1
ATOM 2618 C C . GLY A 1 363 ? -12.664 5.976 7.719 1.00 90.31 363 GLY A C 1
ATOM 2619 O O . GLY A 1 363 ? -11.923 4.988 7.658 1.00 90.31 363 GLY A O 1
ATOM 2620 N N . ASP A 1 364 ? -12.226 7.214 7.532 1.00 86.50 364 ASP A N 1
ATOM 2621 C CA . ASP A 1 364 ? -10.835 7.496 7.200 1.00 86.50 364 ASP A CA 1
ATOM 2622 C C . ASP A 1 364 ? -9.924 7.189 8.394 1.00 86.50 364 ASP A C 1
ATOM 2624 O O . ASP A 1 364 ? -10.306 7.314 9.559 1.00 86.50 364 ASP A O 1
ATOM 2628 N N . ALA A 1 365 ? -8.681 6.789 8.119 1.00 85.31 365 ALA A N 1
ATOM 2629 C CA . ALA A 1 365 ? -7.705 6.405 9.139 1.00 85.31 365 ALA A CA 1
ATOM 2630 C C . ALA A 1 365 ? -7.091 7.620 9.866 1.00 85.31 365 ALA A C 1
ATOM 2632 O O . ALA A 1 365 ? -5.873 7.731 10.018 1.00 85.31 365 ALA A O 1
ATOM 2633 N N . THR A 1 366 ? -7.923 8.555 10.330 1.00 83.56 366 THR A N 1
ATOM 2634 C CA . THR A 1 366 ? -7.460 9.785 10.975 1.00 83.56 366 THR A CA 1
ATOM 2635 C C . THR A 1 366 ? -6.911 9.507 12.375 1.00 83.56 366 THR A C 1
ATOM 2637 O O . THR A 1 366 ? -7.385 8.634 13.111 1.00 83.56 366 THR A O 1
ATOM 2640 N N . ALA A 1 367 ? -5.910 10.284 12.802 1.00 82.12 367 ALA A N 1
ATOM 2641 C CA . ALA A 1 367 ? -5.335 10.131 14.139 1.00 82.12 367 ALA A CA 1
ATOM 2642 C C . ALA A 1 367 ? -6.379 10.261 15.279 1.00 82.12 367 ALA A C 1
ATOM 2644 O O . ALA A 1 367 ? -6.316 9.469 16.225 1.00 82.12 367 ALA A O 1
ATOM 2645 N N . PRO A 1 368 ? -7.348 11.203 15.247 1.00 83.56 368 PRO A N 1
ATOM 2646 C CA . PRO A 1 368 ? -8.416 11.267 16.248 1.00 83.56 368 PRO A CA 1
ATOM 2647 C C . PRO A 1 368 ? -9.318 10.024 16.276 1.00 83.56 368 PRO A C 1
ATOM 2649 O O . PRO A 1 368 ? -9.590 9.500 17.365 1.00 83.56 368 PRO A O 1
ATOM 2652 N N . ALA A 1 369 ? -9.750 9.529 15.113 1.00 87.31 369 ALA A N 1
ATOM 2653 C CA . ALA A 1 369 ? -10.644 8.378 15.024 1.00 87.31 369 ALA A CA 1
ATOM 2654 C C . ALA A 1 369 ? -9.948 7.083 15.465 1.00 87.31 369 ALA A C 1
ATOM 2656 O O . ALA A 1 369 ? -10.487 6.349 16.298 1.00 87.31 369 ALA A O 1
ATOM 2657 N N . LEU A 1 370 ? -8.698 6.866 15.034 1.00 88.69 370 LEU A N 1
ATOM 2658 C CA . LEU A 1 370 ? -7.860 5.749 15.485 1.00 88.69 370 LEU A CA 1
ATOM 2659 C C . LEU A 1 370 ? -7.662 5.759 17.004 1.00 88.69 370 LEU A C 1
ATOM 2661 O O . LEU A 1 370 ? -7.866 4.734 17.656 1.00 88.69 370 LEU A O 1
ATOM 2665 N N . ARG A 1 371 ? -7.317 6.912 17.598 1.00 88.69 371 ARG A N 1
ATOM 2666 C CA . ARG A 1 371 ? -7.164 7.028 19.060 1.00 88.69 371 ARG A CA 1
ATOM 2667 C C . ARG A 1 371 ? -8.445 6.663 19.802 1.00 88.69 371 ARG A C 1
ATOM 2669 O O . ARG A 1 371 ? -8.380 5.965 20.816 1.00 88.69 371 ARG A O 1
ATOM 2676 N N . THR A 1 372 ? -9.589 7.118 19.301 1.00 90.56 372 THR A N 1
ATOM 2677 C CA . THR A 1 372 ? -10.893 6.821 19.901 1.00 90.56 372 THR A CA 1
ATOM 2678 C C . THR A 1 372 ? -11.194 5.326 19.815 1.00 90.56 372 THR A C 1
ATOM 2680 O O . THR A 1 372 ? -11.441 4.702 20.846 1.00 90.56 372 THR A O 1
ATOM 2683 N N . ALA A 1 373 ? -11.067 4.728 18.625 1.00 91.56 373 ALA A N 1
ATOM 2684 C CA . ALA A 1 373 ? -11.289 3.298 18.405 1.00 91.56 373 ALA A CA 1
ATOM 2685 C C . ALA A 1 373 ? -10.404 2.429 19.316 1.00 91.56 373 ALA A C 1
ATOM 2687 O O . ALA A 1 373 ? -10.892 1.527 19.997 1.00 91.56 373 ALA A O 1
ATOM 2688 N N . ILE A 1 374 ? -9.105 2.736 19.393 1.00 92.06 374 ILE A N 1
ATOM 2689 C CA . ILE A 1 374 ? -8.143 2.009 20.233 1.00 92.06 374 ILE A CA 1
ATOM 2690 C C . ILE A 1 374 ? -8.495 2.146 21.715 1.00 92.06 374 ILE A C 1
ATOM 2692 O O . ILE A 1 374 ? -8.504 1.151 22.435 1.00 92.06 374 ILE A O 1
ATOM 2696 N N . THR A 1 375 ? -8.829 3.351 22.178 1.00 91.50 375 THR A N 1
ATOM 2697 C CA . THR A 1 375 ? -9.220 3.576 23.580 1.00 91.50 375 THR A CA 1
ATOM 2698 C C . THR A 1 375 ? -10.452 2.752 23.950 1.00 91.50 375 THR A C 1
ATOM 2700 O O . THR A 1 375 ? -10.478 2.114 25.005 1.00 91.50 375 THR A O 1
ATOM 2703 N N . THR A 1 376 ? -11.450 2.700 23.065 1.00 91.06 376 THR A N 1
ATOM 2704 C CA . THR A 1 376 ? -12.652 1.879 23.248 1.00 91.06 376 THR A CA 1
ATOM 2705 C C . THR A 1 376 ? -12.345 0.380 23.237 1.00 91.06 376 THR A C 1
ATOM 2707 O O . THR A 1 376 ? -12.934 -0.370 24.012 1.00 91.06 376 THR A O 1
ATOM 2710 N N . LEU A 1 377 ? -11.422 -0.084 22.392 1.00 89.62 377 LEU A N 1
ATOM 2711 C CA . LEU A 1 377 ? -11.005 -1.490 22.370 1.00 89.62 377 LEU A CA 1
ATOM 2712 C C . LEU A 1 377 ? -10.285 -1.888 23.662 1.00 89.62 377 LEU A C 1
ATOM 2714 O O . LEU A 1 377 ? -10.590 -2.927 24.250 1.00 89.62 377 LEU A O 1
ATOM 2718 N N . LEU A 1 378 ? -9.366 -1.044 24.134 1.00 88.44 378 LEU A N 1
ATOM 2719 C CA . LEU A 1 378 ? -8.606 -1.299 25.356 1.00 88.44 378 LEU A CA 1
ATOM 2720 C C . LEU A 1 378 ? -9.496 -1.270 26.605 1.00 88.44 378 LEU A C 1
ATOM 2722 O O . LEU A 1 378 ? -9.295 -2.083 27.505 1.00 88.44 378 LEU A O 1
ATOM 2726 N N . SER A 1 379 ? -10.516 -0.405 26.656 1.00 88.31 379 SER A N 1
ATOM 2727 C CA . SER A 1 379 ? -11.461 -0.373 27.784 1.00 88.31 379 SER A CA 1
ATOM 2728 C C . SER A 1 379 ? -12.365 -1.609 27.854 1.00 88.31 379 SER A C 1
ATOM 2730 O O . SER A 1 379 ? -12.814 -1.977 28.938 1.00 88.31 379 SER A O 1
ATOM 2732 N N . LYS A 1 380 ? -12.589 -2.286 26.720 1.00 84.94 380 LYS A N 1
ATOM 2733 C CA . LYS A 1 380 ? -13.333 -3.552 26.627 1.00 84.94 380 LYS A CA 1
ATOM 2734 C C . LYS A 1 380 ? -12.465 -4.800 26.886 1.00 84.94 380 LYS A C 1
ATOM 2736 O O . LYS A 1 380 ? -13.006 -5.902 26.908 1.00 84.94 380 LYS A O 1
ATOM 2741 N N . GLY A 1 381 ? -11.153 -4.650 27.106 1.00 73.00 381 GLY A N 1
ATOM 2742 C CA . GLY A 1 381 ? -10.238 -5.754 27.433 1.00 73.00 381 GLY A CA 1
ATOM 2743 C C . GLY A 1 381 ? -9.682 -6.540 26.234 1.00 73.00 381 GLY A C 1
ATOM 2744 O O . GLY A 1 381 ? -9.370 -7.720 26.391 1.00 73.00 381 GLY A O 1
ATOM 2745 N N . ALA A 1 382 ? -9.579 -5.913 25.055 1.00 61.47 382 ALA A N 1
ATOM 2746 C CA . ALA A 1 382 ? -9.089 -6.535 23.812 1.00 61.47 382 ALA A CA 1
ATOM 2747 C C . ALA A 1 382 ? -7.554 -6.734 23.712 1.00 61.47 382 ALA A C 1
ATOM 2749 O O . ALA A 1 382 ? -6.743 -5.973 24.293 1.00 61.47 382 ALA A O 1
#